Protein AF-0000000069919530 (afdb_homodimer)

Structure (mmCIF, N/CA/C/O backbone):
data_AF-0000000069919530-model_v1
#
loop_
_entity.id
_entity.type
_entity.pdbx_description
1 polymer 'RCK N-terminal domain-containing protein'
#
loop_
_atom_site.group_PDB
_atom_site.id
_atom_site.type_symbol
_atom_site.label_atom_id
_atom_site.label_alt_id
_atom_site.label_comp_id
_atom_site.label_asym_id
_atom_site.label_entity_id
_atom_site.label_seq_id
_atom_site.pdbx_PDB_ins_code
_atom_site.Cartn_x
_atom_site.Cartn_y
_atom_site.Cartn_z
_atom_site.occupancy
_atom_site.B_iso_or_equiv
_atom_site.auth_seq_id
_atom_site.auth_comp_id
_atom_site.auth_asym_id
_atom_site.auth_atom_id
_atom_site.pdbx_PDB_model_num
ATOM 1 N N . MET A 1 1 ? 1.55 29.625 -19.297 1 40.03 1 MET A N 1
ATOM 2 C CA . MET A 1 1 ? 2.494 30.328 -18.422 1 40.03 1 MET A CA 1
ATOM 3 C C . MET A 1 1 ? 1.771 31.312 -17.516 1 40.03 1 MET A C 1
ATOM 5 O O . MET A 1 1 ? 2.061 31.391 -16.328 1 40.03 1 MET A O 1
ATOM 9 N N . GLY A 1 2 ? 0.939 31.969 -18.156 1 42.88 2 GLY A N 1
ATOM 10 C CA . GLY A 1 2 ? 0.21 33 -17.453 1 42.88 2 GLY A CA 1
ATOM 11 C C . GLY A 1 2 ? -0.807 32.438 -16.469 1 42.88 2 GLY A C 1
ATOM 12 O O . GLY A 1 2 ? -0.942 32.969 -15.352 1 42.88 2 GLY A O 1
ATOM 13 N N . THR A 1 3 ? -1.532 31.469 -16.984 1 44.88 3 THR A N 1
ATOM 14 C CA . THR A 1 3 ? -2.594 30.906 -16.156 1 44.88 3 THR A CA 1
ATOM 15 C C . THR A 1 3 ? -2.008 30.156 -14.961 1 44.88 3 THR A C 1
ATOM 17 O O . THR A 1 3 ? -2.566 30.188 -13.867 1 44.88 3 THR A O 1
ATOM 20 N N . MET A 1 4 ? -0.847 29.562 -15.18 1 44.56 4 MET A N 1
ATOM 21 C CA . MET A 1 4 ? -0.157 28.906 -14.07 1 44.56 4 MET A CA 1
ATOM 22 C C . MET A 1 4 ? 0.309 29.922 -13.031 1 44.56 4 MET A C 1
ATOM 24 O O . MET A 1 4 ? 0.197 29.672 -11.828 1 44.56 4 MET A O 1
ATOM 28 N N . LEU A 1 5 ? 0.839 31.078 -13.555 1 45.81 5 LEU A N 1
ATOM 29 C CA . LEU A 1 5 ? 1.289 32.156 -12.672 1 45.81 5 LEU A CA 1
ATOM 30 C C . LEU A 1 5 ? 0.119 32.719 -11.883 1 45.81 5 LEU A C 1
ATOM 32 O O . LEU A 1 5 ? 0.243 33 -10.688 1 45.81 5 LEU A O 1
ATOM 36 N N . VAL A 1 6 ? -0.923 32.969 -12.609 1 44.53 6 VAL A N 1
ATOM 37 C CA . VAL A 1 6 ? -2.104 33.531 -11.953 1 44.53 6 VAL A CA 1
ATOM 38 C C . VAL A 1 6 ? -2.668 32.5 -10.961 1 44.53 6 VAL A C 1
ATOM 40 O O . VAL A 1 6 ? -3.039 32.875 -9.836 1 44.53 6 VAL A O 1
ATOM 43 N N . MET A 1 7 ? -2.766 31.297 -11.367 1 46.25 7 MET A N 1
ATOM 44 C CA . MET A 1 7 ? -3.229 30.281 -10.43 1 46.25 7 MET A CA 1
ATOM 45 C C . MET A 1 7 ? -2.266 30.156 -9.25 1 46.25 7 MET A C 1
ATOM 47 O O . MET A 1 7 ? -2.684 29.844 -8.133 1 46.25 7 MET A O 1
ATOM 51 N N . ASP A 1 8 ? -1.011 30.328 -9.57 1 50.03 8 ASP A N 1
ATOM 52 C CA . ASP A 1 8 ? 0.007 30.375 -8.523 1 50.03 8 ASP A CA 1
ATOM 53 C C . ASP A 1 8 ? -0.249 31.547 -7.574 1 50.03 8 ASP A C 1
ATOM 55 O O . ASP A 1 8 ? -0.151 31.391 -6.352 1 50.03 8 ASP A O 1
ATOM 59 N N . MET A 1 9 ? -0.416 32.719 -8.258 1 47.78 9 MET A N 1
ATOM 60 C CA . MET A 1 9 ? -0.621 33.938 -7.477 1 47.78 9 MET A CA 1
ATOM 61 C C . MET A 1 9 ? -1.926 33.844 -6.691 1 47.78 9 MET A C 1
ATOM 63 O O . MET A 1 9 ? -1.979 34.281 -5.527 1 47.78 9 MET A O 1
ATOM 67 N N . ILE A 1 10 ? -2.941 33.594 -7.355 1 49.59 10 ILE A N 1
ATOM 68 C CA . ILE A 1 10 ? -4.223 33.5 -6.672 1 49.59 10 ILE A CA 1
ATOM 69 C C . ILE A 1 10 ? -4.148 32.438 -5.59 1 49.59 10 ILE A C 1
ATOM 71 O O . ILE A 1 10 ? -4.625 32.625 -4.469 1 49.59 10 ILE A O 1
ATOM 75 N N . CYS A 1 11 ? -3.48 31.406 -5.961 1 53.81 11 CYS A N 1
ATOM 76 C CA . CYS A 1 11 ? -3.34 30.328 -4.988 1 53.81 11 CYS A CA 1
ATOM 77 C C . CYS A 1 11 ? -2.49 30.766 -3.801 1 53.81 11 CYS A C 1
ATOM 79 O O . CYS A 1 11 ? -2.818 30.469 -2.652 1 53.81 11 CYS A O 1
ATOM 81 N N . GLN A 1 12 ? -1.462 31.531 -4.156 1 54.41 12 GLN A N 1
ATOM 82 C CA . GLN A 1 12 ? -0.623 32 -3.061 1 54.41 12 GLN A CA 1
ATOM 83 C C . GLN A 1 12 ? -1.343 33.062 -2.232 1 54.41 12 GLN A C 1
ATOM 85 O O . GLN A 1 12 ? -1.32 33.031 -1 1 54.41 12 GLN A O 1
ATOM 90 N N . SER A 1 13 ? -1.797 34.094 -2.988 1 55.44 13 SER A N 1
ATOM 91 C CA . SER A 1 13 ? -2.469 35.156 -2.256 1 55.44 13 SER A CA 1
ATOM 92 C C . SER A 1 13 ? -3.75 34.656 -1.598 1 55.44 13 SER A C 1
ATOM 94 O O . SER A 1 13 ? -4.082 35.062 -0.482 1 55.44 13 SER A O 1
ATOM 96 N N . GLY A 1 14 ? -4.398 33.781 -2.164 1 56.41 14 GLY A N 1
ATOM 97 C CA . GLY A 1 14 ? -5.664 33.281 -1.663 1 56.41 14 GLY A CA 1
ATOM 98 C C . GLY A 1 14 ? -5.496 32.188 -0.631 1 56.41 14 GLY A C 1
ATOM 99 O O . GLY A 1 14 ? -6.383 31.953 0.192 1 56.41 14 GLY A O 1
ATOM 100 N N . LEU A 1 15 ? -4.379 31.672 -0.636 1 63.62 15 LEU A N 1
ATOM 101 C CA . LEU A 1 15 ? -4.086 30.594 0.306 1 63.62 15 LEU A CA 1
ATOM 102 C C . LEU A 1 15 ? -4.137 31.109 1.743 1 63.62 15 LEU A C 1
ATOM 104 O O . LEU A 1 15 ? -4.75 30.469 2.607 1 63.62 15 LEU A O 1
ATOM 108 N N . ALA A 1 16 ? -3.42 32.25 1.916 1 59.72 16 ALA A N 1
ATOM 109 C CA . ALA A 1 16 ? -3.332 32.781 3.277 1 59.72 16 ALA A CA 1
ATOM 110 C C . ALA A 1 16 ? -4.711 33.156 3.805 1 59.72 16 ALA A C 1
ATOM 112 O O . ALA A 1 16 ? -5.039 32.875 4.961 1 59.72 16 ALA A O 1
ATOM 113 N N . TYR A 1 17 ? -5.398 33.75 2.969 1 58.75 17 TYR A N 1
ATOM 114 C CA . TYR A 1 17 ? -6.707 34.25 3.385 1 58.75 17 TYR A CA 1
ATOM 115 C C . TYR A 1 17 ? -7.621 33.094 3.787 1 58.75 17 TYR A C 1
ATOM 117 O O . TYR A 1 17 ? -8.336 33.188 4.789 1 58.75 17 TYR A O 1
ATOM 125 N N . TRP A 1 18 ? -7.477 32.062 3.236 1 62.59 18 TRP A N 1
ATOM 126 C CA . TRP A 1 18 ? -8.43 30.969 3.441 1 62.59 18 TRP A CA 1
ATOM 127 C C . TRP A 1 18 ? -7.984 30.062 4.59 1 62.59 18 TRP A C 1
ATOM 129 O O . TRP A 1 18 ? -8.812 29.406 5.223 1 62.59 18 TRP A O 1
ATOM 139 N N . THR A 1 19 ? -6.746 30.25 4.895 1 73.12 19 THR A N 1
ATOM 140 C CA . THR A 1 19 ? -6.281 29.359 5.957 1 73.12 19 THR A CA 1
ATOM 141 C C . THR A 1 19 ? -6.094 30.125 7.258 1 73.12 19 THR A C 1
ATOM 143 O O . THR A 1 19 ? -5.766 29.547 8.289 1 73.12 19 THR A O 1
ATOM 146 N N . ASP A 1 20 ? -6.219 31.438 7.203 1 75.31 20 ASP A N 1
ATOM 147 C CA . ASP A 1 20 ? -5.895 32.281 8.344 1 75.31 20 ASP A CA 1
ATOM 148 C C . ASP A 1 20 ? -6.746 31.922 9.562 1 75.31 20 ASP A C 1
ATOM 150 O O . ASP A 1 20 ? -6.312 32.094 10.703 1 75.31 20 ASP A O 1
ATOM 154 N N . ASP A 1 21 ? -7.734 31.297 9.383 1 82.69 21 ASP A N 1
ATOM 155 C CA . ASP A 1 21 ? -8.625 31.031 10.508 1 82.69 21 ASP A CA 1
ATOM 156 C C . ASP A 1 21 ? -8.523 29.578 10.961 1 82.69 21 ASP A C 1
ATOM 158 O O . ASP A 1 21 ? -9.203 29.172 11.898 1 82.69 21 ASP A O 1
ATOM 162 N N . LEU A 1 22 ? -7.609 28.969 10.383 1 89.81 22 LEU A N 1
ATOM 163 C CA . LEU A 1 22 ? -7.543 27.562 10.734 1 89.81 22 LEU A CA 1
ATOM 164 C C . LEU A 1 22 ? -6.598 27.328 11.906 1 89.81 22 LEU A C 1
ATOM 166 O O . LEU A 1 22 ? -5.547 27.969 12 1 89.81 22 LEU A O 1
ATOM 170 N N . GLN A 1 23 ? -7.102 26.609 12.875 1 93.12 23 GLN A N 1
ATOM 171 C CA . GLN A 1 23 ? -6.32 26.125 14.008 1 93.12 23 GLN A CA 1
ATOM 172 C C . GLN A 1 23 ? -6.473 24.625 14.18 1 93.12 23 GLN A C 1
ATOM 174 O O . GLN A 1 23 ? -7.555 24.078 13.945 1 93.12 23 GLN A O 1
ATOM 179 N N . ASP A 1 24 ? -5.359 24 14.547 1 95.69 24 ASP A N 1
ATOM 180 C CA . ASP A 1 24 ? -5.363 22.562 14.812 1 95.69 24 ASP A CA 1
ATOM 181 C C . ASP A 1 24 ? -5.848 21.7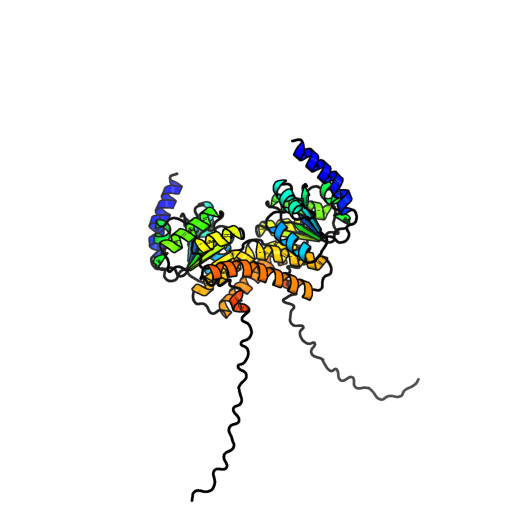81 13.594 1 95.69 24 ASP A C 1
ATOM 183 O O . ASP A 1 24 ? -6.516 20.75 13.734 1 95.69 24 ASP A O 1
ATOM 187 N N . HIS A 1 25 ? -5.613 22.375 12.406 1 96.94 25 HIS A N 1
ATOM 188 C CA . HIS A 1 25 ? -6.016 21.703 11.18 1 96.94 25 HIS A CA 1
ATOM 189 C C . HIS A 1 25 ? -4.941 20.719 10.703 1 96.94 25 HIS A C 1
ATOM 191 O O . HIS A 1 25 ? -3.848 20.672 11.273 1 96.94 25 HIS A O 1
ATOM 197 N N . ILE A 1 26 ? -5.316 19.891 9.703 1 97.88 26 ILE A N 1
ATOM 198 C CA . ILE A 1 26 ? -4.406 18.922 9.125 1 97.88 26 ILE A CA 1
ATOM 199 C C . ILE A 1 26 ? -3.898 19.422 7.777 1 97.88 26 ILE A C 1
ATOM 201 O O . ILE A 1 26 ? -4.668 19.953 6.98 1 97.88 26 ILE A O 1
ATOM 205 N N . ILE A 1 27 ? -2.604 19.234 7.586 1 98.38 27 ILE A N 1
ATOM 206 C CA . ILE A 1 27 ? -2.025 19.547 6.285 1 98.38 27 ILE A CA 1
ATOM 207 C C . ILE A 1 27 ? -1.782 18.266 5.504 1 98.38 27 ILE A C 1
ATOM 209 O O . ILE A 1 27 ? -1.159 17.328 6.012 1 98.38 27 ILE A O 1
ATOM 213 N N . ILE A 1 28 ? -2.293 18.234 4.289 1 98.69 28 ILE A N 1
ATOM 214 C CA . ILE A 1 28 ? -2.035 17.109 3.391 1 98.69 28 ILE A CA 1
ATOM 215 C C . ILE A 1 28 ? -1.043 17.531 2.311 1 98.69 28 ILE A C 1
ATOM 217 O O . ILE A 1 28 ? -1.355 18.375 1.47 1 98.69 28 ILE A O 1
ATOM 221 N N . CYS A 1 29 ? 0.096 16.922 2.391 1 98.69 29 CYS A N 1
ATOM 222 C CA . CYS A 1 29 ? 1.113 17.188 1.381 1 98.69 29 CYS A CA 1
ATOM 223 C C . CYS A 1 29 ? 1.054 16.172 0.256 1 98.69 29 CYS A C 1
ATOM 225 O O . CYS A 1 29 ? 1.569 15.055 0.396 1 98.69 29 CYS A O 1
ATOM 227 N N . GLY A 1 30 ? 0.56 16.609 -0.892 1 98.12 30 GLY A N 1
ATOM 228 C CA . GLY A 1 30 ? 0.286 15.703 -2.002 1 98.12 30 GLY A CA 1
ATOM 229 C C . GLY A 1 30 ? -1.18 15.336 -2.121 1 98.12 30 GLY A C 1
ATOM 230 O O . GLY A 1 30 ? -1.768 14.797 -1.18 1 98.12 30 GLY A O 1
ATOM 231 N N . PHE A 1 31 ? -1.724 15.609 -3.285 1 97.94 31 PHE A N 1
ATOM 232 C CA . PHE A 1 31 ? -3.135 15.328 -3.521 1 97.94 31 PHE A CA 1
ATOM 233 C C . PHE A 1 31 ? -3.303 14.328 -4.66 1 97.94 31 PHE A C 1
ATOM 235 O O . PHE A 1 31 ? -4.148 14.516 -5.539 1 97.94 31 PHE A O 1
ATOM 242 N N . GLY A 1 32 ? -2.414 13.344 -4.586 1 96 32 GLY A N 1
ATOM 243 C CA . GLY A 1 32 ? -2.564 12.18 -5.445 1 96 32 GLY A CA 1
ATOM 244 C C . GLY A 1 32 ? -3.537 11.156 -4.895 1 96 32 GLY A C 1
ATOM 245 O O . GLY A 1 32 ? -4.457 11.5 -4.148 1 96 32 GLY A O 1
ATOM 246 N N . ARG A 1 33 ? -3.361 9.914 -5.172 1 93.69 33 ARG A N 1
ATOM 247 C CA . ARG A 1 33 ? -4.277 8.836 -4.812 1 93.69 33 ARG A CA 1
ATOM 248 C C . ARG A 1 33 ? -4.402 8.711 -3.297 1 93.69 33 ARG A C 1
ATOM 250 O O . ARG A 1 33 ? -5.512 8.648 -2.762 1 93.69 33 ARG A O 1
ATOM 257 N N . VAL A 1 34 ? -3.271 8.75 -2.674 1 95.81 34 VAL A N 1
ATOM 258 C CA . VAL A 1 34 ? -3.273 8.578 -1.225 1 95.81 34 VAL A CA 1
ATOM 259 C C . VAL A 1 34 ? -3.82 9.836 -0.553 1 95.81 34 VAL A C 1
ATOM 261 O O . VAL A 1 34 ? -4.691 9.758 0.317 1 95.81 34 VAL A O 1
ATOM 264 N N . GLY A 1 35 ? -3.346 10.992 -0.958 1 97.56 35 GLY A N 1
ATOM 265 C CA . GLY A 1 35 ? -3.842 12.242 -0.417 1 97.56 35 GLY A CA 1
ATOM 266 C C . GLY A 1 35 ? -5.336 12.43 -0.61 1 97.56 35 GLY A C 1
ATOM 267 O O . GLY A 1 35 ? -6.023 12.945 0.272 1 97.56 35 GLY A O 1
ATOM 268 N N . GLN A 1 36 ? -5.84 11.969 -1.689 1 96.56 36 GLN A N 1
ATOM 269 C CA . GLN A 1 36 ? -7.266 12.086 -1.979 1 96.56 36 GLN A CA 1
ATOM 270 C C . GLN A 1 36 ? -8.094 11.211 -1.045 1 96.56 36 GLN A C 1
ATOM 272 O O . GLN A 1 36 ? -9.164 11.617 -0.585 1 96.56 36 GLN A O 1
ATOM 277 N N . ILE A 1 37 ? -7.625 10.07 -0.742 1 94.69 37 ILE A N 1
ATOM 278 C CA . ILE A 1 37 ? -8.312 9.172 0.181 1 94.69 37 ILE A CA 1
ATOM 279 C C . ILE A 1 37 ? -8.375 9.812 1.567 1 94.69 37 ILE A C 1
ATOM 281 O O . ILE A 1 37 ? -9.438 9.852 2.193 1 94.69 37 ILE A O 1
ATOM 285 N N . ILE A 1 38 ? -7.309 10.359 1.983 1 97.38 38 ILE A N 1
ATOM 286 C CA . ILE A 1 38 ? -7.246 10.977 3.301 1 97.38 38 ILE A CA 1
ATOM 287 C C . ILE A 1 38 ? -8.148 12.211 3.334 1 97.38 38 ILE A C 1
ATOM 289 O O . ILE A 1 38 ? -8.898 12.414 4.293 1 97.38 38 ILE A O 1
ATOM 293 N N . ALA A 1 39 ? -8.078 12.984 2.246 1 97.81 39 ALA A N 1
ATOM 294 C CA . ALA A 1 39 ? -8.906 14.188 2.152 1 97.81 39 ALA A CA 1
ATOM 295 C C . ALA A 1 39 ? -10.391 13.836 2.219 1 97.81 39 ALA A C 1
ATOM 297 O O . ALA A 1 39 ? -11.164 14.508 2.908 1 97.81 39 ALA A O 1
ATOM 298 N N . GLN A 1 40 ? -10.75 12.844 1.526 1 95.44 40 GLN A N 1
ATOM 299 C CA . GLN A 1 40 ? -12.141 12.398 1.53 1 95.44 40 GLN A CA 1
ATOM 300 C C . GLN A 1 40 ? -12.586 11.992 2.932 1 95.44 40 GLN A C 1
ATOM 302 O O . GLN A 1 40 ? -13.664 12.367 3.383 1 95.44 40 GLN A O 1
ATOM 307 N N . LEU A 1 41 ? -11.773 11.266 3.553 1 95.12 41 LEU A N 1
ATOM 308 C CA . LEU A 1 41 ? -12.078 10.805 4.902 1 95.12 41 LEU A CA 1
ATOM 309 C C . LEU A 1 41 ? -12.227 11.984 5.859 1 95.12 41 LEU A C 1
ATOM 311 O O . LEU A 1 41 ? -13.203 12.062 6.605 1 95.12 41 LEU A O 1
ATOM 315 N N . LEU A 1 42 ? -11.32 12.922 5.824 1 96.69 42 LEU A N 1
ATOM 316 C CA . LEU A 1 42 ? -11.367 14.094 6.691 1 96.69 42 LEU A CA 1
ATOM 317 C C . LEU A 1 42 ? -12.594 14.945 6.391 1 96.69 42 LEU A C 1
ATOM 319 O O . LEU A 1 42 ? -13.25 15.445 7.309 1 96.69 42 LEU A O 1
ATOM 323 N N . SER A 1 43 ? -12.852 15.055 5.102 1 96 43 SER A N 1
ATOM 324 C CA . SER A 1 43 ? -14.008 15.836 4.688 1 96 43 SER A CA 1
ATOM 325 C C . SER A 1 43 ? -15.305 15.234 5.223 1 96 43 SER A C 1
ATOM 327 O O . SER A 1 43 ? -16.172 15.945 5.734 1 96 43 SER A O 1
ATOM 329 N N . GLU A 1 44 ? -15.438 13.969 5.156 1 92.19 44 GLU A N 1
ATOM 330 C CA . GLU A 1 44 ? -16.625 13.266 5.613 1 92.19 44 GLU A CA 1
ATOM 331 C C . GLU A 1 44 ? -16.812 13.414 7.121 1 92.19 44 GLU A C 1
ATOM 333 O O . GLU A 1 44 ? -17.938 13.398 7.617 1 92.19 44 GLU A O 1
ATOM 338 N N . ARG A 1 45 ? -15.773 13.617 7.82 1 92.69 45 ARG A N 1
ATOM 339 C CA . ARG A 1 45 ? -15.836 13.711 9.273 1 92.69 45 ARG A CA 1
ATOM 340 C C . ARG A 1 45 ? -15.758 15.172 9.727 1 92.69 45 ARG A C 1
ATOM 342 O O . ARG A 1 45 ? -15.672 15.445 10.922 1 92.69 45 ARG A O 1
ATOM 349 N N . LEU A 1 46 ? -15.719 16.094 8.797 1 93.75 46 LEU A N 1
ATOM 350 C CA . LEU A 1 46 ? -15.727 17.531 9.023 1 93.75 46 LEU A CA 1
ATOM 351 C C . LEU A 1 46 ? -14.508 17.953 9.836 1 93.75 46 LEU A C 1
ATOM 353 O O . LEU A 1 46 ? -14.617 18.797 10.734 1 93.75 46 LEU A O 1
ATOM 357 N N . ILE A 1 47 ? -13.445 17.312 9.586 1 94.56 47 ILE A N 1
ATOM 358 C CA . ILE A 1 47 ? -12.164 17.703 10.18 1 94.56 47 ILE A CA 1
ATOM 359 C C . ILE A 1 47 ? -11.461 18.703 9.273 1 94.56 47 ILE A C 1
ATOM 361 O O . ILE A 1 47 ? -11.219 18.422 8.094 1 94.56 47 ILE A O 1
ATOM 365 N N . PRO A 1 48 ? -11.102 19.828 9.82 1 96.19 48 PRO A N 1
ATOM 366 C CA . PRO A 1 48 ? -10.477 20.859 8.984 1 96.19 48 PRO A CA 1
ATOM 367 C C . PRO A 1 48 ? -9.117 20.438 8.445 1 96.19 48 PRO A C 1
ATOM 369 O O . PRO A 1 48 ? -8.289 19.906 9.195 1 96.19 48 PRO A O 1
ATOM 372 N N . PHE A 1 49 ? -8.969 20.703 7.129 1 97.38 49 PHE A N 1
ATOM 373 C CA . PHE A 1 49 ? -7.684 20.406 6.512 1 97.38 49 PHE A CA 1
ATOM 374 C C . PHE A 1 49 ? -7.406 21.344 5.344 1 97.38 49 PHE A C 1
ATOM 376 O O . PHE A 1 49 ? -8.289 22.078 4.906 1 97.38 49 PHE A O 1
ATOM 383 N N . VAL A 1 50 ? -6.105 21.312 4.965 1 97.44 50 VAL A N 1
ATOM 384 C CA . VAL A 1 50 ? -5.645 21.953 3.736 1 97.44 50 VAL A CA 1
ATOM 385 C C . VAL A 1 50 ? -4.707 21 2.982 1 97.44 50 VAL A C 1
ATOM 387 O O . VAL A 1 50 ? -3.857 20.344 3.588 1 97.44 50 VAL A O 1
ATOM 390 N N . ALA A 1 51 ? -4.91 20.969 1.646 1 98.06 51 ALA A N 1
ATOM 391 C CA . ALA A 1 51 ? -4.074 20.078 0.835 1 98.06 51 ALA A CA 1
ATOM 392 C C . ALA A 1 51 ? -3.266 20.875 -0.186 1 98.06 51 ALA A C 1
ATOM 394 O O . ALA A 1 51 ? -3.721 21.922 -0.675 1 98.06 51 ALA A O 1
ATOM 395 N N . LEU A 1 52 ? -2.061 20.312 -0.431 1 97.62 52 LEU A N 1
ATOM 396 C CA . LEU A 1 52 ? -1.146 20.922 -1.389 1 97.62 52 LEU A CA 1
ATOM 397 C C . LEU A 1 52 ? -0.771 19.938 -2.488 1 97.62 52 LEU A C 1
ATOM 399 O O . LEU A 1 52 ? -0.574 18.75 -2.221 1 97.62 52 LEU A O 1
ATOM 403 N N . ASP A 1 53 ? -0.675 20.469 -3.725 1 97.62 53 ASP A N 1
ATOM 404 C CA . ASP A 1 53 ? -0.074 19.703 -4.816 1 97.62 53 ASP A CA 1
ATOM 405 C C . ASP A 1 53 ? 0.548 20.641 -5.855 1 97.62 53 ASP A C 1
ATOM 407 O O . ASP A 1 53 ? 0.083 21.766 -6.047 1 97.62 53 ASP A O 1
ATOM 411 N N . VAL A 1 54 ? 1.645 20.078 -6.469 1 96.5 54 VAL A N 1
ATOM 412 C CA . VAL A 1 54 ? 2.322 20.906 -7.465 1 96.5 54 VAL A CA 1
ATOM 413 C C . VAL A 1 54 ? 1.683 20.688 -8.836 1 96.5 54 VAL A C 1
ATOM 415 O O . VAL A 1 54 ? 1.983 21.406 -9.789 1 96.5 54 VAL A O 1
ATOM 418 N N . ARG A 1 55 ? 0.828 19.719 -8.945 1 96.56 55 ARG A N 1
ATOM 419 C CA . ARG A 1 55 ? 0.148 19.453 -10.211 1 96.56 55 ARG A CA 1
ATOM 420 C C . ARG A 1 55 ? -1.198 20.172 -10.266 1 96.56 55 ARG A C 1
ATOM 422 O O . ARG A 1 55 ? -2.082 19.906 -9.453 1 96.56 55 ARG A O 1
ATOM 429 N N . SER A 1 56 ? -1.393 20.922 -11.32 1 95.62 56 SER A N 1
ATOM 430 C CA . SER A 1 56 ? -2.594 21.734 -11.469 1 95.62 56 SER A CA 1
ATOM 431 C C . SER A 1 56 ? -3.826 20.859 -11.695 1 95.62 56 SER A C 1
ATOM 433 O O . SER A 1 56 ? -4.926 21.203 -11.266 1 95.62 56 SER A O 1
ATOM 435 N N . ASP A 1 57 ? -3.631 19.766 -12.305 1 96.31 57 ASP A N 1
ATOM 436 C CA . ASP A 1 57 ? -4.766 18.891 -12.578 1 96.31 57 ASP A CA 1
ATOM 437 C C . ASP A 1 57 ? -5.305 18.281 -11.281 1 96.31 57 ASP A C 1
ATOM 439 O O . ASP A 1 57 ? -6.52 18.156 -11.109 1 96.31 57 ASP A O 1
ATOM 443 N N . ARG A 1 58 ? -4.469 17.984 -10.414 1 96.25 58 ARG A N 1
ATOM 444 C CA . ARG A 1 58 ? -4.891 17.453 -9.125 1 96.25 58 ARG A CA 1
ATOM 445 C C . ARG A 1 58 ? -5.578 18.516 -8.289 1 96.25 58 ARG A C 1
ATOM 447 O O . ARG A 1 58 ? -6.566 18.234 -7.602 1 96.25 58 ARG A O 1
ATOM 454 N N . VAL A 1 59 ? -5.035 19.688 -8.367 1 96.25 59 VAL A N 1
ATOM 455 C CA . VAL A 1 59 ? -5.656 20.812 -7.668 1 96.25 59 VAL A CA 1
ATOM 456 C C . VAL A 1 59 ? -7.066 21.031 -8.203 1 96.25 59 VAL A C 1
ATOM 458 O O . VAL A 1 59 ? -8.008 21.203 -7.426 1 96.25 59 VAL A O 1
ATOM 461 N N . ALA A 1 60 ? -7.219 20.953 -9.477 1 95.88 60 ALA A N 1
ATOM 462 C CA . ALA A 1 60 ? -8.516 21.172 -10.125 1 95.88 60 ALA A CA 1
ATOM 463 C C . ALA A 1 60 ? -9.523 20.125 -9.688 1 95.88 60 ALA A C 1
ATOM 465 O O . ALA A 1 60 ? -10.695 20.438 -9.453 1 95.88 60 ALA A O 1
ATOM 466 N N . VAL A 1 61 ? -9.125 18.938 -9.562 1 94.88 61 VAL A N 1
ATOM 467 C CA . VAL A 1 61 ? -9.977 17.844 -9.133 1 94.88 61 VAL A CA 1
ATOM 468 C C . VAL A 1 61 ? -10.508 18.125 -7.727 1 94.88 61 VAL A C 1
ATOM 470 O O . VAL A 1 61 ? -11.711 17.969 -7.473 1 94.88 61 VAL A O 1
ATOM 473 N N . GLY A 1 62 ? -9.656 18.531 -6.867 1 95.12 62 GLY A N 1
ATOM 474 C CA . GLY A 1 62 ? -10.055 18.828 -5.504 1 95.12 62 GLY A CA 1
ATOM 475 C C . GLY A 1 62 ? -10.984 20.016 -5.398 1 95.12 62 GLY A C 1
ATOM 476 O O . GLY A 1 62 ? -11.977 19.984 -4.672 1 95.12 62 GLY A O 1
ATOM 477 N N . ARG A 1 63 ? -10.695 21.016 -6.176 1 94.25 63 ARG A N 1
ATOM 478 C CA . ARG A 1 63 ? -11.508 22.219 -6.145 1 94.25 63 ARG A CA 1
ATOM 479 C C . ARG A 1 63 ? -12.898 21.969 -6.703 1 94.25 63 ARG A C 1
ATOM 481 O O . ARG A 1 63 ? -13.875 22.562 -6.234 1 94.25 63 ARG A O 1
ATOM 488 N N . ALA A 1 64 ? -12.953 21.125 -7.633 1 94.06 64 ALA A N 1
ATOM 489 C CA . ALA A 1 64 ? -14.234 20.75 -8.219 1 94.06 64 ALA A CA 1
ATOM 490 C C . ALA A 1 64 ? -15.125 20.047 -7.188 1 94.06 64 ALA A C 1
ATOM 492 O O . ALA A 1 64 ? -16.359 20.078 -7.293 1 94.06 64 ALA A O 1
ATOM 493 N N . LEU A 1 65 ? -14.531 19.516 -6.223 1 93.06 65 LEU A N 1
ATOM 494 C CA . LEU A 1 65 ? -15.258 18.844 -5.152 1 93.06 65 LEU A CA 1
ATOM 495 C C . LEU A 1 65 ? -15.414 19.75 -3.938 1 93.06 65 LEU A C 1
ATOM 497 O O . LEU A 1 65 ? -15.766 19.281 -2.85 1 93.06 65 LEU A O 1
ATOM 501 N N . ASP A 1 66 ? -15.023 21.016 -4.082 1 93.06 66 ASP A N 1
ATOM 502 C CA . ASP A 1 66 ? -15.102 22.031 -3.043 1 93.06 66 ASP A CA 1
ATOM 503 C C . ASP A 1 66 ? -14.188 21.688 -1.868 1 93.06 66 ASP A C 1
ATOM 505 O O . ASP A 1 66 ? -14.539 21.938 -0.71 1 93.06 66 ASP A O 1
ATOM 509 N N . LEU A 1 67 ? -13.156 21.047 -2.166 1 94.69 67 LEU A N 1
ATOM 510 C CA . LEU A 1 67 ? -12.156 20.75 -1.148 1 94.69 67 LEU A CA 1
ATOM 511 C C . LEU A 1 67 ? -11.07 21.812 -1.116 1 94.69 67 LEU A C 1
ATOM 513 O O . LEU A 1 67 ? -10.812 22.484 -2.125 1 94.69 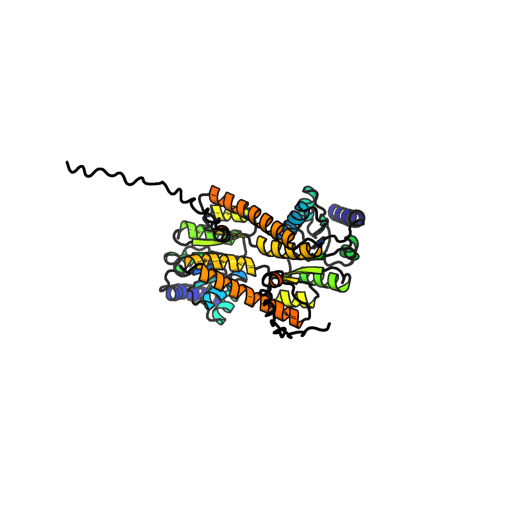67 LEU A O 1
ATOM 517 N N . PRO A 1 68 ? -10.492 22.031 0.071 1 95.44 68 PRO A N 1
ATOM 518 C CA . PRO A 1 68 ? -9.453 23.062 0.213 1 95.44 68 PRO A CA 1
ATOM 519 C C . PRO A 1 68 ? -8.094 22.594 -0.287 1 95.44 68 PRO A C 1
ATOM 521 O O . PRO A 1 68 ? -7.164 22.422 0.509 1 95.44 68 PRO A O 1
ATOM 524 N N . VAL A 1 69 ? -7.984 22.516 -1.6 1 96.56 69 VAL A N 1
ATOM 525 C CA . VAL A 1 69 ? -6.75 22.078 -2.252 1 96.56 69 VAL A CA 1
ATOM 526 C C . VAL A 1 69 ? -6.109 23.25 -2.98 1 96.56 69 VAL A C 1
ATOM 528 O O . VAL A 1 69 ? -6.785 23.984 -3.715 1 96.56 69 VAL A O 1
ATOM 531 N N . TYR A 1 70 ? -4.801 23.375 -2.742 1 95.31 70 TYR A N 1
ATOM 532 C CA . TYR A 1 70 ? -4.105 24.531 -3.297 1 95.31 70 TYR A CA 1
ATOM 533 C C . TYR A 1 70 ? -2.818 24.109 -3.994 1 95.31 70 TYR A C 1
ATOM 535 O O . TYR A 1 70 ? -2.234 23.078 -3.66 1 95.31 70 TYR A O 1
ATOM 543 N N . PHE A 1 71 ? -2.461 24.953 -4.934 1 96 71 PHE A N 1
ATOM 544 C CA . PHE A 1 71 ? -1.189 24.75 -5.621 1 96 71 PHE A CA 1
ATOM 545 C C . PHE A 1 71 ? -0.023 25.156 -4.73 1 96 71 PHE A C 1
ATOM 547 O O . PHE A 1 71 ? -0.03 26.25 -4.152 1 96 71 PHE A O 1
ATOM 554 N N . GLY A 1 72 ? 0.967 24.203 -4.613 1 96.31 72 GLY A N 1
ATOM 555 C CA . GLY A 1 72 ? 2.145 24.578 -3.844 1 96.31 72 GLY A CA 1
ATOM 556 C C . GLY A 1 72 ? 3.109 23.422 -3.643 1 96.31 72 GLY A C 1
ATOM 557 O O . GLY A 1 72 ? 2.701 22.25 -3.627 1 96.31 72 GLY A O 1
ATOM 558 N N . ASP A 1 73 ? 4.344 23.828 -3.504 1 96.69 73 ASP A N 1
ATOM 559 C CA . ASP A 1 73 ? 5.391 22.875 -3.148 1 96.69 73 ASP A CA 1
ATOM 560 C C . ASP A 1 73 ? 5.445 22.656 -1.639 1 96.69 73 ASP A C 1
ATOM 562 O O . ASP A 1 73 ? 5.832 23.562 -0.89 1 96.69 73 ASP A O 1
ATOM 566 N N . ALA A 1 74 ? 5.203 21.484 -1.242 1 97.19 74 ALA A N 1
ATOM 567 C CA . ALA A 1 74 ? 5.109 21.156 0.18 1 97.19 74 ALA A CA 1
ATOM 568 C C . ALA A 1 74 ? 6.48 21.219 0.846 1 97.19 74 ALA A C 1
ATOM 570 O O . ALA A 1 74 ? 6.582 21.25 2.076 1 97.19 74 ALA A O 1
ATOM 571 N N . GLY A 1 75 ? 7.52 21.234 0.09 1 97.38 75 GLY A N 1
ATOM 572 C CA . GLY A 1 75 ? 8.852 21.344 0.657 1 97.38 75 GLY A CA 1
ATOM 573 C C . GLY A 1 75 ? 9.273 22.781 0.892 1 97.38 75 GLY A C 1
ATOM 574 O O . GLY A 1 75 ? 10.352 23.047 1.446 1 97.38 75 GLY A O 1
ATOM 575 N N . SER A 1 76 ? 8.5 23.703 0.495 1 97.06 76 SER A N 1
ATOM 576 C CA . SER A 1 76 ? 8.812 25.125 0.624 1 97.06 76 SER A CA 1
ATOM 577 C C . SER A 1 76 ? 8.367 25.656 1.977 1 97.06 76 SER A C 1
ATOM 579 O O . SER A 1 76 ? 7.18 25.609 2.311 1 97.06 76 SER A O 1
ATOM 581 N N . ARG A 1 77 ? 9.312 26.25 2.607 1 96.94 77 ARG A N 1
ATOM 582 C CA . ARG A 1 77 ? 9 26.875 3.887 1 96.94 77 ARG A CA 1
ATOM 583 C C . ARG A 1 77 ? 7.918 27.938 3.723 1 96.94 77 ARG A C 1
ATOM 585 O O . ARG A 1 77 ? 7.008 28.031 4.547 1 96.94 77 ARG A O 1
ATOM 592 N N . GLU 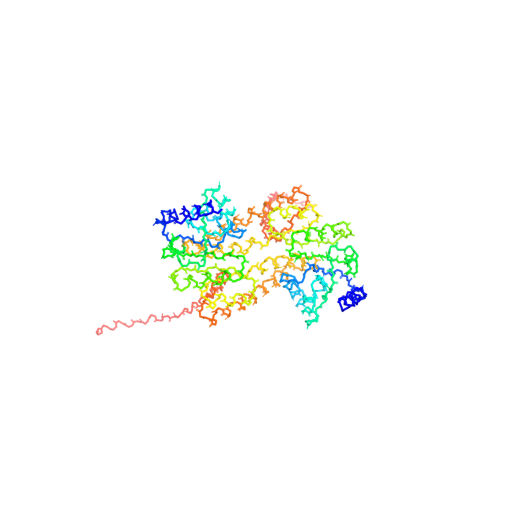A 1 78 ? 8.031 28.656 2.725 1 95.69 78 GLU A N 1
ATOM 593 C CA . GLU A 1 78 ? 7.086 29.734 2.475 1 95.69 78 GLU A CA 1
ATOM 594 C C . GLU A 1 78 ? 5.676 29.203 2.256 1 95.69 78 GLU A C 1
ATOM 596 O O . GLU A 1 78 ? 4.707 29.734 2.801 1 95.69 78 GLU A O 1
ATOM 601 N N . VAL A 1 79 ? 5.578 28.219 1.496 1 95.81 79 VAL A N 1
ATOM 602 C CA . VAL A 1 79 ? 4.277 27.609 1.219 1 95.81 79 VAL A CA 1
ATOM 603 C C . VAL A 1 79 ? 3.695 27.031 2.504 1 95.81 79 VAL A C 1
ATOM 605 O O . VAL A 1 79 ? 2.518 27.234 2.809 1 95.81 79 VAL A O 1
ATOM 608 N N . LEU A 1 80 ? 4.484 26.375 3.25 1 97 80 LEU A N 1
ATOM 609 C CA . LEU A 1 80 ? 4.051 25.766 4.508 1 97 80 LEU A CA 1
ATOM 610 C C . LEU A 1 80 ? 3.559 26.844 5.477 1 97 80 LEU A C 1
ATOM 612 O O . LEU A 1 80 ? 2.562 26.641 6.176 1 97 80 LEU A O 1
ATOM 616 N N . HIS A 1 81 ? 4.25 27.938 5.5 1 95.75 81 HIS A N 1
ATOM 617 C CA . HIS A 1 81 ? 3.816 29.047 6.332 1 95.75 81 HIS A CA 1
ATOM 618 C C . HIS A 1 81 ? 2.447 29.562 5.898 1 95.75 81 HIS A C 1
ATOM 620 O O . HIS A 1 81 ? 1.58 29.812 6.734 1 95.75 81 HIS A O 1
ATOM 626 N N . LYS A 1 82 ? 2.25 29.672 4.684 1 93.94 82 LYS A N 1
ATOM 627 C CA . LYS A 1 82 ? 1.021 30.234 4.133 1 93.94 82 LYS A CA 1
ATOM 628 C C . LYS A 1 82 ? -0.175 29.328 4.426 1 93.94 82 LYS A C 1
ATOM 630 O O . LYS A 1 82 ? -1.302 29.812 4.562 1 93.94 82 LYS A O 1
ATOM 635 N N . VAL A 1 83 ? 0.074 28.078 4.602 1 95.12 83 VAL A N 1
ATOM 636 C CA . VAL A 1 83 ? -1.041 27.156 4.848 1 95.12 83 VAL A CA 1
ATOM 637 C C . VAL A 1 83 ? -1.222 26.969 6.352 1 95.12 83 VAL A C 1
ATOM 639 O O . VAL A 1 83 ? -2.027 26.141 6.785 1 95.12 83 VAL A O 1
ATOM 642 N N . GLY A 1 84 ? -0.503 27.656 7.117 1 95.44 84 GLY A N 1
ATOM 643 C CA . GLY A 1 84 ? -0.702 27.688 8.555 1 95.44 84 GLY A CA 1
ATOM 644 C C . GLY A 1 84 ? -0.024 26.547 9.281 1 95.44 84 GLY A C 1
ATOM 645 O O . GLY A 1 84 ? -0.556 26.016 10.266 1 95.44 84 GLY A O 1
ATOM 646 N N . ALA A 1 85 ? 1.15 26.203 8.82 1 97 85 ALA A N 1
ATOM 647 C CA . ALA A 1 85 ? 1.866 25.078 9.445 1 97 85 ALA A CA 1
ATOM 648 C C . ALA A 1 85 ? 2.16 25.375 10.914 1 97 85 ALA A C 1
ATOM 650 O O . ALA A 1 85 ? 2.211 24.453 11.734 1 97 85 ALA A O 1
ATOM 651 N N . GLU A 1 86 ? 2.264 26.594 11.289 1 96 86 GLU A N 1
ATOM 652 C CA . GLU A 1 86 ? 2.551 26.969 12.672 1 96 86 GLU A CA 1
ATOM 653 C C . GLU A 1 86 ? 1.383 26.625 13.586 1 96 86 GLU A C 1
ATOM 655 O O . GLU A 1 86 ? 1.571 26.422 14.789 1 96 86 GLU A O 1
ATOM 660 N N . ARG A 1 87 ? 0.221 26.594 13.016 1 96.06 87 ARG A N 1
ATOM 661 C CA . ARG A 1 87 ? -0.995 26.391 13.797 1 96.06 87 ARG A CA 1
ATOM 662 C C . ARG A 1 87 ? -1.566 25 13.586 1 96.06 87 ARG A C 1
ATOM 664 O O . ARG A 1 87 ? -2.529 24.609 14.25 1 96.06 87 ARG A O 1
ATOM 671 N N . ALA A 1 88 ? -1.008 24.219 12.719 1 97.19 88 ALA A N 1
ATOM 672 C CA . ALA A 1 88 ? -1.533 22.906 12.391 1 97.19 88 ALA A CA 1
ATOM 673 C C . ALA A 1 88 ? -1.159 21.875 13.453 1 97.19 88 ALA A C 1
ATOM 675 O O . ALA A 1 88 ? -0.141 22.031 14.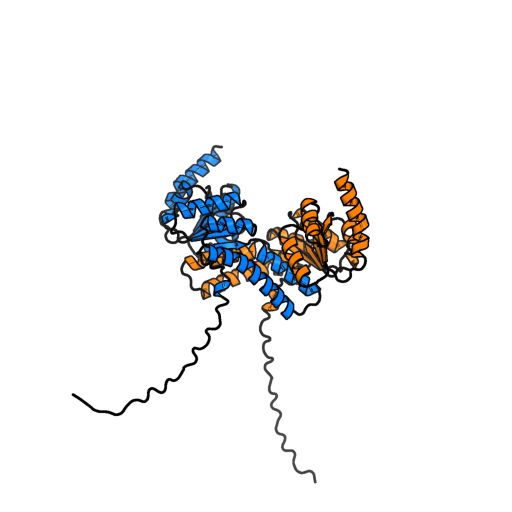133 1 97.19 88 ALA A O 1
ATOM 676 N N . CYS A 1 89 ? -1.977 20.906 13.562 1 96.62 89 CYS A N 1
ATOM 677 C CA . CYS A 1 89 ? -1.664 19.891 14.555 1 96.62 89 CYS A CA 1
ATOM 678 C C . CYS A 1 89 ? -0.896 18.734 13.93 1 96.62 89 CYS A C 1
ATOM 680 O O . CYS A 1 89 ? -0.115 18.062 14.602 1 96.62 89 CYS A O 1
ATOM 682 N N . ALA A 1 90 ? -1.106 18.5 12.617 1 97.94 90 ALA A N 1
ATOM 683 C CA . ALA A 1 90 ? -0.439 17.375 11.977 1 97.94 90 ALA A CA 1
ATOM 684 C C . ALA A 1 90 ? -0.334 17.578 10.469 1 97.94 90 ALA A C 1
ATOM 686 O O . ALA A 1 90 ? -1.042 18.406 9.906 1 97.94 90 ALA A O 1
ATOM 687 N N . ALA A 1 91 ? 0.558 16.781 9.914 1 98.62 91 ALA A N 1
ATOM 688 C CA . ALA A 1 91 ? 0.72 16.734 8.461 1 98.62 91 ALA A CA 1
ATOM 689 C C . ALA A 1 91 ? 0.828 15.297 7.957 1 98.62 91 ALA A C 1
ATOM 691 O O . ALA A 1 91 ? 1.54 14.484 8.547 1 98.62 91 ALA A O 1
ATOM 692 N N . ALA A 1 92 ? 0.042 15.008 6.953 1 98.5 92 ALA A N 1
ATOM 693 C CA . ALA A 1 92 ? 0.2 13.773 6.188 1 98.5 92 ALA A CA 1
ATOM 694 C C . ALA A 1 92 ? 0.997 14.016 4.91 1 98.5 92 ALA A C 1
ATOM 696 O O . ALA A 1 92 ? 0.583 14.805 4.051 1 98.5 92 ALA A O 1
ATOM 697 N N . ILE A 1 93 ? 2.129 13.32 4.82 1 98.69 93 ILE A N 1
ATOM 698 C CA . ILE A 1 93 ? 3.016 13.523 3.678 1 98.69 93 ILE A CA 1
ATOM 699 C C . ILE A 1 93 ? 2.908 12.336 2.725 1 98.69 93 ILE A C 1
ATOM 701 O O . ILE A 1 93 ? 3.33 11.227 3.057 1 98.69 93 ILE A O 1
ATOM 705 N N . THR A 1 94 ? 2.371 12.594 1.554 1 98 94 THR A N 1
ATOM 706 C CA . THR A 1 94 ? 2.02 11.523 0.629 1 98 94 THR A CA 1
ATOM 707 C C . THR A 1 94 ? 2.529 11.836 -0.776 1 98 94 THR A C 1
ATOM 709 O O . THR A 1 94 ? 1.824 11.602 -1.762 1 98 94 THR A O 1
ATOM 712 N N . LEU A 1 95 ? 3.689 12.281 -0.892 1 97.31 95 LEU A N 1
ATOM 713 C CA . LEU A 1 95 ? 4.242 12.711 -2.174 1 97.31 95 LEU A CA 1
ATOM 714 C C . LEU A 1 95 ? 4.77 11.508 -2.961 1 97.31 95 LEU A C 1
ATOM 716 O O . LEU A 1 95 ? 4.91 10.414 -2.414 1 97.31 95 LEU A O 1
ATOM 720 N N . ASP A 1 96 ? 5.07 11.742 -4.27 1 91.81 96 ASP A N 1
ATOM 721 C CA . ASP A 1 96 ? 5.289 10.648 -5.207 1 91.81 96 ASP A CA 1
ATOM 722 C C . ASP A 1 96 ? 6.723 10.125 -5.121 1 91.81 96 ASP A C 1
ATOM 724 O O . ASP A 1 96 ? 6.984 8.953 -5.398 1 91.81 96 ASP A O 1
ATOM 728 N N . THR A 1 97 ? 7.645 11 -4.73 1 94 97 THR A N 1
ATOM 729 C CA . THR A 1 97 ? 9.031 10.562 -4.762 1 94 97 THR A CA 1
ATOM 730 C C . THR A 1 97 ? 9.633 10.562 -3.359 1 94 97 THR A C 1
ATOM 732 O O . THR A 1 97 ? 9.305 11.422 -2.539 1 94 97 THR A O 1
ATOM 735 N N . PRO A 1 98 ? 10.586 9.664 -3.174 1 94.69 98 PRO A N 1
ATOM 736 C CA . PRO A 1 98 ? 11.273 9.648 -1.882 1 94.69 98 PRO A CA 1
ATOM 737 C C . PRO A 1 98 ? 11.953 10.977 -1.561 1 94.69 98 PRO A C 1
ATOM 739 O O . PRO A 1 98 ? 11.922 11.43 -0.412 1 94.69 98 PRO A O 1
ATOM 742 N N . GLY A 1 99 ? 12.477 11.562 -2.551 1 96.06 99 GLY A N 1
ATOM 743 C CA . GLY A 1 99 ? 13.141 12.844 -2.354 1 96.06 99 GLY A CA 1
ATOM 744 C C . GLY A 1 99 ? 12.195 13.945 -1.912 1 96.06 99 GLY A C 1
ATOM 745 O O . GLY A 1 99 ? 12.523 14.734 -1.026 1 96.06 99 GLY A O 1
ATOM 746 N N . ALA A 1 100 ? 11.086 14.023 -2.523 1 97.31 100 ALA A N 1
ATOM 747 C CA . ALA A 1 100 ? 10.086 15.023 -2.154 1 97.31 100 ALA A CA 1
ATOM 748 C C . ALA A 1 100 ? 9.578 14.789 -0.737 1 97.31 100 ALA A C 1
ATOM 750 O O . ALA A 1 100 ? 9.406 15.734 0.036 1 97.31 100 ALA A O 1
ATOM 751 N N . ASN A 1 101 ? 9.352 13.547 -0.389 1 97.88 101 ASN A N 1
ATOM 752 C CA . ASN A 1 101 ? 8.938 13.203 0.966 1 97.88 101 ASN A CA 1
ATOM 753 C C . ASN A 1 101 ? 9.984 13.617 1.996 1 97.88 101 ASN A C 1
ATOM 755 O O . ASN A 1 101 ? 9.656 14.242 3.004 1 97.88 101 ASN A O 1
ATOM 759 N N . TYR A 1 102 ? 11.18 13.336 1.704 1 97.5 102 TYR A N 1
ATOM 760 C CA . TYR A 1 102 ? 12.273 13.664 2.613 1 97.5 102 TYR A CA 1
ATOM 761 C C . TYR A 1 102 ? 12.367 15.172 2.824 1 97.5 102 TYR A C 1
ATOM 763 O O . TYR A 1 102 ? 12.438 15.641 3.961 1 97.5 102 TYR A O 1
ATOM 771 N N . ARG A 1 103 ? 12.344 15.859 1.748 1 97.94 103 ARG A N 1
ATOM 772 C CA . ARG A 1 103 ? 12.477 17.312 1.812 1 97.94 103 ARG A CA 1
ATOM 773 C C . ARG A 1 103 ? 11.344 17.922 2.625 1 97.94 103 ARG A C 1
ATOM 775 O O . ARG A 1 103 ? 11.57 18.844 3.412 1 97.94 103 ARG A O 1
ATOM 782 N N . THR A 1 104 ? 10.211 17.469 2.43 1 98.56 104 THR A N 1
ATOM 783 C CA . THR A 1 104 ? 9.047 17.984 3.127 1 98.56 104 THR A CA 1
ATOM 784 C C . THR A 1 104 ? 9.117 17.672 4.617 1 98.56 104 THR A C 1
ATOM 786 O O . THR A 1 104 ? 8.852 18.531 5.457 1 98.56 104 THR A O 1
ATOM 789 N N . VAL A 1 105 ? 9.492 16.453 4.957 1 98.12 105 VAL A N 1
ATOM 790 C CA . VAL A 1 105 ? 9.672 16.062 6.355 1 98.12 105 VAL A CA 1
ATOM 791 C C . VAL A 1 105 ? 10.719 16.953 7.012 1 98.12 105 VAL A C 1
ATOM 793 O O . VAL A 1 105 ? 10.5 17.484 8.102 1 98.12 105 VAL A O 1
ATOM 796 N N . TRP A 1 106 ? 11.734 17.109 6.32 1 98.19 106 TRP A N 1
ATOM 797 C CA . TRP A 1 106 ? 12.828 17.922 6.844 1 98.19 106 TRP A CA 1
ATOM 798 C C . TRP A 1 106 ? 12.375 19.359 7.078 1 98.19 106 TRP A C 1
ATOM 800 O O . TRP A 1 106 ? 12.625 19.938 8.141 1 98.19 106 TRP A O 1
ATOM 810 N N . ALA A 1 107 ? 11.727 19.953 6.137 1 98.56 107 ALA A N 1
ATOM 811 C CA . ALA A 1 107 ? 11.258 21.328 6.242 1 98.56 107 ALA A CA 1
ATOM 812 C C . ALA A 1 107 ? 10.289 21.484 7.414 1 98.56 107 ALA A C 1
ATOM 814 O O . ALA A 1 107 ? 10.406 22.438 8.195 1 98.56 107 ALA A O 1
ATOM 815 N N . LEU A 1 108 ? 9.398 20.578 7.527 1 98.62 108 LEU A N 1
ATOM 816 C CA . LEU A 1 108 ? 8.438 20.656 8.625 1 98.62 108 LEU A CA 1
ATOM 817 C C . LEU A 1 108 ? 9.141 20.5 9.969 1 98.62 108 LEU A C 1
ATOM 819 O O . LEU A 1 108 ? 8.859 21.25 10.906 1 98.62 108 LEU A O 1
ATOM 823 N N . SER A 1 109 ? 10.016 19.562 10.047 1 97.56 109 SER A N 1
ATOM 824 C CA . SER A 1 109 ? 10.734 19.312 11.297 1 97.56 109 SER A CA 1
ATOM 825 C C . SER A 1 109 ? 11.594 20.516 11.688 1 97.56 109 SER A C 1
ATOM 827 O O . SER A 1 109 ? 11.68 20.859 12.867 1 97.56 109 SER A O 1
ATOM 829 N N . LYS A 1 110 ? 12.141 21.141 10.742 1 97.75 110 LYS A N 1
ATOM 830 C CA . LYS A 1 110 ? 13.086 22.234 10.977 1 97.75 110 LYS A CA 1
ATOM 831 C C . LYS A 1 110 ? 12.344 23.531 11.297 1 97.75 110 LYS A C 1
ATOM 833 O O . LYS A 1 110 ? 12.695 24.219 12.258 1 97.75 110 LYS A O 1
ATOM 838 N N . TYR A 1 111 ? 11.352 23.797 10.586 1 98.19 111 TYR A N 1
ATOM 839 C CA . TYR A 1 111 ? 10.773 25.141 10.641 1 98.19 111 TYR A CA 1
ATOM 840 C C . TYR A 1 111 ? 9.469 25.141 11.422 1 98.19 111 TYR A C 1
ATOM 842 O O . TYR A 1 111 ? 9.008 26.188 11.883 1 98.19 111 TYR A O 1
ATOM 850 N N . PHE A 1 112 ? 8.836 23.969 11.578 1 98.12 112 PHE A N 1
ATOM 851 C CA . PHE A 1 112 ? 7.555 23.844 12.266 1 98.12 112 PHE A CA 1
ATOM 852 C C . PHE A 1 112 ? 7.535 22.625 13.18 1 98.12 112 PHE A C 1
ATOM 854 O O . PHE A 1 112 ? 6.695 21.734 13.016 1 98.12 112 PHE A O 1
ATOM 861 N N . PRO A 1 113 ? 8.32 22.641 14.203 1 96.62 113 PRO A N 1
ATOM 862 C CA . PRO A 1 113 ? 8.555 21.453 15.008 1 96.62 113 PRO A CA 1
ATOM 863 C C . PRO A 1 113 ? 7.332 21.016 15.812 1 96.62 113 PRO A C 1
ATOM 865 O O . PRO A 1 113 ? 7.285 19.891 16.328 1 96.62 113 PRO A O 1
ATOM 868 N N . ASN A 1 114 ? 6.355 21.828 15.859 1 95.94 114 ASN A N 1
ATOM 869 C CA . ASN A 1 114 ? 5.168 21.5 16.641 1 95.94 114 ASN A CA 1
ATOM 870 C C . ASN A 1 114 ? 4.195 20.641 15.828 1 95.94 114 ASN A C 1
ATOM 872 O O . ASN A 1 114 ? 3.281 20.031 16.391 1 95.94 114 ASN A O 1
ATOM 876 N N . VAL A 1 115 ? 4.352 20.641 14.523 1 97.19 115 VAL A N 1
ATOM 877 C CA . VAL A 1 115 ? 3.482 19.844 13.664 1 97.19 115 VAL A CA 1
ATOM 878 C C . VAL A 1 115 ? 3.953 18.391 13.664 1 97.19 115 VAL A C 1
ATOM 880 O O . VAL A 1 115 ? 5.125 18.109 13.406 1 97.19 115 VAL A O 1
ATOM 883 N N . LYS A 1 116 ? 3.047 17.5 14 1 97.25 116 LYS A N 1
ATOM 884 C CA . LYS A 1 116 ? 3.383 16.078 13.891 1 97.25 116 LYS A CA 1
ATOM 885 C C . LYS A 1 116 ? 3.314 15.602 12.445 1 97.25 116 LYS A C 1
ATOM 887 O O . LYS A 1 116 ? 2.34 15.883 11.734 1 97.25 116 LYS A O 1
ATOM 892 N N . THR A 1 117 ? 4.391 14.875 12.07 1 97.69 117 THR A N 1
ATOM 893 C CA . THR A 1 117 ? 4.512 14.523 10.664 1 97.69 117 THR A CA 1
ATOM 894 C C . THR A 1 117 ? 4.359 13.016 10.469 1 97.69 117 THR A C 1
ATOM 896 O O . THR A 1 117 ? 5.082 12.227 11.086 1 97.69 117 THR A O 1
ATOM 899 N N . PHE A 1 118 ? 3.441 12.656 9.609 1 97.19 118 PHE A N 1
ATOM 900 C CA . PHE A 1 118 ? 3.178 11.273 9.25 1 97.19 118 PHE A CA 1
ATOM 901 C C . PHE A 1 118 ? 3.398 11.047 7.754 1 97.19 118 PHE A C 1
ATOM 903 O O . PHE A 1 118 ? 2.771 11.711 6.926 1 97.19 118 PHE A O 1
ATOM 910 N N . VAL A 1 119 ? 4.258 10.062 7.453 1 97.12 119 VAL A N 1
ATOM 911 C CA . VAL A 1 119 ? 4.742 10.031 6.074 1 97.12 119 VAL A CA 1
ATOM 912 C C . VAL A 1 119 ? 4.793 8.586 5.578 1 97.12 119 VAL A C 1
ATOM 914 O O . VAL A 1 119 ? 5.082 7.668 6.352 1 97.12 119 VAL A O 1
ATOM 917 N N . ARG A 1 120 ? 4.477 8.523 4.285 1 93.88 120 ARG A N 1
ATOM 918 C CA . ARG A 1 120 ? 4.559 7.25 3.584 1 93.88 120 ARG A CA 1
ATOM 919 C C . ARG A 1 120 ? 6 6.938 3.189 1 93.88 120 ARG A C 1
ATOM 921 O O . ARG A 1 120 ? 6.699 7.793 2.643 1 93.88 120 ARG A O 1
ATOM 928 N N . ALA A 1 121 ? 6.41 5.684 3.518 1 92.06 121 ALA A N 1
ATOM 929 C CA . ALA A 1 121 ? 7.754 5.262 3.143 1 92.06 121 ALA A CA 1
ATOM 930 C C . ALA A 1 121 ? 7.715 4.27 1.985 1 92.06 121 ALA A C 1
ATOM 932 O O . ALA A 1 121 ? 6.914 3.328 1.993 1 92.06 121 ALA A O 1
ATOM 933 N N . HIS A 1 122 ? 8.609 4.41 1.1 1 90.62 122 HIS A N 1
ATOM 934 C CA . HIS A 1 122 ? 8.695 3.57 -0.089 1 90.62 122 HIS A CA 1
ATOM 935 C C . HIS A 1 122 ? 9.281 2.201 0.246 1 90.62 122 HIS A C 1
ATOM 937 O O . HIS A 1 122 ? 8.859 1.189 -0.32 1 90.62 122 HIS A O 1
ATOM 943 N N . ASP A 1 123 ? 10.258 2.229 0.997 1 83.62 123 ASP A N 1
ATOM 944 C CA . ASP A 1 123 ? 10.93 1.023 1.479 1 83.62 123 ASP A CA 1
ATOM 945 C C . ASP A 1 123 ? 11.578 1.265 2.838 1 83.62 123 ASP A C 1
ATOM 947 O O . ASP A 1 123 ? 11.438 2.344 3.418 1 83.62 123 ASP A O 1
ATOM 951 N N . VAL A 1 124 ? 12.227 0.245 3.314 1 79.44 124 VAL A N 1
ATOM 952 C CA . VAL A 1 124 ? 12.789 0.284 4.66 1 79.44 124 VAL A CA 1
ATOM 953 C C . VAL A 1 124 ? 13.859 1.369 4.742 1 79.44 124 VAL A C 1
ATOM 955 O O . VAL A 1 124 ? 13.883 2.156 5.691 1 79.44 124 VAL A O 1
ATOM 958 N N . ASP A 1 125 ? 14.695 1.402 3.74 1 84.88 125 ASP A N 1
ATOM 959 C CA . ASP A 1 125 ? 15.758 2.402 3.727 1 84.88 125 ASP A CA 1
ATOM 960 C C . ASP A 1 125 ? 15.18 3.816 3.721 1 84.88 125 ASP A C 1
ATOM 962 O O . ASP A 1 125 ? 15.672 4.699 4.426 1 84.88 125 ASP A O 1
ATOM 966 N N . HIS A 1 126 ? 14.242 3.939 2.928 1 91.25 126 HIS A N 1
ATOM 967 C CA . HIS A 1 126 ? 13.562 5.227 2.883 1 91.25 126 HIS A CA 1
ATOM 968 C C . HIS A 1 126 ? 12.945 5.57 4.234 1 91.25 126 HIS A C 1
ATOM 970 O O . HIS A 1 126 ? 13.023 6.715 4.684 1 91.25 126 HIS A O 1
ATOM 976 N N . GLY A 1 127 ? 12.352 4.641 4.848 1 90.44 127 GLY A N 1
ATOM 977 C CA . GLY A 1 127 ? 11.773 4.848 6.16 1 90.44 127 GLY A CA 1
ATOM 978 C C . GLY A 1 127 ? 12.773 5.332 7.191 1 90.44 127 GLY A C 1
ATOM 979 O O . GLY A 1 127 ? 12.484 6.254 7.961 1 90.44 127 GLY A O 1
ATOM 980 N N . LEU A 1 128 ? 13.914 4.781 7.145 1 86 128 LEU A N 1
ATOM 981 C CA . LEU A 1 128 ? 14.977 5.164 8.062 1 86 128 LEU A CA 1
ATOM 982 C C . LEU A 1 128 ? 15.406 6.609 7.824 1 86 128 LEU A C 1
ATOM 984 O O . LEU A 1 128 ? 15.609 7.367 8.781 1 86 128 LEU A O 1
ATOM 988 N N . ASN A 1 129 ? 15.523 6.93 6.617 1 92.19 129 ASN A N 1
ATOM 989 C CA . ASN A 1 129 ? 15.906 8.289 6.258 1 92.19 129 ASN A CA 1
ATOM 990 C C . ASN A 1 129 ? 14.859 9.305 6.703 1 92.19 129 ASN A C 1
ATOM 992 O O . ASN A 1 129 ? 15.203 10.406 7.148 1 92.19 129 ASN A O 1
ATOM 996 N N . LEU A 1 130 ? 13.664 8.922 6.574 1 94.44 130 LEU A N 1
ATOM 997 C CA . LEU A 1 130 ? 12.57 9.812 6.965 1 94.44 130 LEU A CA 1
ATOM 998 C C . LEU A 1 130 ? 12.562 10.023 8.477 1 94.44 130 LEU A C 1
ATOM 1000 O O . LEU A 1 130 ? 12.328 11.141 8.945 1 94.44 130 LEU A O 1
ATOM 1004 N N . GLU A 1 131 ? 12.805 9.047 9.117 1 90.5 131 GLU A N 1
ATOM 1005 C CA . GLU A 1 131 ? 12.898 9.156 10.57 1 90.5 131 GLU A CA 1
ATOM 1006 C C . GLU A 1 131 ? 14.031 10.094 10.984 1 90.5 131 GLU A C 1
ATOM 1008 O O . GLU A 1 131 ? 13.859 10.938 11.867 1 90.5 131 GLU A O 1
ATOM 1013 N N . LYS A 1 132 ? 15.078 9.922 10.406 1 90 132 LYS A N 1
ATOM 1014 C CA . LYS A 1 132 ? 16.234 10.766 10.688 1 90 132 LYS A CA 1
ATOM 1015 C C . LYS A 1 132 ? 15.945 12.227 10.352 1 90 132 LYS A C 1
ATOM 1017 O O . LYS A 1 132 ? 16.453 13.133 11.008 1 90 132 LYS A O 1
ATOM 1022 N N . ALA A 1 133 ? 15.148 12.344 9.391 1 94.5 133 ALA A N 1
ATOM 1023 C CA . ALA A 1 133 ? 14.789 13.695 8.961 1 94.5 133 ALA A CA 1
ATOM 1024 C C . ALA A 1 133 ? 13.836 14.352 9.961 1 94.5 133 ALA A C 1
ATOM 1026 O O . ALA A 1 133 ? 13.633 15.562 9.922 1 94.5 133 ALA A O 1
ATOM 1027 N N . GLY A 1 134 ? 13.156 13.531 10.82 1 94.25 134 GLY A N 1
ATOM 1028 C CA . GLY A 1 134 ? 12.336 14.102 11.875 1 94.25 134 GLY A CA 1
ATOM 1029 C C . GLY A 1 134 ? 10.883 13.664 11.805 1 94.25 134 GLY A C 1
ATOM 1030 O O . GLY A 1 134 ? 10.031 14.211 12.516 1 94.25 134 GLY A O 1
ATOM 1031 N N . ALA A 1 135 ? 10.555 12.703 11.016 1 95.31 135 ALA A N 1
ATOM 1032 C CA . ALA A 1 135 ? 9.18 12.211 10.914 1 95.31 135 ALA A CA 1
ATOM 1033 C C . ALA A 1 135 ? 8.688 11.688 12.258 1 95.31 135 ALA A C 1
ATOM 1035 O O . ALA A 1 135 ? 9.438 11.023 12.984 1 95.31 135 ALA A O 1
ATOM 1036 N N . THR A 1 136 ? 7.43 12.055 12.578 1 93.88 136 THR A N 1
ATOM 1037 C CA . THR A 1 136 ? 6.805 11.523 13.789 1 93.88 136 THR A CA 1
ATOM 1038 C C . THR A 1 136 ? 6.504 10.039 13.633 1 93.88 136 THR A C 1
ATOM 1040 O O . THR A 1 136 ? 6.715 9.258 14.562 1 93.88 136 THR A O 1
ATOM 1043 N N . ALA A 1 137 ? 5.98 9.68 12.508 1 91.44 137 ALA A N 1
ATOM 1044 C CA . ALA A 1 137 ? 5.73 8.273 12.188 1 91.44 137 ALA A CA 1
ATOM 1045 C C . ALA A 1 137 ? 5.824 8.031 10.68 1 91.44 137 ALA A C 1
ATOM 1047 O O . ALA A 1 137 ? 5.559 8.93 9.883 1 91.44 137 ALA A O 1
ATOM 1048 N N . VAL A 1 138 ? 6.25 6.793 10.453 1 93.25 138 VAL A N 1
ATOM 1049 C CA . VAL A 1 138 ? 6.418 6.355 9.07 1 93.25 138 VAL A CA 1
ATOM 1050 C C . VAL A 1 138 ? 5.523 5.148 8.797 1 93.25 138 VAL A C 1
ATOM 1052 O O . VAL A 1 138 ? 5.418 4.242 9.633 1 93.25 138 VAL A O 1
ATOM 1055 N N . VAL A 1 139 ? 4.812 5.203 7.645 1 92.62 139 VAL A N 1
ATOM 1056 C CA . VAL A 1 139 ? 3.957 4.098 7.227 1 92.62 139 VAL A CA 1
ATOM 1057 C C . VAL A 1 139 ? 4.52 3.463 5.957 1 92.62 139 VAL A C 1
ATOM 1059 O O . VAL A 1 139 ? 4.633 4.125 4.922 1 92.62 139 VAL A O 1
ATOM 1062 N N . PRO A 1 140 ? 4.848 2.205 6.066 1 92 140 PRO A N 1
ATOM 1063 C CA . PRO A 1 140 ? 5.293 1.541 4.84 1 92 140 PRO A CA 1
ATOM 1064 C C . PRO A 1 140 ? 4.176 1.405 3.807 1 92 140 PRO A C 1
ATOM 1066 O O . PRO A 1 140 ? 3.098 0.897 4.117 1 92 140 PRO A O 1
ATOM 1069 N N . GLU A 1 141 ? 4.48 1.677 2.625 1 93.44 141 GLU A N 1
ATOM 1070 C CA . GLU A 1 141 ? 3.41 1.734 1.634 1 93.44 141 GLU A CA 1
ATOM 1071 C C . GLU A 1 141 ? 3.117 0.353 1.057 1 93.44 141 GLU A C 1
ATOM 1073 O O . GLU A 1 141 ? 2.02 0.106 0.551 1 93.44 141 GLU A O 1
ATOM 1078 N N . THR A 1 142 ? 4.051 -0.558 1.156 1 94 142 THR A N 1
ATOM 1079 C CA . THR A 1 142 ? 3.869 -1.812 0.434 1 94 142 THR A CA 1
ATOM 1080 C C . THR A 1 142 ? 3.564 -2.953 1.399 1 94 142 THR A C 1
ATOM 1082 O O . THR A 1 142 ? 3.117 -4.023 0.983 1 94 142 THR A O 1
ATOM 1085 N N . LEU A 1 143 ? 3.777 -2.77 2.664 1 93 143 LEU A N 1
ATOM 1086 C CA . LEU A 1 143 ? 3.725 -3.895 3.592 1 93 143 LEU A CA 1
ATOM 1087 C C . LEU A 1 143 ? 2.316 -4.477 3.66 1 93 143 LEU A C 1
ATOM 1089 O O . LEU A 1 143 ? 2.107 -5.648 3.34 1 93 143 LEU A O 1
ATOM 1093 N N . GLU A 1 144 ? 1.354 -3.656 3.98 1 92.25 144 GLU A N 1
ATOM 1094 C CA . GLU A 1 144 ? 0.012 -4.168 4.242 1 92.25 144 GLU A CA 1
ATOM 1095 C C . GLU A 1 144 ? -0.611 -4.75 2.977 1 92.25 144 GLU A C 1
ATOM 1097 O O . GLU A 1 144 ? -1.165 -5.852 3.002 1 92.25 144 GLU A O 1
ATOM 1102 N N . PRO A 1 145 ? -0.524 -4.043 1.834 1 93.56 145 PRO A N 1
ATOM 1103 C CA . PRO A 1 145 ? -1.045 -4.691 0.628 1 93.56 145 PRO A CA 1
ATOM 1104 C C . PRO A 1 145 ? -0.326 -6 0.304 1 93.56 145 PRO A C 1
ATOM 1106 O O . PRO A 1 145 ? -0.951 -6.953 -0.173 1 93.56 145 PRO A O 1
ATOM 1109 N N . SER A 1 146 ? 0.973 -6.066 0.527 1 96.12 146 SER A N 1
ATOM 1110 C CA . SER A 1 146 ? 1.724 -7.293 0.282 1 96.12 146 SER A CA 1
ATOM 1111 C C . SER A 1 146 ? 1.237 -8.43 1.178 1 96.12 146 SER A C 1
ATOM 1113 O O . SER A 1 146 ? 1.098 -9.57 0.726 1 96.12 146 SER A O 1
ATOM 1115 N N . LEU A 1 147 ? 1.005 -8.109 2.381 1 94.69 147 LEU A N 1
ATOM 1116 C CA . LEU A 1 147 ? 0.551 -9.117 3.332 1 94.69 147 LEU A CA 1
ATOM 1117 C C . LEU A 1 147 ? -0.858 -9.586 2.992 1 94.69 147 LEU A C 1
ATOM 1119 O O . LEU A 1 147 ? -1.191 -10.758 3.197 1 94.69 147 LEU A O 1
ATOM 1123 N N . GLN A 1 148 ? -1.643 -8.711 2.504 1 93.5 148 GLN A N 1
ATOM 1124 C CA . GLN A 1 148 ? -2.975 -9.094 2.047 1 93.5 148 GLN A CA 1
ATOM 1125 C C . GLN A 1 148 ? -2.895 -10.07 0.876 1 93.5 148 GLN A C 1
ATOM 1127 O O . GLN A 1 148 ? -3.6 -11.078 0.855 1 93.5 148 GLN A O 1
ATOM 1132 N N . LEU A 1 149 ? -2.053 -9.773 -0.014 1 95.25 149 LEU A N 1
ATOM 1133 C CA . LEU A 1 149 ? -1.842 -10.672 -1.144 1 95.25 149 LEU A CA 1
ATOM 1134 C C . LEU A 1 149 ? -1.283 -12.016 -0.676 1 95.25 149 LEU A C 1
ATOM 1136 O O . LEU A 1 149 ? -1.738 -13.07 -1.119 1 95.25 149 LEU A O 1
ATOM 1140 N N . ALA A 1 150 ? -0.361 -11.93 0.193 1 96.56 150 ALA A N 1
ATOM 1141 C CA . ALA A 1 150 ? 0.252 -13.141 0.725 1 96.56 150 ALA A CA 1
ATOM 1142 C C . ALA A 1 150 ? -0.782 -14.016 1.425 1 96.56 150 ALA A C 1
ATOM 1144 O O . ALA A 1 150 ? -0.81 -15.234 1.228 1 96.56 150 ALA A O 1
ATOM 1145 N N . ALA A 1 151 ? -1.592 -13.414 2.209 1 94.62 151 ALA A N 1
ATOM 1146 C CA . ALA A 1 151 ? -2.637 -14.156 2.906 1 94.62 151 ALA A CA 1
ATOM 1147 C C . ALA A 1 151 ? -3.561 -14.859 1.918 1 94.62 151 ALA A C 1
ATOM 1149 O O . ALA A 1 151 ? -3.926 -16.016 2.121 1 94.62 151 ALA A O 1
ATOM 1150 N N . ALA A 1 152 ? -3.887 -14.172 0.886 1 93 152 ALA A N 1
ATOM 1151 C CA . ALA A 1 152 ? -4.777 -14.727 -0.13 1 93 152 ALA A CA 1
ATOM 1152 C C . ALA A 1 152 ? -4.145 -15.93 -0.821 1 93 152 ALA A C 1
ATOM 1154 O O . ALA A 1 152 ? -4.797 -16.953 -1.019 1 93 152 ALA A O 1
ATOM 1155 N N . VAL A 1 153 ? -2.904 -15.812 -1.134 1 94.62 153 VAL A N 1
ATOM 1156 C CA . VAL A 1 153 ? -2.24 -16.906 -1.835 1 94.62 153 VAL A CA 1
ATOM 1157 C C . VAL A 1 153 ? -2.004 -18.062 -0.875 1 94.62 153 VAL A C 1
ATOM 1159 O O . VAL A 1 153 ? -2.119 -19.234 -1.262 1 94.62 153 VAL A O 1
ATOM 1162 N N . LEU A 1 154 ? -1.709 -17.797 0.348 1 94.81 154 LEU A N 1
ATOM 1163 C CA . LEU A 1 154 ? -1.514 -18.844 1.338 1 94.81 154 LEU A CA 1
ATOM 1164 C C . LEU A 1 154 ? -2.793 -19.656 1.533 1 94.81 154 LEU A C 1
ATOM 1166 O O . LEU A 1 154 ? -2.74 -20.859 1.773 1 94.81 154 LEU A O 1
ATOM 1170 N N . ALA A 1 155 ? -3.896 -18.953 1.487 1 93.12 155 ALA A N 1
ATOM 1171 C CA . ALA A 1 155 ? -5.184 -19.625 1.638 1 93.12 155 ALA A CA 1
ATOM 1172 C C . ALA A 1 155 ? -5.375 -20.688 0.557 1 93.12 155 ALA A C 1
ATOM 1174 O O . ALA A 1 155 ? -6.059 -21.688 0.778 1 93.12 155 ALA A O 1
ATOM 1175 N N . GLN A 1 156 ? -4.703 -20.5 -0.565 1 93.12 156 GLN A N 1
ATOM 1176 C CA . GLN A 1 156 ? -4.82 -21.453 -1.668 1 93.12 156 GLN A CA 1
ATOM 1177 C C . GLN A 1 156 ? -3.869 -22.625 -1.481 1 93.12 156 GLN A C 1
ATOM 1179 O O . GLN A 1 156 ? -4.031 -23.672 -2.121 1 93.12 156 GLN A O 1
ATOM 1184 N N . ALA A 1 157 ? -2.9 -22.469 -0.692 1 90.44 157 ALA A N 1
ATOM 1185 C CA . ALA A 1 157 ? -1.953 -23.547 -0.409 1 90.44 157 ALA A CA 1
ATOM 1186 C C . ALA A 1 157 ? -2.479 -24.469 0.691 1 90.44 157 ALA A C 1
ATOM 1188 O O . ALA A 1 157 ? -1.733 -25.281 1.23 1 90.44 157 ALA A O 1
ATOM 1189 N N . LYS A 1 158 ? -3.725 -24.312 1.129 1 86.44 158 LYS A N 1
ATOM 1190 C CA . LYS A 1 158 ? -4.449 -25.203 2.033 1 86.44 158 LYS A CA 1
ATOM 1191 C C . LYS A 1 158 ? -3.871 -25.141 3.443 1 86.44 158 LYS A C 1
ATOM 1193 O O . LYS A 1 158 ? -3.752 -26.172 4.117 1 86.44 158 LYS A O 1
ATOM 1198 N N . LEU A 1 159 ? -3.391 -24.062 3.76 1 89.5 159 LEU A N 1
ATOM 1199 C CA . LEU A 1 159 ? -3.023 -23.812 5.148 1 89.5 159 LEU A CA 1
ATOM 1200 C C . LEU A 1 159 ? -4.25 -23.422 5.969 1 89.5 159 LEU A C 1
ATOM 1202 O O . LEU A 1 159 ? -5.133 -22.703 5.48 1 89.5 159 LEU A O 1
ATOM 1206 N N . PRO A 1 160 ? -4.254 -23.906 7.188 1 91.94 160 PRO A N 1
ATOM 1207 C CA . PRO A 1 160 ? -5.344 -23.453 8.062 1 91.94 160 PRO A CA 1
ATOM 1208 C C . PRO A 1 160 ? -5.352 -21.953 8.273 1 91.94 160 PRO A C 1
ATOM 1210 O O . PRO A 1 160 ? -4.289 -21.328 8.359 1 91.94 160 PRO A O 1
ATOM 1213 N N . MET A 1 161 ? -6.527 -21.453 8.406 1 91.56 161 MET A N 1
ATOM 1214 C CA . MET A 1 161 ? -6.691 -20 8.531 1 91.56 161 MET A CA 1
ATOM 1215 C C . MET A 1 161 ? -5.961 -19.484 9.766 1 91.56 161 MET A C 1
ATOM 1217 O O . MET A 1 161 ? -5.426 -18.375 9.742 1 91.56 161 MET A O 1
ATOM 1221 N N . SER A 1 162 ? -5.973 -20.266 10.734 1 93.56 162 SER A N 1
ATOM 1222 C CA . SER A 1 162 ? -5.285 -19.844 11.953 1 93.56 162 SER A CA 1
ATOM 1223 C C . SER A 1 162 ? -3.781 -19.734 11.734 1 93.56 162 SER A C 1
ATOM 1225 O O . SER A 1 162 ? -3.141 -18.812 12.25 1 93.56 162 SER A O 1
ATOM 1227 N N . GLU A 1 163 ? -3.303 -20.641 11 1 94 163 GLU A N 1
ATOM 1228 C CA . GLU A 1 163 ? -1.877 -20.594 10.695 1 94 163 GLU A CA 1
ATOM 1229 C C . GLU A 1 163 ? -1.543 -19.422 9.781 1 94 163 GLU A C 1
ATOM 1231 O O . GLU A 1 163 ? -0.502 -18.781 9.938 1 94 163 GLU A O 1
ATOM 1236 N N . ILE A 1 164 ? -2.4 -19.172 8.844 1 94.75 164 ILE A N 1
ATOM 1237 C CA . ILE A 1 164 ? -2.215 -18.031 7.945 1 94.75 164 ILE A CA 1
ATOM 1238 C C . ILE A 1 164 ? -2.174 -16.734 8.75 1 94.75 164 ILE A C 1
ATOM 1240 O O . ILE A 1 164 ? -1.257 -15.93 8.586 1 94.75 164 ILE A O 1
ATOM 1244 N N . ALA A 1 165 ? -3.135 -16.594 9.641 1 93.06 165 ALA A N 1
ATOM 1245 C CA . ALA A 1 165 ? -3.209 -15.398 10.477 1 93.06 165 ALA A CA 1
ATOM 1246 C C . ALA A 1 165 ? -1.946 -15.234 11.312 1 93.06 165 ALA A C 1
ATOM 1248 O O . ALA A 1 165 ? -1.405 -14.133 11.43 1 93.06 165 ALA A O 1
ATOM 1249 N N . ALA A 1 166 ? -1.491 -16.328 11.805 1 93.81 166 ALA A N 1
ATOM 1250 C CA . ALA A 1 166 ? -0.289 -16.297 12.633 1 93.81 166 ALA A CA 1
ATOM 1251 C C . ALA A 1 166 ? 0.933 -15.891 11.812 1 93.81 166 ALA A C 1
ATOM 1253 O O . ALA A 1 166 ? 1.743 -15.07 12.258 1 93.81 166 ALA A O 1
ATOM 1254 N N . THR A 1 167 ? 1.005 -16.438 10.695 1 94.12 167 THR A N 1
ATOM 1255 C CA . THR A 1 167 ? 2.133 -16.172 9.812 1 94.12 167 THR A CA 1
ATOM 1256 C C . THR A 1 167 ? 2.152 -14.695 9.398 1 94.12 167 THR A C 1
ATOM 1258 O O . THR A 1 167 ? 3.197 -14.047 9.445 1 94.12 167 THR A O 1
ATOM 1261 N N . ILE A 1 168 ? 1.031 -14.172 9.062 1 94.81 168 ILE A N 1
ATOM 1262 C CA . ILE A 1 168 ? 0.898 -12.789 8.617 1 94.81 168 ILE A CA 1
ATOM 1263 C C . ILE A 1 168 ? 1.221 -11.844 9.766 1 94.81 168 ILE A C 1
ATOM 1265 O O . ILE A 1 168 ? 1.981 -10.883 9.594 1 94.81 168 ILE A O 1
ATOM 1269 N N . ASN A 1 169 ? 0.739 -12.164 10.891 1 93.75 169 ASN A N 1
ATOM 1270 C CA . ASN A 1 169 ? 0.961 -11.312 12.055 1 93.75 169 ASN A CA 1
ATOM 1271 C C . ASN A 1 169 ? 2.424 -11.328 12.492 1 93.75 169 ASN A C 1
ATOM 1273 O O . ASN A 1 169 ? 2.961 -10.297 12.906 1 93.75 169 ASN A O 1
ATOM 1277 N N . GLU A 1 170 ? 2.971 -12.406 12.367 1 92.75 170 GLU A N 1
ATOM 1278 C CA . GLU A 1 170 ? 4.387 -12.516 12.711 1 92.75 170 GLU A CA 1
ATOM 1279 C C . GLU A 1 170 ? 5.246 -11.68 11.766 1 92.75 170 GLU A C 1
ATOM 1281 O O . GLU A 1 170 ? 6.156 -10.969 12.203 1 92.75 170 GLU A O 1
ATOM 1286 N N . PHE A 1 171 ? 4.93 -11.789 10.547 1 93.25 171 PHE A N 1
ATOM 1287 C CA . PHE A 1 171 ? 5.691 -11.047 9.555 1 93.25 171 PHE A CA 1
ATOM 1288 C C . PHE A 1 171 ? 5.484 -9.547 9.734 1 93.25 171 PHE A C 1
ATOM 1290 O O . PHE A 1 171 ? 6.434 -8.766 9.625 1 93.25 171 PHE A O 1
ATOM 1297 N N . ARG A 1 172 ? 4.273 -9.18 9.977 1 90.88 172 ARG A N 1
ATOM 1298 C CA . ARG A 1 172 ? 3.936 -7.785 10.227 1 90.88 172 ARG A CA 1
ATOM 1299 C C . ARG A 1 172 ? 4.723 -7.234 11.414 1 90.88 172 ARG A C 1
ATOM 1301 O O . ARG A 1 172 ? 5.352 -6.176 11.305 1 90.88 172 ARG A O 1
ATOM 1308 N N . SER A 1 173 ? 4.746 -7.977 12.484 1 87.94 173 SER A N 1
ATOM 1309 C CA . SER A 1 173 ? 5.41 -7.555 13.711 1 87.94 173 SER A CA 1
ATOM 1310 C C . SER A 1 173 ? 6.914 -7.41 13.508 1 87.94 173 SER A C 1
ATOM 1312 O O . SER A 1 173 ? 7.516 -6.438 13.969 1 87.94 173 SER A O 1
ATOM 1314 N N . ARG A 1 174 ? 7.426 -8.273 12.852 1 85.81 174 ARG A N 1
ATOM 1315 C CA . ARG A 1 174 ? 8.867 -8.242 12.609 1 85.81 174 ARG A CA 1
ATOM 1316 C C . ARG A 1 174 ? 9.258 -7.051 11.75 1 85.81 174 ARG A C 1
ATOM 1318 O O . ARG A 1 174 ? 10.258 -6.387 12.016 1 85.81 174 ARG A O 1
ATOM 1325 N N . HIS A 1 175 ? 8.5 -6.875 10.742 1 81.12 175 HIS A N 1
ATOM 1326 C CA . HIS A 1 175 ? 8.805 -5.766 9.844 1 81.12 175 HIS A CA 1
ATOM 1327 C C . HIS A 1 175 ? 8.594 -4.426 10.539 1 81.12 175 HIS A C 1
ATOM 1329 O O . HIS A 1 175 ? 9.367 -3.484 10.32 1 81.12 175 HIS A O 1
ATOM 1335 N N . LEU A 1 176 ? 7.594 -4.41 11.383 1 75.19 176 LEU A N 1
ATOM 1336 C CA . LEU A 1 176 ? 7.316 -3.184 12.125 1 75.19 176 LEU A CA 1
ATOM 1337 C C . LEU A 1 176 ? 8.359 -2.959 13.219 1 75.19 176 LEU A C 1
ATOM 1339 O O . LEU A 1 176 ? 8.742 -1.819 13.484 1 75.19 176 LEU A O 1
ATOM 1343 N N . SER A 1 177 ? 8.711 -4 13.836 1 74.62 177 SER A N 1
ATOM 1344 C CA . SER A 1 177 ? 9.75 -3.9 14.852 1 74.62 177 SER A CA 1
ATOM 1345 C C . SER A 1 177 ? 11.047 -3.348 14.266 1 74.62 177 SER A C 1
ATOM 1347 O O . SER A 1 177 ? 11.742 -2.566 14.914 1 74.62 177 SER A O 1
ATOM 1349 N N . GLU A 1 178 ? 11.281 -3.773 13.117 1 68.69 178 GLU A N 1
ATOM 1350 C CA . GLU A 1 178 ? 12.469 -3.262 12.445 1 68.69 178 GLU A CA 1
ATOM 1351 C C . GLU A 1 178 ? 12.383 -1.751 12.242 1 68.69 178 GLU A C 1
ATOM 1353 O O . GLU A 1 178 ? 13.375 -1.038 12.422 1 68.69 178 GLU A O 1
ATOM 1358 N N . LEU A 1 179 ? 11.211 -1.39 12.039 1 65.62 179 LEU A N 1
ATOM 1359 C CA . LEU A 1 179 ? 11.008 0.042 11.844 1 65.62 179 LEU A CA 1
ATOM 1360 C C . LEU A 1 179 ? 11.008 0.779 13.18 1 65.62 179 LEU A C 1
ATOM 1362 O O . LEU A 1 179 ? 11.57 1.873 13.289 1 65.62 179 LEU A O 1
ATOM 1366 N N . THR A 1 180 ? 10.336 0.074 14.188 1 62.59 180 THR A N 1
ATOM 1367 C CA . THR A 1 180 ? 10.289 0.657 15.523 1 62.59 180 THR A CA 1
ATOM 1368 C C . THR A 1 180 ? 11.688 0.711 16.141 1 62.59 180 THR A C 1
ATOM 1370 O O . THR A 1 180 ? 12.047 1.697 16.781 1 62.59 180 THR A O 1
ATOM 1373 N N . GLU A 1 181 ? 12.258 -0.454 16.141 1 59.41 181 GLU A N 1
ATOM 1374 C CA . GLU A 1 181 ? 13.609 -0.488 16.672 1 59.41 181 GLU A CA 1
ATOM 1375 C C . GLU A 1 181 ? 14.469 0.628 16.078 1 59.41 181 GLU A C 1
ATOM 1377 O O . GLU A 1 181 ? 15.266 1.247 16.797 1 59.41 181 GLU A O 1
ATOM 1382 N N . LEU A 1 182 ? 14.133 0.792 14.977 1 52.59 182 LEU A N 1
ATOM 1383 C CA . LEU A 1 182 ? 14.859 1.871 14.32 1 52.59 182 LEU A CA 1
ATOM 1384 C C . LEU A 1 182 ? 14.43 3.229 14.867 1 52.59 182 LEU A C 1
ATOM 1386 O O . LEU A 1 182 ? 15.258 4.125 15.031 1 52.59 182 LEU A O 1
ATOM 1390 N N . SER A 1 183 ? 13.117 3.246 15.148 1 52.94 183 SER A N 1
ATOM 1391 C CA . SER A 1 183 ? 12.609 4.477 15.75 1 52.94 183 SER A CA 1
ATOM 1392 C C . SER A 1 183 ? 13.156 4.668 17.156 1 52.94 183 SER A C 1
ATOM 1394 O O . SER A 1 183 ? 13.5 5.785 17.547 1 52.94 183 SER A O 1
ATOM 1396 N N . GLU A 1 184 ? 12.945 3.582 17.969 1 54 184 GLU A N 1
ATOM 1397 C CA . GLU A 1 184 ? 13.453 3.686 19.344 1 54 184 GLU A CA 1
ATOM 1398 C C . GLU A 1 184 ? 14.922 4.09 19.359 1 54 184 GLU A C 1
ATOM 1400 O O . GLU A 1 184 ? 15.344 4.859 20.219 1 54 184 GLU A O 1
ATOM 1405 N N . ALA A 1 185 ? 15.586 3.484 18.5 1 47.75 185 ALA A N 1
ATOM 1406 C CA . ALA A 1 185 ? 16.984 3.887 18.484 1 47.75 185 ALA A CA 1
ATOM 1407 C C . ALA A 1 185 ? 17.125 5.391 18.266 1 47.75 185 ALA A C 1
ATOM 1409 O O . ALA A 1 185 ? 18.078 6.012 18.734 1 47.75 185 ALA A O 1
ATOM 1410 N N . SER A 1 186 ? 16.203 5.832 17.578 1 44.41 186 SER A N 1
ATOM 1411 C CA . SER A 1 186 ? 16.266 7.273 17.359 1 44.41 186 SER A CA 1
ATOM 1412 C C . SER A 1 186 ? 15.484 8.031 18.422 1 44.41 186 SER A C 1
ATOM 1414 O O . SER A 1 186 ? 15.484 9.266 18.453 1 44.41 186 SER A O 1
ATOM 1416 N N . GLY A 1 187 ? 15.078 7.434 19.562 1 43.19 187 GLY A N 1
ATOM 1417 C CA . GLY A 1 187 ? 14.328 8.086 20.625 1 43.19 187 GLY A CA 1
ATOM 1418 C C . GLY A 1 187 ? 12.883 8.359 20.266 1 43.19 187 GLY A C 1
ATOM 1419 O O . GLY A 1 187 ? 12.18 9.062 20.984 1 43.19 187 GLY A O 1
ATOM 1420 N N . SER A 1 188 ? 12.477 8.273 19.062 1 37.91 188 SER A N 1
ATOM 1421 C CA . SER A 1 188 ? 11.109 8.594 18.641 1 37.91 188 SER A CA 1
ATOM 1422 C C . SER A 1 188 ? 10.219 7.359 18.703 1 37.91 188 SER A C 1
ATOM 1424 O O . SER A 1 188 ? 10.68 6.238 18.469 1 37.91 188 SER A O 1
ATOM 1426 N N . SER A 1 189 ? 9.383 7.211 19.781 1 37.5 189 SER A N 1
ATOM 1427 C CA . SER A 1 189 ? 8.391 6.141 19.828 1 37.5 189 SER A CA 1
ATOM 1428 C C . SER A 1 189 ? 7.582 6.082 18.547 1 37.5 189 SER A C 1
ATOM 1430 O O . SER A 1 189 ? 7.027 7.09 18.094 1 37.5 189 SER A O 1
ATOM 1432 N N . LEU A 1 190 ? 8 5.426 17.688 1 41.25 190 LEU A N 1
ATOM 1433 C CA . LEU A 1 190 ? 7.25 5.18 16.469 1 41.25 190 LEU A CA 1
ATOM 1434 C C . LEU A 1 190 ? 5.816 4.754 16.781 1 41.25 190 LEU A C 1
ATOM 1436 O O . LEU A 1 190 ? 5.598 3.775 17.484 1 41.25 190 LEU A O 1
ATOM 1440 N N . GLY A 1 191 ? 4.934 5.512 17.281 1 36.62 191 GLY A N 1
ATOM 1441 C CA . GLY A 1 191 ? 3.535 5.109 17.312 1 36.62 191 GLY A CA 1
ATOM 1442 C C . GLY A 1 191 ? 3.08 4.418 16.047 1 36.62 191 GLY A C 1
ATOM 1443 O O . GLY A 1 191 ? 2.572 5.062 15.125 1 36.62 191 GLY A O 1
ATOM 1444 N N . TYR A 1 192 ? 3.875 3.586 15.609 1 40.62 192 TYR A N 1
ATOM 1445 C CA . TYR A 1 192 ? 3.156 2.854 14.578 1 40.62 192 TYR A CA 1
ATOM 1446 C C . TYR A 1 192 ? 1.727 2.553 15.016 1 40.62 192 TYR A C 1
ATOM 1448 O O . TYR A 1 192 ? 1.462 2.371 16.203 1 40.62 192 TYR A O 1
ATOM 1456 N N . GLY A 1 193 ? 0.826 3.049 14.461 1 36.88 193 GLY A N 1
ATOM 1457 C CA . GLY A 1 193 ? -0.575 2.881 14.812 1 36.88 193 GLY A CA 1
ATOM 1458 C C . GLY A 1 193 ? -0.897 1.493 15.336 1 36.88 193 GLY A C 1
ATOM 1459 O O . GLY A 1 193 ? -1.995 1.255 15.844 1 36.88 193 GLY A O 1
ATOM 1460 N N . TYR A 1 194 ? -0.098 0.476 14.953 1 35 194 TYR A N 1
ATOM 1461 C CA . TYR A 1 194 ? -0.501 -0.845 15.422 1 35 194 TYR A CA 1
ATOM 1462 C C . TYR A 1 194 ? -0.047 -1.078 16.859 1 35 194 TYR A C 1
ATOM 1464 O O . TYR A 1 194 ? -0.563 -1.964 17.547 1 35 194 TYR A O 1
ATOM 1472 N N . SER A 1 195 ? 0.993 -0.47 17.281 1 35.81 195 SER A N 1
ATOM 1473 C CA . SER A 1 195 ? 1.429 -0.879 18.609 1 35.81 195 SER A CA 1
ATOM 1474 C C . SER A 1 195 ? 0.328 -0.661 19.641 1 35.81 195 SER A C 1
ATOM 1476 O O . SER A 1 195 ? 0.192 -1.441 20.594 1 35.81 195 SER A O 1
ATOM 1478 N N . GLN A 1 196 ? -0.226 0.412 19.641 1 34.09 196 GLN A N 1
ATOM 1479 C CA . GLN A 1 196 ? -1.102 0.722 20.766 1 34.09 196 GLN A CA 1
ATOM 1480 C C . GLN A 1 196 ? -2.334 -0.179 20.766 1 34.09 196 GLN A C 1
ATOM 1482 O O . GLN A 1 196 ? -3.064 -0.236 21.75 1 34.09 196 GLN A O 1
ATOM 1487 N N . ILE A 1 197 ? -2.699 -0.716 19.672 1 32.91 197 ILE A N 1
ATOM 1488 C CA . ILE A 1 197 ? -3.891 -1.552 19.781 1 32.91 197 ILE A CA 1
ATOM 1489 C C . ILE A 1 197 ? -3.527 -2.877 20.453 1 32.91 197 ILE A C 1
ATOM 1491 O O . ILE A 1 197 ? -4.406 -3.607 20.906 1 32.91 197 ILE A O 1
ATOM 1495 N N . MET A 1 198 ? -2.395 -3.375 20.188 1 32.75 198 MET A N 1
ATOM 1496 C CA . MET A 1 198 ? -2.088 -4.602 20.922 1 32.75 198 MET A CA 1
ATOM 1497 C C . MET A 1 198 ? -1.644 -4.293 22.344 1 32.75 198 MET A C 1
ATOM 1499 O O . MET A 1 198 ? -0.464 -4.031 22.594 1 32.75 198 MET A O 1
ATOM 1503 N N . SER A 1 199 ? -2.275 -3.404 22.922 1 31.72 199 SER A N 1
ATOM 1504 C CA . SER A 1 199 ? -1.969 -3.209 24.328 1 31.72 199 SER A CA 1
ATOM 1505 C C . SER A 1 199 ? -1.866 -4.543 25.062 1 31.72 199 SER A C 1
ATOM 1507 O O . SER A 1 199 ? -2.648 -5.461 24.812 1 31.72 199 SER A O 1
ATOM 1509 N N . LYS A 1 200 ? -0.708 -4.844 25.594 1 33.84 200 LYS A N 1
ATOM 1510 C CA . LYS A 1 200 ? -0.513 -5.922 26.562 1 33.84 200 LYS A CA 1
ATOM 1511 C C . LYS A 1 200 ? -1.724 -6.062 27.484 1 33.84 200 LYS A C 1
ATOM 1513 O O . LYS A 1 200 ? -2.256 -5.066 27.969 1 33.84 200 LYS A O 1
ATOM 1518 N N . PRO A 1 201 ? -2.336 -7.195 27.516 1 29.25 201 PRO A N 1
ATOM 1519 C CA . PRO A 1 201 ? -3.279 -7.344 28.625 1 29.25 201 PRO A CA 1
ATOM 1520 C C . PRO A 1 201 ? -2.709 -6.844 29.953 1 29.25 201 PRO A C 1
ATOM 1522 O O . PRO A 1 201 ? -1.532 -7.066 30.234 1 29.25 201 PRO A O 1
ATOM 1525 N N . LYS A 1 202 ? -3.15 -5.715 30.406 1 30.95 202 LYS A N 1
ATOM 1526 C CA . LYS A 1 202 ? -2.826 -5.336 31.766 1 30.95 202 LYS A CA 1
ATOM 1527 C C . LYS A 1 202 ? -2.764 -6.562 32.688 1 30.95 202 LYS A C 1
ATOM 1529 O O . LYS A 1 202 ? -3.725 -7.332 32.75 1 30.95 202 LYS A O 1
ATOM 1534 N N . SER A 1 203 ? -1.582 -7.215 32.812 1 28.98 203 SER A N 1
ATOM 1535 C CA . SER A 1 203 ? -1.42 -8.117 33.969 1 28.98 203 SER A CA 1
ATOM 1536 C C . SER A 1 203 ? -2.18 -7.613 35.188 1 28.98 203 SER A C 1
ATOM 1538 O O . SER A 1 203 ? -2.068 -6.441 35.531 1 28.98 203 SER A O 1
ATOM 1540 N N . GLN A 1 204 ? -3.316 -8.156 35.469 1 29.62 204 GLN A N 1
ATOM 1541 C CA . GLN A 1 204 ? -4.07 -7.918 36.688 1 29.62 204 GLN A CA 1
ATOM 1542 C C . GLN A 1 204 ? -3.141 -7.789 37.906 1 29.62 204 GLN A C 1
ATOM 1544 O O . GLN A 1 204 ? -2.248 -8.617 38.094 1 29.62 204 GLN A O 1
ATOM 1549 N N . PRO A 1 205 ? -2.801 -6.555 38.281 1 30.95 205 PRO A N 1
ATOM 1550 C CA . PRO A 1 205 ? -2.059 -6.492 39.562 1 30.95 205 PRO A CA 1
ATOM 1551 C C . PRO A 1 205 ? -2.514 -7.547 40.562 1 30.95 205 PRO A C 1
ATOM 1553 O O . PRO A 1 205 ? -3.709 -7.832 40.656 1 30.95 205 PRO A O 1
ATOM 1556 N N . SER A 1 206 ? -1.871 -8.68 40.625 1 31.19 206 SER A N 1
ATOM 1557 C CA . SER A 1 206 ? -2.086 -9.562 41.781 1 31.19 206 SER A CA 1
ATOM 1558 C C . SER A 1 206 ? -2.281 -8.758 43.062 1 31.19 206 SER A C 1
ATOM 1560 O O . SER A 1 206 ? -1.433 -7.941 43.438 1 31.19 206 SER A O 1
ATOM 1562 N N . ASP A 1 207 ? -3.52 -8.367 43.375 1 30.47 207 ASP A N 1
ATOM 1563 C CA . ASP A 1 207 ? -3.98 -7.824 44.656 1 30.47 207 ASP A CA 1
ATOM 1564 C C . ASP A 1 207 ? -3.268 -8.492 45.844 1 30.47 207 ASP A C 1
ATOM 1566 O O . ASP A 1 207 ? -3.498 -9.672 46.125 1 30.47 207 ASP A O 1
ATOM 1570 N N . SER A 1 208 ? -1.932 -8.391 45.906 1 28.97 208 SER A N 1
ATOM 1571 C CA . SER A 1 208 ? -1.381 -8.781 47.188 1 28.97 208 SER A CA 1
ATOM 1572 C C . SER A 1 208 ? -2.152 -8.141 48.344 1 28.97 208 SER A C 1
ATOM 1574 O O . SER A 1 208 ? -2.16 -6.914 48.469 1 28.97 208 SER A O 1
ATOM 1576 N N . SER A 1 209 ? -3.348 -8.68 48.656 1 29.06 209 SER A N 1
ATOM 1577 C CA . SER A 1 209 ? -4.066 -8.438 49.906 1 29.06 209 SER A CA 1
ATOM 1578 C C . SER A 1 209 ? -3.113 -8.398 51.094 1 29.06 209 SER A C 1
ATOM 1580 O O . SER A 1 209 ? -2.646 -9.445 51.562 1 29.06 209 SER A O 1
ATOM 1582 N N . ASP A 1 210 ? -2.156 -7.461 51.062 1 26.66 210 ASP A N 1
ATOM 1583 C CA . ASP A 1 210 ? -1.443 -7.27 52.312 1 26.66 210 ASP A CA 1
ATOM 1584 C C . ASP A 1 210 ? -2.418 -7.102 53.5 1 26.66 210 ASP A C 1
ATOM 1586 O O . ASP A 1 210 ? -3.348 -6.293 53.406 1 26.66 210 ASP A O 1
ATOM 1590 N N . ASP A 1 211 ? -2.664 -8.133 54.281 1 28.58 211 ASP A N 1
ATOM 1591 C CA . ASP A 1 211 ? -3.307 -8.25 55.562 1 28.58 211 ASP A CA 1
ATOM 1592 C C . ASP A 1 211 ? -2.869 -7.125 56.5 1 28.58 211 ASP A C 1
ATOM 1594 O O . ASP A 1 211 ? -1.729 -7.109 56.969 1 28.58 211 ASP A O 1
ATOM 1598 N N . ILE A 1 212 ? -3.172 -5.871 56.156 1 27.11 212 ILE A N 1
ATOM 1599 C CA . ILE A 1 212 ? -2.965 -4.828 57.156 1 27.11 212 ILE A CA 1
ATOM 1600 C C . ILE A 1 212 ? -3.641 -5.234 58.469 1 27.11 212 ILE A C 1
ATOM 1602 O O . ILE A 1 212 ? -4.859 -5.418 58.5 1 27.11 212 ILE A O 1
ATOM 1606 N N . GLN A 1 213 ? -3.006 -6 59.25 1 25.42 213 GLN A N 1
ATOM 1607 C CA . GLN A 1 213 ? -3.287 -6.211 60.688 1 25.42 213 GLN A CA 1
ATOM 1608 C C . GLN A 1 213 ? -3.506 -4.883 61.406 1 25.42 213 GLN A C 1
ATOM 1610 O O . GLN A 1 213 ? -2.613 -4.031 61.438 1 25.42 213 GLN A O 1
ATOM 1615 N N . ILE A 1 214 ? -4.684 -4.305 61.25 1 26.05 214 ILE A N 1
ATOM 1616 C CA . ILE A 1 214 ? -5.207 -3.207 62.062 1 26.05 214 ILE A CA 1
ATOM 1617 C C . ILE A 1 214 ? -4.863 -3.445 63.531 1 26.05 214 ILE A C 1
ATOM 1619 O O . ILE A 1 214 ? -5.312 -4.426 64.125 1 26.05 214 ILE A O 1
ATOM 1623 N N . THR A 1 215 ? -3.621 -3.068 63.938 1 21.7 215 THR A N 1
ATOM 1624 C CA . THR A 1 215 ? -3.143 -3.004 65.312 1 21.7 215 THR A CA 1
ATOM 1625 C C . THR A 1 215 ? -4.094 -2.186 66.188 1 21.7 215 THR A C 1
ATOM 1627 O O . THR A 1 215 ? -4.625 -1.165 65.75 1 21.7 215 THR A O 1
ATOM 1630 N N . GLU A 1 216 ? -4.504 -2.637 67.438 1 24.02 216 GLU A N 1
ATOM 1631 C CA . GLU A 1 216 ? -5.277 -2.34 68.625 1 24.02 216 GLU A CA 1
ATOM 1632 C C . GLU A 1 216 ? -4.891 -0.986 69.188 1 24.02 216 GLU A C 1
ATOM 1634 O O . GLU A 1 216 ? -5.742 -0.249 69.688 1 24.02 216 GLU A O 1
ATOM 1639 N N . GLY A 1 217 ? -3.602 -0.578 69.438 1 23.06 217 GLY A N 1
ATOM 1640 C CA . GLY A 1 217 ? -3.324 0.102 70.688 1 23.06 217 GLY A CA 1
ATOM 1641 C C . GLY A 1 217 ? -3.791 1.545 70.688 1 23.06 217 GLY A C 1
ATOM 1642 O O . GLY A 1 217 ? -3.9 2.178 69.688 1 23.06 217 GLY A O 1
ATOM 1643 N N . ALA A 1 218 ? -4.66 2.076 71.688 1 24.53 218 ALA A N 1
ATOM 1644 C CA . ALA A 1 218 ? -5.312 3.348 72 1 24.53 218 ALA A CA 1
ATOM 1645 C C . ALA A 1 218 ? -4.316 4.504 71.938 1 24.53 218 ALA A C 1
ATOM 1647 O O . ALA A 1 218 ? -4.715 5.66 71.75 1 24.53 218 ALA A O 1
ATOM 1648 N N . LEU A 1 219 ? -2.99 4.254 72.062 1 19.17 219 LEU A N 1
ATOM 1649 C CA . LEU A 1 219 ? -2.105 4.922 73.062 1 19.17 219 LEU A CA 1
ATOM 1650 C C . LEU A 1 219 ? -1.783 6.34 72.562 1 19.17 219 LEU A C 1
ATOM 1652 O O . LEU A 1 219 ? -1.145 6.527 71.562 1 19.17 219 LEU A O 1
ATOM 1656 N N . VAL A 1 220 ? -2.625 7.418 73.062 1 22.56 220 VAL A N 1
ATOM 1657 C CA . VAL A 1 220 ? -2.773 8.867 73.062 1 22.56 220 VAL A CA 1
ATOM 1658 C C . VAL A 1 220 ? -1.471 9.516 73.5 1 22.56 220 VAL A C 1
ATOM 1660 O O . VAL A 1 220 ? -1.299 10.734 73.375 1 22.56 220 VAL A O 1
ATOM 1663 N N . ILE A 1 221 ? -0.163 9.227 73.5 1 21.42 221 ILE A N 1
ATOM 1664 C CA . ILE A 1 221 ? 0.536 10.344 74.188 1 21.42 221 ILE A CA 1
ATOM 1665 C C . ILE A 1 221 ? 0.435 11.578 73.25 1 21.42 221 ILE A C 1
ATOM 1667 O O . ILE A 1 221 ? 0.514 11.484 72.062 1 21.42 221 ILE A O 1
ATOM 1671 N N . MET B 1 1 ? 23.812 -7.879 -24.781 1 40.06 1 MET B N 1
ATOM 1672 C CA . MET B 1 1 ? 22.891 -8.57 -25.672 1 40.06 1 MET B CA 1
ATOM 1673 C C . MET B 1 1 ? 23.031 -10.086 -25.531 1 40.06 1 MET B C 1
ATOM 1675 O O . MET B 1 1 ? 22.016 -10.797 -25.469 1 40.06 1 MET B O 1
ATOM 1679 N N . GLY B 1 2 ? 24.219 -10.414 -25.484 1 43.03 2 GLY B N 1
ATOM 1680 C CA . GLY B 1 2 ? 24.516 -11.836 -25.406 1 43.03 2 GLY B CA 1
ATOM 1681 C C . GLY B 1 2 ? 24.188 -12.445 -24.062 1 43.03 2 GLY B C 1
ATOM 1682 O O . GLY B 1 2 ? 23.625 -13.539 -23.984 1 43.03 2 GLY B O 1
ATOM 1683 N N . THR B 1 3 ? 24.625 -11.703 -23.062 1 44.62 3 THR B N 1
ATOM 1684 C CA . THR B 1 3 ? 24.438 -12.211 -21.703 1 44.62 3 THR B CA 1
ATOM 1685 C C . THR B 1 3 ? 22.953 -12.234 -21.344 1 44.62 3 THR B C 1
ATOM 1687 O O . THR B 1 3 ? 22.484 -13.148 -20.672 1 44.62 3 THR B O 1
ATOM 1690 N N . MET B 1 4 ? 22.219 -11.273 -21.875 1 44.53 4 MET B N 1
ATOM 1691 C CA . MET B 1 4 ? 20.766 -11.266 -21.688 1 44.53 4 MET B CA 1
ATOM 1692 C C . MET B 1 4 ? 20.109 -12.445 -22.391 1 44.53 4 MET B C 1
ATOM 1694 O O . MET B 1 4 ? 19.219 -13.078 -21.828 1 44.53 4 MET B O 1
ATOM 1698 N N . LEU B 1 5 ? 20.609 -12.727 -23.625 1 46 5 LEU B N 1
ATOM 1699 C CA . LEU B 1 5 ? 20.094 -13.859 -24.391 1 46 5 LEU B CA 1
ATOM 1700 C C . LEU B 1 5 ? 20.406 -15.172 -23.688 1 46 5 LEU B C 1
ATOM 1702 O O . LEU B 1 5 ? 19.562 -16.062 -23.641 1 46 5 LEU B O 1
ATOM 1706 N N . VAL B 1 6 ? 21.625 -15.266 -23.266 1 44.88 6 VAL B N 1
ATOM 1707 C CA . VAL B 1 6 ? 22.031 -16.484 -22.578 1 44.88 6 VAL B CA 1
ATOM 1708 C C . VAL B 1 6 ? 21.266 -16.609 -21.266 1 44.88 6 VAL B C 1
ATOM 1710 O O . VAL B 1 6 ? 20.781 -17.688 -20.922 1 44.88 6 VAL B O 1
ATOM 1713 N N . MET B 1 7 ? 21.188 -15.562 -20.547 1 46.12 7 MET B N 1
ATOM 1714 C CA . MET B 1 7 ? 20.391 -15.609 -19.312 1 46.12 7 MET B CA 1
ATOM 1715 C C . MET B 1 7 ? 18.922 -15.906 -19.625 1 46.12 7 MET B C 1
ATOM 1717 O O . MET B 1 7 ? 18.234 -16.531 -18.828 1 46.12 7 MET B O 1
ATOM 1721 N N . ASP B 1 8 ? 18.5 -15.367 -20.734 1 50.34 8 ASP B N 1
ATOM 1722 C CA . ASP B 1 8 ? 17.172 -15.695 -21.25 1 50.34 8 ASP B CA 1
ATOM 1723 C C . ASP B 1 8 ? 17.047 -17.188 -21.531 1 50.34 8 ASP B C 1
ATOM 1725 O O . ASP B 1 8 ? 16.047 -17.812 -21.172 1 50.34 8 ASP B O 1
ATOM 1729 N N . MET B 1 9 ? 18.062 -17.609 -22.328 1 47.69 9 MET B N 1
ATOM 1730 C CA . MET B 1 9 ? 18.047 -19.016 -22.719 1 47.69 9 MET B CA 1
ATOM 1731 C C . MET B 1 9 ? 18.203 -19.938 -21.5 1 47.69 9 MET B C 1
ATOM 1733 O O . MET B 1 9 ? 17.531 -20.969 -21.406 1 47.69 9 MET B O 1
ATOM 1737 N N . ILE B 1 10 ? 19.188 -19.703 -20.781 1 49.69 10 ILE B N 1
ATOM 1738 C CA . ILE B 1 10 ? 19.391 -20.516 -19.594 1 49.69 10 ILE B CA 1
ATOM 1739 C C . ILE B 1 10 ? 18.172 -20.438 -18.688 1 49.69 10 ILE B C 1
ATOM 1741 O O . ILE B 1 10 ? 17.703 -21.438 -18.172 1 49.69 10 ILE B O 1
ATOM 1745 N N . CYS B 1 11 ? 17.672 -19.25 -18.641 1 53.47 11 CYS B N 1
ATOM 1746 C CA . CYS B 1 11 ? 16.484 -19.062 -17.812 1 53.47 11 CYS B CA 1
ATOM 1747 C C . CYS B 1 11 ? 15.297 -19.797 -18.375 1 53.47 11 CYS B C 1
ATOM 1749 O O . CYS B 1 11 ? 14.539 -20.438 -17.641 1 53.47 11 CYS B O 1
ATOM 1751 N N . GLN B 1 12 ? 15.234 -19.75 -19.703 1 54.31 12 GLN B N 1
ATOM 1752 C CA . GLN B 1 12 ? 14.117 -20.453 -20.312 1 54.31 12 GLN B CA 1
ATOM 1753 C C . GLN B 1 12 ? 14.32 -21.969 -20.219 1 54.31 12 GLN B C 1
ATOM 1755 O O . GLN B 1 12 ? 13.391 -22.703 -19.875 1 54.31 12 GLN B O 1
ATOM 1760 N N . SER B 1 13 ? 15.5 -22.359 -20.734 1 55.25 13 SER B N 1
ATOM 1761 C CA . SER B 1 13 ? 15.742 -23.797 -20.719 1 55.25 13 SER B CA 1
ATOM 1762 C C . SER B 1 13 ? 15.82 -24.328 -19.281 1 55.25 13 SER B C 1
ATOM 1764 O O . SER B 1 13 ? 15.336 -25.422 -18.984 1 55.25 13 SER B O 1
ATOM 1766 N N . GLY B 1 14 ? 16.312 -23.594 -18.438 1 56.16 14 GLY B N 1
ATOM 1767 C CA . GLY B 1 14 ? 16.5 -24 -17.047 1 56.16 14 GLY B CA 1
ATOM 1768 C C . GLY B 1 14 ? 15.242 -23.828 -16.219 1 56.16 14 GLY B C 1
ATOM 1769 O O . GLY B 1 14 ? 15.062 -24.531 -15.211 1 56.16 14 GLY B O 1
ATOM 1770 N N . LEU B 1 15 ? 14.414 -23.094 -16.719 1 63.47 15 LEU B N 1
ATOM 1771 C CA . LEU B 1 15 ? 13.172 -22.828 -16.016 1 63.47 15 LEU B CA 1
ATOM 1772 C C . LEU B 1 15 ? 12.336 -24.094 -15.906 1 63.47 15 LEU B C 1
ATOM 1774 O O . LEU B 1 15 ? 11.836 -24.422 -14.828 1 63.47 15 LEU B O 1
ATOM 1778 N N . ALA B 1 16 ? 12.203 -24.719 -17.109 1 59.44 16 ALA B N 1
ATOM 1779 C CA . ALA B 1 16 ? 11.352 -25.906 -17.141 1 59.44 16 ALA B CA 1
ATOM 1780 C C . ALA B 1 16 ? 11.898 -27 -16.234 1 59.44 16 ALA B C 1
ATOM 1782 O O . ALA B 1 16 ? 11.148 -27.641 -15.492 1 59.44 16 ALA B O 1
ATOM 1783 N N . TYR B 1 17 ? 13.117 -27.125 -16.328 1 58.5 17 TYR B N 1
ATOM 1784 C CA . TYR B 1 17 ? 13.75 -28.203 -15.562 1 58.5 17 TYR B CA 1
ATOM 1785 C C . TYR B 1 17 ? 13.57 -27.984 -14.062 1 58.5 17 TYR B C 1
ATOM 1787 O O . TYR B 1 17 ? 13.289 -28.938 -13.32 1 58.5 17 TYR B O 1
ATOM 1795 N N . TRP B 1 18 ? 13.516 -26.875 -13.68 1 62.78 18 TRP B N 1
ATOM 1796 C CA . TRP B 1 18 ? 13.531 -26.578 -12.25 1 62.78 18 TRP B CA 1
ATOM 1797 C C . TRP B 1 18 ? 12.109 -26.516 -11.695 1 62.78 18 TRP B C 1
ATOM 1799 O O . TRP B 1 18 ? 11.891 -26.75 -10.5 1 62.78 18 TRP B O 1
ATOM 1809 N N . THR B 1 19 ? 11.227 -26.391 -12.617 1 73.12 19 THR B N 1
ATOM 1810 C CA . THR B 1 19 ? 9.867 -26.266 -12.109 1 73.12 19 THR B CA 1
ATOM 1811 C C . THR B 1 19 ? 9.078 -27.547 -12.375 1 73.12 19 THR B C 1
ATOM 1813 O O . THR B 1 19 ? 7.914 -27.672 -11.977 1 73.12 19 THR B O 1
ATOM 1816 N N . ASP B 1 20 ? 9.68 -28.469 -13.125 1 75.19 20 ASP B N 1
ATOM 1817 C CA . ASP B 1 20 ? 8.961 -29.656 -13.578 1 75.19 20 ASP B CA 1
ATOM 1818 C C . ASP B 1 20 ? 8.422 -30.453 -12.398 1 75.19 20 ASP B C 1
ATOM 1820 O O . ASP B 1 20 ? 7.387 -31.125 -12.516 1 75.19 20 ASP B O 1
ATOM 1824 N N . ASP B 1 21 ? 8.891 -30.297 -11.344 1 82.81 21 ASP B N 1
ATOM 1825 C CA . ASP B 1 21 ? 8.477 -31.125 -10.219 1 82.81 21 ASP B CA 1
ATOM 1826 C C . ASP B 1 21 ? 7.562 -30.359 -9.266 1 82.81 21 ASP B C 1
ATOM 1828 O O . ASP B 1 21 ? 7.105 -30.906 -8.266 1 82.81 21 ASP B O 1
ATOM 1832 N N . LEU B 1 22 ? 7.25 -29.266 -9.711 1 90 22 LEU B N 1
ATOM 1833 C CA . LEU B 1 22 ? 6.449 -28.469 -8.781 1 90 22 LEU B CA 1
ATOM 1834 C C . LEU B 1 22 ? 4.961 -28.703 -9.016 1 90 22 LEU B C 1
ATOM 1836 O O . LEU B 1 22 ? 4.516 -28.828 -10.156 1 90 22 LEU B O 1
ATOM 1840 N N . GLN B 1 23 ? 4.281 -29 -7.934 1 93.19 23 GLN B N 1
ATOM 1841 C CA . GLN B 1 23 ? 2.826 -29.094 -7.898 1 93.19 23 GLN B CA 1
ATOM 1842 C C . GLN B 1 23 ? 2.248 -28.203 -6.793 1 93.19 23 GLN B C 1
ATOM 1844 O O . GLN B 1 23 ? 2.844 -28.078 -5.727 1 93.19 23 GLN B O 1
ATOM 1849 N N . ASP B 1 24 ? 1.109 -27.609 -7.125 1 95.62 24 ASP B N 1
ATOM 1850 C CA . ASP B 1 24 ? 0.4 -26.781 -6.148 1 95.62 24 ASP B CA 1
ATOM 1851 C C . ASP B 1 24 ? 1.29 -25.656 -5.633 1 95.62 24 ASP B C 1
ATOM 1853 O O . ASP B 1 24 ? 1.205 -25.281 -4.461 1 95.62 24 ASP B O 1
ATOM 1857 N N . HIS B 1 25 ? 2.229 -25.234 -6.5 1 96.88 25 HIS B N 1
ATOM 1858 C CA . HIS B 1 25 ? 3.119 -24.141 -6.121 1 96.88 25 HIS B CA 1
ATOM 1859 C C . HIS B 1 25 ? 2.488 -22.781 -6.426 1 96.88 25 HIS B C 1
ATOM 1861 O O . HIS B 1 25 ? 1.427 -22.703 -7.047 1 96.88 25 HIS B O 1
ATOM 1867 N N . ILE B 1 26 ? 3.141 -21.719 -5.891 1 97.88 26 ILE B N 1
ATOM 1868 C CA . ILE B 1 26 ? 2.684 -20.344 -6.105 1 97.88 26 ILE B CA 1
ATOM 1869 C C . ILE B 1 26 ? 3.561 -19.656 -7.156 1 97.88 26 ILE B C 1
ATOM 1871 O O . ILE B 1 26 ? 4.785 -19.812 -7.148 1 97.88 26 ILE B O 1
ATOM 1875 N N . ILE B 1 27 ? 2.881 -18.953 -8.047 1 98.38 27 ILE B N 1
ATOM 1876 C CA . ILE B 1 27 ? 3.613 -18.141 -9.016 1 98.38 27 ILE B CA 1
ATOM 1877 C C . ILE B 1 27 ? 3.578 -16.672 -8.594 1 98.38 27 ILE B C 1
ATOM 1879 O O . ILE B 1 27 ? 2.508 -16.125 -8.328 1 98.38 27 ILE B O 1
ATOM 1883 N N . ILE B 1 28 ? 4.754 -16.078 -8.531 1 98.69 28 ILE B N 1
ATOM 1884 C CA . ILE B 1 28 ? 4.859 -14.656 -8.266 1 98.69 28 ILE B CA 1
ATOM 1885 C C . ILE B 1 28 ? 5.23 -13.914 -9.547 1 98.69 28 ILE B C 1
ATOM 1887 O O . ILE B 1 28 ? 6.332 -14.086 -10.07 1 98.69 28 ILE B O 1
ATOM 1891 N N . CYS B 1 29 ? 4.289 -13.125 -9.977 1 98.69 29 CYS B N 1
ATOM 1892 C CA . CYS B 1 29 ? 4.543 -12.312 -11.164 1 98.69 29 CYS B CA 1
ATOM 1893 C C . CYS B 1 29 ? 5.031 -10.922 -10.781 1 98.69 29 CYS B C 1
ATOM 1895 O O . CYS B 1 29 ? 4.23 -10.055 -10.43 1 98.69 29 CYS B O 1
ATOM 1897 N N . GLY B 1 30 ? 6.309 -10.68 -11.008 1 98.06 30 GLY B N 1
ATOM 1898 C CA . GLY B 1 30 ? 6.957 -9.469 -10.539 1 98.06 30 GLY B CA 1
ATOM 1899 C C . GLY B 1 30 ? 7.758 -9.672 -9.273 1 98.06 30 GLY B C 1
ATOM 1900 O O . GLY B 1 30 ? 7.219 -10.109 -8.258 1 98.06 30 GLY B O 1
ATOM 1901 N N . PHE B 1 31 ? 9.039 -9.32 -9.352 1 98 31 PHE B N 1
ATOM 1902 C CA . PHE B 1 31 ? 9.93 -9.484 -8.203 1 98 31 PHE B CA 1
ATOM 1903 C C . PHE B 1 31 ? 10.492 -8.141 -7.762 1 98 31 PHE B C 1
ATOM 1905 O O . PHE B 1 31 ? 11.695 -8.023 -7.496 1 98 31 PHE B O 1
ATOM 1912 N N . GLY B 1 32 ? 9.57 -7.188 -7.781 1 96 32 GLY B N 1
ATOM 1913 C CA . GLY B 1 32 ? 9.867 -5.898 -7.176 1 96 32 GLY B CA 1
ATOM 1914 C C . GLY B 1 32 ? 9.656 -5.879 -5.672 1 96 32 GLY B C 1
ATOM 1915 O O . GLY B 1 32 ? 9.773 -6.914 -5.012 1 96 32 GLY B O 1
ATOM 1916 N N . ARG B 1 33 ? 9.312 -4.777 -5.105 1 93.56 33 ARG B N 1
ATOM 1917 C CA . ARG B 1 33 ? 9.18 -4.586 -3.662 1 93.56 33 ARG B CA 1
ATOM 1918 C C . ARG B 1 33 ? 8.102 -5.492 -3.084 1 93.56 33 ARG B C 1
ATOM 1920 O O . ARG B 1 33 ? 8.328 -6.184 -2.088 1 93.56 33 ARG B O 1
ATOM 1927 N N . VAL B 1 34 ? 7 -5.516 -3.773 1 95.62 34 VAL B N 1
ATOM 1928 C CA . VAL B 1 34 ? 5.879 -6.301 -3.271 1 95.62 34 VAL B CA 1
ATOM 1929 C C . VAL B 1 34 ? 6.156 -7.789 -3.477 1 95.62 34 VAL B C 1
ATOM 1931 O O . VAL B 1 34 ? 5.996 -8.594 -2.553 1 95.62 34 VAL B O 1
ATOM 1934 N N . GLY B 1 35 ? 6.598 -8.164 -4.645 1 97.56 35 GLY B N 1
ATOM 1935 C CA . GLY B 1 35 ? 6.941 -9.547 -4.918 1 97.56 35 GLY B CA 1
ATOM 1936 C C . GLY B 1 35 ? 8.008 -10.094 -3.992 1 97.56 35 GLY B C 1
ATOM 1937 O O . GLY B 1 35 ? 7.945 -11.25 -3.576 1 97.56 35 GLY B O 1
ATOM 1938 N N . GLN B 1 36 ? 8.93 -9.281 -3.643 1 96.5 36 GLN B N 1
ATOM 1939 C CA . GLN B 1 36 ? 10.008 -9.703 -2.752 1 96.5 36 GLN B CA 1
ATOM 1940 C C . GLN B 1 36 ? 9.484 -9.977 -1.345 1 96.5 36 GLN B C 1
ATOM 1942 O O . GLN B 1 36 ? 9.914 -10.93 -0.692 1 96.5 36 GLN B O 1
ATOM 1947 N N . ILE B 1 37 ? 8.578 -9.211 -0.889 1 94.62 37 ILE B N 1
ATOM 1948 C CA . ILE B 1 37 ? 7.977 -9.414 0.425 1 94.62 37 ILE B CA 1
ATOM 1949 C C . ILE B 1 37 ? 7.227 -10.742 0.445 1 94.62 37 ILE B C 1
ATOM 1951 O O . ILE B 1 37 ? 7.395 -11.547 1.366 1 94.62 37 ILE B O 1
ATOM 1955 N N . ILE B 1 38 ? 6.508 -10.992 -0.559 1 97.25 38 ILE B N 1
ATOM 1956 C CA . ILE B 1 38 ? 5.73 -12.219 -0.641 1 97.25 38 ILE B CA 1
ATOM 1957 C C . ILE B 1 38 ? 6.672 -13.422 -0.744 1 97.25 38 ILE B C 1
ATOM 1959 O O . ILE B 1 38 ? 6.477 -14.43 -0.065 1 97.25 38 ILE B O 1
ATOM 1963 N N . ALA B 1 39 ? 7.707 -13.258 -1.565 1 97.81 39 ALA B N 1
ATOM 1964 C CA . ALA B 1 39 ? 8.688 -14.328 -1.735 1 97.81 39 ALA B CA 1
ATOM 1965 C C . ALA B 1 39 ? 9.367 -14.672 -0.412 1 97.81 39 ALA B C 1
ATOM 1967 O O . ALA B 1 39 ? 9.547 -15.844 -0.08 1 97.81 39 ALA B O 1
ATOM 1968 N N . GLN B 1 40 ? 9.719 -13.672 0.281 1 95.25 40 GLN B N 1
ATOM 1969 C CA . GLN B 1 40 ? 10.359 -13.875 1.575 1 95.25 40 GLN B CA 1
ATOM 1970 C C . GLN B 1 40 ? 9.445 -14.625 2.533 1 95.25 40 GLN B C 1
ATOM 1972 O O . GLN B 1 40 ? 9.875 -15.562 3.211 1 95.25 40 GLN B O 1
ATOM 1977 N N . LEU B 1 41 ? 8.258 -14.219 2.57 1 95.06 41 LEU B N 1
ATOM 1978 C CA . LEU B 1 41 ? 7.277 -14.852 3.445 1 95.06 41 LEU B CA 1
ATOM 1979 C C . LEU B 1 41 ? 7.086 -16.312 3.072 1 95.06 41 LEU B C 1
ATOM 1981 O O . LEU B 1 41 ? 7.129 -17.188 3.939 1 95.06 41 LEU B O 1
ATOM 1985 N N . LEU B 1 42 ? 6.938 -16.625 1.819 1 96.56 42 LEU B N 1
ATOM 1986 C CA . LEU B 1 42 ? 6.746 -17.984 1.354 1 96.56 42 LEU B CA 1
ATOM 1987 C C . LEU B 1 42 ? 7.984 -18.828 1.638 1 96.56 42 LEU B C 1
ATOM 1989 O O . LEU B 1 42 ? 7.867 -19.984 2.057 1 96.56 42 LEU B O 1
ATOM 1993 N N . SER B 1 43 ? 9.109 -18.203 1.401 1 96 43 SER B N 1
ATOM 1994 C CA . SER B 1 43 ? 10.367 -18.906 1.65 1 96 43 SER B CA 1
ATOM 1995 C C . SER B 1 43 ? 10.508 -19.281 3.119 1 96 43 SER B C 1
ATOM 1997 O O . SER B 1 43 ? 10.883 -20.422 3.439 1 96 43 SER B O 1
ATOM 1999 N N . GLU B 1 44 ? 10.18 -18.422 3.99 1 92 44 GLU B N 1
ATOM 2000 C CA . GLU B 1 44 ? 10.281 -18.641 5.43 1 92 44 GLU B CA 1
ATOM 2001 C C . GLU B 1 44 ? 9.336 -19.75 5.879 1 92 44 GLU B C 1
ATOM 2003 O O . GLU B 1 44 ? 9.617 -20.469 6.848 1 92 44 GLU B O 1
ATOM 2008 N N . ARG B 1 45 ? 8.297 -19.969 5.18 1 92.69 45 ARG B N 1
ATOM 2009 C CA . ARG B 1 45 ? 7.301 -20.969 5.555 1 92.69 45 ARG B CA 1
ATOM 2010 C C . ARG B 1 45 ? 7.445 -22.219 4.703 1 92.69 45 ARG B C 1
ATOM 2012 O O . ARG B 1 45 ? 6.613 -23.125 4.781 1 92.69 45 ARG B O 1
ATOM 2019 N N . LEU B 1 46 ? 8.438 -22.266 3.869 1 93.81 46 LEU B N 1
ATOM 2020 C CA . LEU B 1 46 ? 8.797 -23.406 3.033 1 93.81 46 LEU B CA 1
ATOM 2021 C C . LEU B 1 46 ? 7.656 -23.766 2.09 1 93.81 46 LEU B C 1
ATOM 2023 O O . LEU B 1 46 ? 7.363 -24.938 1.888 1 93.81 46 LEU B O 1
ATOM 2027 N N . ILE B 1 47 ? 6.98 -22.781 1.643 1 94.56 47 ILE B N 1
ATOM 2028 C CA . ILE B 1 47 ? 5.953 -22.969 0.626 1 94.56 47 ILE B CA 1
ATOM 2029 C C . ILE B 1 47 ? 6.57 -22.844 -0.764 1 94.56 47 ILE B C 1
ATOM 2031 O O . ILE B 1 47 ? 7.195 -21.828 -1.081 1 94.56 47 ILE B O 1
ATOM 2035 N N . PRO B 1 48 ? 6.371 -23.828 -1.578 1 96.12 48 PRO B N 1
ATOM 2036 C CA . PRO B 1 48 ? 6.988 -23.781 -2.904 1 96.12 48 PRO B CA 1
ATOM 2037 C C . PRO B 1 48 ? 6.445 -22.656 -3.781 1 96.12 48 PRO B C 1
ATOM 2039 O O . PRO B 1 48 ? 5.23 -22.469 -3.855 1 96.12 48 PRO B O 1
ATOM 2042 N N . PHE B 1 49 ? 7.418 -21.969 -4.418 1 97.31 49 PHE B N 1
ATOM 2043 C CA . PHE B 1 49 ? 7.016 -20.906 -5.336 1 97.31 49 PHE B CA 1
ATOM 2044 C C . PHE B 1 49 ? 8.047 -20.734 -6.441 1 97.31 49 PHE B C 1
ATOM 2046 O O . PHE B 1 49 ? 9.148 -21.281 -6.371 1 97.31 49 PHE B O 1
ATOM 2053 N N . VAL B 1 50 ? 7.574 -20 -7.484 1 97.38 50 VAL B N 1
ATOM 2054 C CA . VAL B 1 50 ? 8.438 -19.5 -8.555 1 97.38 50 VAL B CA 1
ATOM 2055 C C . VAL B 1 50 ? 8.109 -18.047 -8.852 1 97.38 50 VAL B C 1
ATOM 2057 O O . VAL B 1 50 ? 6.938 -17.656 -8.898 1 97.38 50 VAL B O 1
ATOM 2060 N N . ALA B 1 51 ? 9.188 -17.266 -9.039 1 98.06 51 ALA B N 1
ATOM 2061 C CA . ALA B 1 51 ? 8.984 -15.844 -9.32 1 98.06 51 ALA B CA 1
ATOM 2062 C C . ALA B 1 51 ? 9.555 -15.469 -10.68 1 98.06 51 ALA B C 1
ATOM 2064 O O . ALA B 1 51 ? 10.547 -16.047 -11.133 1 98.06 51 ALA B O 1
ATOM 2065 N N . LEU B 1 52 ? 8.828 -14.492 -11.289 1 97.62 52 LEU B N 1
ATOM 2066 C CA . LEU B 1 52 ? 9.219 -13.984 -12.594 1 97.62 52 LEU B CA 1
ATOM 2067 C C . LEU B 1 52 ? 9.453 -12.477 -12.555 1 97.62 52 LEU B C 1
ATOM 2069 O O . LEU B 1 52 ? 8.711 -11.75 -11.891 1 97.62 52 LEU B O 1
ATOM 2073 N N . ASP B 1 53 ? 10.492 -12.031 -13.281 1 97.62 53 ASP B N 1
ATOM 2074 C CA . ASP B 1 53 ? 10.664 -10.609 -13.539 1 97.62 53 ASP B CA 1
ATOM 2075 C C . ASP B 1 53 ? 11.406 -10.375 -14.859 1 97.62 53 ASP B C 1
ATOM 2077 O O . ASP B 1 53 ? 12.219 -11.195 -15.273 1 97.62 53 ASP B O 1
ATOM 2081 N N . VAL B 1 54 ? 11.023 -9.203 -15.477 1 96.44 54 VAL B N 1
ATOM 2082 C CA . VAL B 1 54 ? 11.656 -8.906 -16.75 1 96.44 54 VAL B CA 1
ATOM 2083 C C . VAL B 1 54 ? 12.953 -8.125 -16.516 1 96.44 54 VAL B C 1
ATOM 2085 O O . VAL B 1 54 ? 13.742 -7.926 -17.453 1 96.44 54 VAL B O 1
ATOM 2088 N N . ARG B 1 55 ? 13.188 -7.676 -15.312 1 96.5 55 ARG B N 1
ATOM 2089 C CA . ARG B 1 55 ? 14.406 -6.949 -14.992 1 96.5 55 ARG B CA 1
ATOM 2090 C C . ARG B 1 55 ? 15.484 -7.895 -14.469 1 96.5 55 ARG B C 1
ATOM 2092 O O . ARG B 1 55 ? 15.305 -8.539 -13.43 1 96.5 55 ARG B O 1
ATOM 2099 N N . SER B 1 56 ? 16.641 -7.836 -15.078 1 95.56 56 SER B N 1
ATOM 2100 C CA . SER B 1 56 ? 17.734 -8.742 -14.75 1 95.56 56 SER B CA 1
ATOM 2101 C C . SER B 1 56 ? 18.297 -8.445 -13.367 1 95.56 56 SER B C 1
ATOM 2103 O O . SER B 1 56 ? 18.75 -9.352 -12.664 1 95.56 56 SER B O 1
ATOM 2105 N N . ASP B 1 57 ? 18.25 -7.23 -12.992 1 96.31 57 ASP B N 1
ATOM 2106 C CA . ASP B 1 57 ? 18.781 -6.867 -11.688 1 96.31 57 ASP B CA 1
ATOM 2107 C C . ASP B 1 57 ? 17.938 -7.449 -10.562 1 96.31 57 ASP B C 1
ATOM 2109 O O . ASP B 1 57 ? 18.469 -7.91 -9.547 1 96.31 57 ASP B O 1
ATOM 2113 N N . ARG B 1 58 ? 16.703 -7.484 -10.75 1 96.31 58 ARG B N 1
ATOM 2114 C CA . ARG B 1 58 ? 15.812 -8.078 -9.758 1 96.31 58 ARG B CA 1
ATOM 2115 C C . ARG B 1 58 ? 15.984 -9.586 -9.703 1 96.31 58 ARG B C 1
ATOM 2117 O O . ARG B 1 58 ? 15.953 -10.18 -8.617 1 96.31 58 ARG B O 1
ATOM 2124 N N . VAL B 1 59 ? 16.156 -10.148 -10.852 1 96.25 59 VAL B N 1
ATOM 2125 C CA . VAL B 1 59 ? 16.391 -11.586 -10.906 1 96.25 59 VAL B CA 1
ATOM 2126 C C . VAL B 1 59 ? 17.688 -11.922 -10.164 1 96.25 59 VAL B C 1
ATOM 2128 O O . VAL B 1 59 ? 17.734 -12.867 -9.375 1 96.25 59 VAL B O 1
ATOM 2131 N N . ALA B 1 60 ? 18.688 -11.125 -10.352 1 95.88 60 ALA B N 1
ATOM 2132 C CA . ALA B 1 60 ? 19.984 -11.344 -9.719 1 95.88 60 ALA B CA 1
ATOM 2133 C C . ALA B 1 60 ? 19.875 -11.258 -8.195 1 95.88 60 ALA B C 1
ATOM 2135 O O . ALA B 1 60 ? 20.484 -12.039 -7.477 1 95.88 60 ALA B O 1
ATOM 2136 N N . VAL B 1 61 ? 19.125 -10.359 -7.715 1 94.88 61 VAL B N 1
ATOM 2137 C CA . VAL B 1 61 ? 18.906 -10.18 -6.281 1 94.88 61 VAL B CA 1
ATOM 2138 C C . VAL B 1 61 ? 18.281 -11.445 -5.691 1 94.88 61 VAL B C 1
ATOM 2140 O O . VAL B 1 61 ? 18.734 -11.938 -4.656 1 94.88 61 VAL B O 1
ATOM 2143 N N . GLY B 1 62 ? 17.297 -11.953 -6.34 1 95.25 62 GLY B N 1
ATOM 2144 C CA . GLY B 1 62 ? 16.641 -13.156 -5.863 1 95.25 62 GLY B CA 1
ATOM 2145 C C . GLY B 1 62 ? 17.531 -14.383 -5.91 1 95.25 62 GLY B C 1
ATOM 2146 O O . GLY B 1 62 ? 17.547 -15.172 -4.965 1 95.25 62 GLY B O 1
ATOM 2147 N N . ARG B 1 63 ? 18.281 -14.484 -6.941 1 94.31 63 ARG B N 1
ATOM 2148 C CA . ARG B 1 63 ? 19.172 -15.633 -7.105 1 94.31 63 ARG B CA 1
ATOM 2149 C C . ARG B 1 63 ? 20.297 -15.609 -6.074 1 94.31 63 ARG B C 1
ATOM 2151 O O . ARG B 1 63 ? 20.734 -16.656 -5.602 1 94.31 63 ARG B O 1
ATOM 2158 N N . ALA B 1 64 ? 20.703 -14.469 -5.766 1 94.12 64 ALA B N 1
ATOM 2159 C CA . ALA B 1 64 ? 21.734 -14.312 -4.746 1 94.12 64 ALA B CA 1
ATOM 2160 C C . ALA B 1 64 ? 21.234 -14.797 -3.385 1 94.12 64 ALA B C 1
ATOM 2162 O O . ALA B 1 64 ? 22.047 -15.188 -2.533 1 94.12 64 ALA B O 1
ATOM 2163 N N . LEU B 1 65 ? 20 -14.812 -3.215 1 93.19 65 LEU B N 1
ATOM 2164 C CA . LEU B 1 65 ? 19.391 -15.273 -1.971 1 93.19 65 LEU B CA 1
ATOM 2165 C C . LEU B 1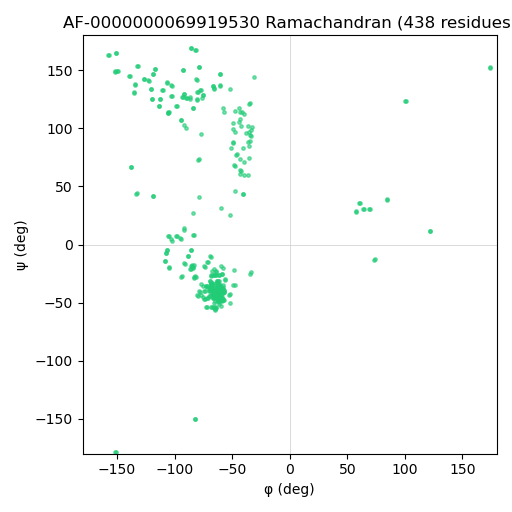 65 ? 18.922 -16.719 -2.098 1 93.19 65 LEU B C 1
ATOM 2167 O O . LEU B 1 65 ? 18.156 -17.188 -1.261 1 93.19 65 LEU B O 1
ATOM 2171 N N . ASP B 1 66 ? 19.266 -17.359 -3.209 1 93.12 66 ASP B N 1
ATOM 2172 C CA . ASP B 1 66 ? 18.906 -18.734 -3.51 1 93.12 66 ASP B CA 1
ATOM 2173 C C . ASP B 1 66 ? 17.391 -18.906 -3.648 1 93.12 66 ASP B C 1
ATOM 2175 O O . ASP B 1 66 ? 16.844 -19.922 -3.225 1 93.12 66 ASP B O 1
ATOM 2179 N N . LEU B 1 67 ? 16.781 -17.906 -4.082 1 94.69 67 LEU B N 1
ATOM 2180 C CA . LEU B 1 67 ? 15.352 -17.969 -4.352 1 94.69 67 LEU B CA 1
ATOM 2181 C C . LEU B 1 67 ? 15.086 -18.344 -5.805 1 94.69 67 LEU B C 1
ATOM 2183 O O . LEU B 1 67 ? 15.914 -18.094 -6.68 1 94.69 67 LEU B O 1
ATOM 2187 N N . PRO B 1 68 ? 13.953 -19.016 -6.035 1 95.38 68 PRO B N 1
ATOM 2188 C CA . PRO B 1 68 ? 13.617 -19.453 -7.398 1 95.38 68 PRO B CA 1
ATOM 2189 C C . PRO B 1 68 ? 13.031 -18.328 -8.242 1 95.38 68 PRO B C 1
ATOM 2191 O O . PRO B 1 68 ? 11.852 -18.359 -8.594 1 95.38 68 PRO B O 1
ATOM 2194 N N . VAL B 1 69 ? 13.898 -17.406 -8.625 1 96.5 69 VAL B N 1
ATOM 2195 C CA . VAL B 1 69 ? 13.508 -16.25 -9.43 1 96.5 69 VAL B CA 1
ATOM 2196 C C . VAL B 1 69 ? 14.094 -16.391 -10.828 1 96.5 69 VAL B C 1
ATOM 2198 O O . VAL B 1 69 ? 15.289 -16.672 -10.992 1 96.5 69 VAL B O 1
ATOM 2201 N N . TYR B 1 70 ? 13.211 -16.141 -11.805 1 95.25 70 TYR B N 1
ATOM 2202 C CA . TYR B 1 70 ? 13.633 -16.344 -13.188 1 95.25 70 TYR B CA 1
ATOM 2203 C C . TYR B 1 70 ? 13.25 -15.148 -14.055 1 95.25 70 TYR B C 1
ATOM 2205 O O . TYR B 1 70 ? 12.297 -14.43 -13.742 1 95.25 70 TYR B O 1
ATOM 2213 N N . PHE B 1 71 ? 14.031 -15.016 -15.086 1 95.94 71 PHE B N 1
ATOM 2214 C CA . PHE B 1 71 ? 13.727 -13.984 -16.078 1 95.94 71 PHE B CA 1
ATOM 2215 C C . PHE B 1 71 ? 12.555 -14.406 -16.953 1 95.94 71 PHE B C 1
ATOM 2217 O O . PHE B 1 71 ? 12.523 -15.523 -17.469 1 95.94 71 PHE B O 1
ATOM 2224 N N . GLY B 1 72 ? 11.555 -13.461 -17.047 1 96.31 72 GLY B N 1
ATOM 2225 C CA . GLY B 1 72 ? 10.445 -13.766 -17.938 1 96.31 72 GLY B CA 1
ATOM 2226 C C . GLY B 1 72 ? 9.32 -12.75 -17.875 1 96.31 72 GLY B C 1
ATOM 2227 O O . GLY B 1 72 ? 9.125 -12.109 -16.844 1 96.31 72 GLY B O 1
ATOM 2228 N N . ASP B 1 73 ? 8.664 -12.688 -18.984 1 96.62 73 ASP B N 1
ATOM 2229 C CA . ASP B 1 73 ? 7.453 -11.875 -19.062 1 96.62 73 ASP B CA 1
ATOM 2230 C C . ASP B 1 73 ? 6.238 -12.648 -18.562 1 96.62 73 ASP B C 1
ATOM 2232 O O . ASP B 1 73 ? 5.793 -13.602 -19.203 1 96.62 73 ASP B O 1
ATOM 2236 N N . ALA B 1 74 ? 5.652 -12.172 -17.547 1 97.19 74 ALA B N 1
ATOM 2237 C CA . ALA B 1 74 ? 4.551 -12.875 -16.891 1 97.19 74 ALA B CA 1
ATOM 2238 C C . ALA B 1 74 ? 3.289 -12.836 -17.75 1 97.19 74 ALA B C 1
ATOM 2240 O O . ALA B 1 74 ? 2.344 -13.586 -17.5 1 97.19 74 ALA B O 1
ATOM 2241 N N . GLY B 1 75 ? 3.25 -11.992 -18.719 1 97.31 75 GLY B N 1
ATOM 2242 C CA . GLY B 1 75 ? 2.104 -11.953 -19.609 1 97.31 75 GLY B CA 1
ATOM 2243 C C . GLY B 1 75 ? 2.205 -12.945 -20.766 1 97.31 75 GLY B C 1
ATOM 2244 O O . GLY B 1 75 ? 1.271 -13.078 -21.547 1 97.31 75 GLY B O 1
ATOM 2245 N N . SER B 1 76 ? 3.273 -13.602 -20.875 1 97 76 SER B N 1
ATOM 2246 C CA . SER B 1 76 ? 3.512 -14.555 -21.953 1 97 76 SER B CA 1
ATOM 2247 C C . SER B 1 76 ? 2.977 -15.938 -21.609 1 97 76 SER B C 1
ATOM 2249 O O . SER B 1 76 ? 3.4 -16.531 -20.609 1 97 76 SER B O 1
ATOM 2251 N N . ARG B 1 77 ? 2.16 -16.391 -22.5 1 96.88 77 ARG B N 1
ATOM 2252 C CA . ARG B 1 77 ? 1.632 -17.734 -22.312 1 96.88 77 ARG B CA 1
ATOM 2253 C C . ARG B 1 77 ? 2.758 -18.766 -22.234 1 96.88 77 ARG B C 1
ATOM 2255 O O . ARG B 1 77 ? 2.717 -19.672 -21.406 1 96.88 77 ARG B O 1
ATOM 2262 N N . GLU B 1 78 ? 3.686 -18.609 -23.047 1 95.69 78 GLU B N 1
ATOM 2263 C CA . GLU B 1 78 ? 4.805 -19.531 -23.094 1 95.69 78 GLU B CA 1
ATOM 2264 C C . GLU B 1 78 ? 5.586 -19.531 -21.781 1 95.69 78 GLU B C 1
ATOM 2266 O O . GLU B 1 78 ? 5.945 -20.594 -21.266 1 95.69 78 GLU B O 1
ATOM 2271 N N . VAL B 1 79 ? 5.855 -18.406 -21.297 1 95.75 79 VAL B N 1
ATOM 2272 C CA . VAL B 1 79 ? 6.594 -18.297 -20.047 1 95.75 79 VAL B CA 1
ATOM 2273 C C . VAL B 1 79 ? 5.781 -18.906 -18.906 1 95.75 79 VAL B C 1
ATOM 2275 O O . VAL B 1 79 ? 6.316 -19.656 -18.094 1 95.75 79 VAL B O 1
ATOM 2278 N N . LEU B 1 80 ? 4.535 -18.625 -18.875 1 97 80 LEU B N 1
ATOM 2279 C CA . LEU B 1 80 ? 3.648 -19.156 -17.844 1 97 80 LEU B CA 1
ATOM 2280 C C . LEU B 1 80 ? 3.607 -20.688 -17.891 1 97 80 LEU B C 1
ATOM 2282 O O . LEU B 1 80 ? 3.598 -21.344 -16.844 1 97 80 LEU B O 1
ATOM 2286 N N . HIS B 1 81 ? 3.592 -21.188 -19.062 1 95.75 81 HIS B N 1
ATOM 2287 C CA . HIS B 1 81 ? 3.635 -22.641 -19.219 1 95.75 81 HIS B CA 1
ATOM 2288 C C . HIS B 1 81 ? 4.93 -23.219 -18.656 1 95.75 81 HIS B C 1
ATOM 2290 O O . HIS B 1 81 ? 4.906 -24.234 -17.953 1 95.75 81 HIS B O 1
ATOM 2296 N N . LYS B 1 82 ? 5.977 -22.609 -18.922 1 93.88 82 LYS B N 1
ATOM 2297 C CA . LYS B 1 82 ? 7.293 -23.094 -18.516 1 93.88 82 LYS B CA 1
ATOM 2298 C C . LYS B 1 82 ? 7.445 -23.094 -17 1 93.88 82 LYS B C 1
ATOM 2300 O O . LYS B 1 82 ? 8.164 -23.922 -16.438 1 93.88 82 LYS B O 1
ATOM 2305 N N . VAL B 1 83 ? 6.719 -22.234 -16.344 1 95.19 83 VAL B N 1
ATOM 2306 C CA . VAL B 1 83 ? 6.855 -22.172 -14.898 1 95.19 83 VAL B CA 1
ATOM 2307 C C . VAL B 1 83 ? 5.785 -23.031 -14.234 1 95.19 83 VAL B C 1
ATOM 2309 O O . VAL B 1 83 ? 5.637 -23.016 -13.008 1 95.19 83 VAL B O 1
ATOM 2312 N N . GLY B 1 84 ? 5.055 -23.719 -14.984 1 95.44 84 GLY B N 1
ATOM 2313 C CA . GLY B 1 84 ? 4.125 -24.719 -14.477 1 95.44 84 GLY B CA 1
ATOM 2314 C C . GLY B 1 84 ? 2.789 -24.141 -14.055 1 95.44 84 GLY B C 1
ATOM 2315 O O . GLY B 1 84 ? 2.189 -24.578 -13.078 1 95.44 84 GLY B O 1
ATOM 2316 N N . ALA B 1 85 ? 2.328 -23.203 -14.82 1 97 85 ALA B N 1
ATOM 2317 C CA . ALA B 1 85 ? 1.062 -22.547 -14.484 1 97 85 ALA B CA 1
ATOM 2318 C C . ALA B 1 85 ? -0.084 -23.562 -14.484 1 97 85 ALA B C 1
ATOM 2320 O O . ALA B 1 85 ? -1.045 -23.422 -13.719 1 97 85 ALA B O 1
ATOM 2321 N N . GLU B 1 86 ? 0.017 -24.609 -15.211 1 96 86 GLU B N 1
ATOM 2322 C CA . GLU B 1 86 ? -1.026 -25.625 -15.281 1 96 86 GLU B CA 1
ATOM 2323 C C . GLU B 1 86 ? -1.15 -26.375 -13.961 1 96 86 GLU B C 1
ATOM 2325 O O . GLU B 1 86 ? -2.213 -26.922 -13.648 1 96 86 GLU B O 1
ATOM 2330 N N . ARG B 1 87 ? -0.076 -26.422 -13.25 1 96 87 ARG B N 1
ATOM 2331 C CA . ARG B 1 87 ? -0.018 -27.219 -12.031 1 96 87 ARG B CA 1
ATOM 2332 C C . ARG B 1 87 ? -0.034 -26.328 -10.789 1 96 87 ARG B C 1
ATOM 2334 O O . ARG B 1 87 ? -0.094 -26.812 -9.664 1 96 87 ARG B O 1
ATOM 2341 N N . ALA B 1 88 ? 0.003 -25.047 -10.953 1 97.19 88 ALA B N 1
ATOM 2342 C CA . ALA B 1 88 ? 0.076 -24.125 -9.828 1 97.19 88 ALA B CA 1
ATOM 2343 C C . ALA B 1 88 ? -1.289 -23.938 -9.172 1 97.19 88 ALA B C 1
ATOM 2345 O O . ALA B 1 88 ? -2.324 -24.109 -9.828 1 97.19 88 ALA B O 1
ATOM 2346 N N . CYS B 1 89 ? -1.236 -23.625 -7.934 1 96.62 89 CYS B N 1
ATOM 2347 C CA . CYS B 1 89 ? -2.512 -23.438 -7.25 1 96.62 89 CYS B CA 1
ATOM 2348 C C . CYS B 1 89 ? -2.916 -21.969 -7.258 1 96.62 89 CYS B C 1
ATOM 2350 O O . CYS B 1 89 ? -4.105 -21.641 -7.223 1 96.62 89 CYS B O 1
ATOM 2352 N N . ALA B 1 90 ? -1.926 -21.062 -7.316 1 97.88 90 ALA B N 1
ATOM 2353 C CA . ALA B 1 90 ? -2.254 -19.641 -7.27 1 97.88 90 ALA B CA 1
ATOM 2354 C C . ALA B 1 90 ? -1.138 -18.812 -7.883 1 97.88 90 ALA B C 1
ATOM 2356 O O . ALA B 1 90 ? -0.01 -19.281 -8.047 1 97.88 90 ALA B O 1
ATOM 2357 N N . ALA B 1 91 ? -1.542 -17.578 -8.188 1 98.62 91 ALA B N 1
ATOM 2358 C CA . ALA B 1 91 ? -0.589 -16.578 -8.68 1 98.62 91 ALA B CA 1
ATOM 2359 C C . ALA B 1 91 ? -0.8 -15.234 -7.988 1 98.62 91 ALA B C 1
ATOM 2361 O O . ALA B 1 91 ? -1.937 -14.773 -7.836 1 98.62 91 ALA B O 1
ATOM 2362 N N . ALA B 1 92 ? 0.297 -14.68 -7.516 1 98.5 92 ALA B N 1
ATOM 2363 C CA . ALA B 1 92 ? 0.321 -13.289 -7.062 1 98.5 92 ALA B CA 1
ATOM 2364 C C . ALA B 1 92 ? 0.885 -12.375 -8.141 1 98.5 92 ALA B C 1
ATOM 2366 O O . ALA B 1 92 ? 2.039 -12.523 -8.555 1 98.5 92 ALA B O 1
ATOM 2367 N N . ILE B 1 93 ? 0.042 -11.43 -8.562 1 98.69 93 ILE B N 1
ATOM 2368 C CA . ILE B 1 93 ? 0.439 -10.531 -9.641 1 98.69 93 ILE B CA 1
ATOM 2369 C C . ILE B 1 93 ? 0.774 -9.156 -9.07 1 98.69 93 ILE B C 1
ATOM 2371 O O . ILE B 1 93 ? -0.11 -8.445 -8.594 1 98.69 93 ILE B O 1
ATOM 2375 N N . THR B 1 94 ? 2.041 -8.789 -9.172 1 97.94 94 THR B N 1
ATOM 2376 C CA . THR B 1 94 ? 2.537 -7.594 -8.492 1 97.94 94 THR B CA 1
ATOM 2377 C C . THR B 1 94 ? 3.381 -6.742 -9.43 1 97.94 94 THR B C 1
ATOM 2379 O O . THR B 1 94 ? 4.422 -6.215 -9.039 1 97.94 94 THR B O 1
ATOM 2382 N N . LEU B 1 95 ? 2.959 -6.57 -10.602 1 97.25 95 LEU B N 1
ATOM 2383 C CA . LEU B 1 95 ? 3.73 -5.859 -11.617 1 97.25 95 LEU B CA 1
ATOM 2384 C C . LEU B 1 95 ? 3.568 -4.352 -11.461 1 97.25 95 LEU B C 1
ATOM 2386 O O . LEU B 1 95 ? 2.689 -3.889 -10.727 1 97.25 95 LEU B O 1
ATOM 2390 N N . ASP B 1 96 ? 4.43 -3.588 -12.172 1 91.81 96 ASP B N 1
ATOM 2391 C CA . ASP B 1 96 ? 4.59 -2.162 -11.898 1 91.81 96 ASP B CA 1
ATOM 2392 C C . ASP B 1 96 ? 3.504 -1.346 -12.602 1 91.81 96 ASP B C 1
ATOM 2394 O O . ASP B 1 96 ? 3.127 -0.271 -12.125 1 91.81 96 ASP B O 1
ATOM 2398 N N . THR B 1 97 ? 3.008 -1.836 -13.711 1 93.94 97 THR B N 1
ATOM 2399 C CA . THR B 1 97 ? 2.068 -1.012 -14.461 1 93.94 97 THR B CA 1
ATOM 2400 C C . THR B 1 97 ? 0.696 -1.678 -14.531 1 93.94 97 THR B C 1
ATOM 2402 O O . THR B 1 97 ? 0.599 -2.904 -14.602 1 93.94 97 THR B O 1
ATOM 2405 N N . PRO B 1 98 ? -0.308 -0.842 -14.617 1 94.62 98 PRO B N 1
ATOM 2406 C CA . PRO B 1 98 ? -1.657 -1.395 -14.766 1 94.62 98 PRO B CA 1
ATOM 2407 C C . PRO B 1 98 ? -1.804 -2.271 -16 1 94.62 98 PRO B C 1
ATOM 2409 O O . PRO B 1 98 ? -2.463 -3.312 -15.953 1 94.62 98 PRO B O 1
ATOM 2412 N N . GLY B 1 99 ? -1.171 -1.856 -17.031 1 96 99 GLY B N 1
ATOM 2413 C CA . GLY B 1 99 ? -1.236 -2.627 -18.266 1 96 99 GLY B CA 1
ATOM 2414 C C . GLY B 1 99 ? -0.615 -4.004 -18.141 1 96 99 GLY B C 1
ATOM 2415 O O . GLY B 1 99 ? -1.171 -4.988 -18.625 1 96 99 GLY B O 1
ATOM 2416 N N . ALA B 1 100 ? 0.498 -4.078 -17.531 1 97.25 100 ALA B N 1
ATOM 2417 C CA . ALA B 1 100 ? 1.166 -5.359 -17.328 1 97.25 100 ALA B CA 1
ATOM 2418 C C . ALA B 1 100 ? 0.34 -6.27 -16.422 1 97.25 100 ALA B C 1
ATOM 2420 O O . ALA B 1 100 ? 0.213 -7.469 -16.688 1 97.25 100 ALA B O 1
ATOM 2421 N N . ASN B 1 101 ? -0.231 -5.719 -15.391 1 97.81 101 ASN B N 1
ATOM 2422 C CA . ASN B 1 101 ? -1.105 -6.48 -14.5 1 97.81 101 ASN B CA 1
ATOM 2423 C C . ASN B 1 101 ? -2.316 -7.031 -15.25 1 97.81 101 ASN B C 1
ATOM 2425 O O . ASN B 1 101 ? -2.639 -8.219 -15.133 1 97.81 101 ASN B O 1
ATOM 2429 N N . TYR B 1 102 ? -2.893 -6.219 -16.016 1 97.44 102 TYR B N 1
ATOM 2430 C CA . TYR B 1 102 ? -4.074 -6.621 -16.781 1 97.44 102 TYR B CA 1
ATOM 2431 C C . TYR B 1 102 ? -3.742 -7.762 -17.734 1 97.44 102 TYR B C 1
ATOM 2433 O O . TYR B 1 102 ? -4.449 -8.773 -17.781 1 97.44 102 TYR B O 1
ATOM 2441 N N . ARG B 1 103 ? -2.695 -7.566 -18.453 1 97.88 103 ARG B N 1
ATOM 2442 C CA . ARG B 1 103 ? -2.295 -8.562 -19.438 1 97.88 103 ARG B CA 1
ATOM 2443 C C . ARG B 1 103 ? -2.014 -9.906 -18.766 1 97.88 103 ARG B C 1
ATOM 2445 O O . ARG B 1 103 ? -2.391 -10.961 -19.297 1 97.88 103 ARG B O 1
ATOM 2452 N N . THR B 1 104 ? -1.389 -9.875 -17.703 1 98.56 104 THR B N 1
ATOM 2453 C CA . THR B 1 104 ? -1.034 -11.102 -17 1 98.56 104 THR B CA 1
ATOM 2454 C C . THR B 1 104 ? -2.281 -11.781 -16.438 1 98.56 104 THR B C 1
ATOM 2456 O O . THR B 1 104 ? -2.434 -13 -16.547 1 98.56 104 THR B O 1
ATOM 2459 N N . VAL B 1 105 ? -3.184 -11.016 -15.859 1 98.12 105 VAL B N 1
ATOM 2460 C CA . VAL B 1 105 ? -4.445 -11.562 -15.367 1 98.12 105 VAL B CA 1
ATOM 2461 C C . VAL B 1 105 ? -5.207 -12.211 -16.516 1 98.12 105 VAL B C 1
ATOM 2463 O O . VAL B 1 105 ? -5.695 -13.344 -16.391 1 98.12 105 VAL B O 1
ATOM 2466 N N . TRP B 1 106 ? -5.238 -11.523 -17.562 1 98.19 106 TRP B N 1
ATOM 2467 C CA . TRP B 1 106 ? -5.957 -12.023 -18.719 1 98.19 106 TRP B CA 1
ATOM 2468 C C . TRP B 1 106 ? -5.348 -13.328 -19.219 1 98.19 106 TRP B C 1
ATOM 2470 O O . TRP B 1 106 ? -6.066 -14.297 -19.469 1 98.19 106 TRP B O 1
ATOM 2480 N N . ALA B 1 107 ? -4.078 -13.375 -19.375 1 98.56 107 ALA B N 1
ATOM 2481 C CA . ALA B 1 107 ? -3.387 -14.562 -19.859 1 98.56 107 ALA B CA 1
ATOM 2482 C C . ALA B 1 107 ? -3.627 -15.75 -18.938 1 98.56 107 ALA B C 1
ATOM 2484 O O . ALA B 1 107 ? -3.922 -16.859 -19.406 1 98.56 107 ALA B O 1
ATOM 2485 N N . LEU B 1 108 ? -3.521 -15.531 -17.688 1 98.62 108 LEU B N 1
ATOM 2486 C CA . LEU B 1 108 ? -3.742 -16.609 -16.734 1 98.62 108 LEU B CA 1
ATOM 2487 C C . LEU B 1 108 ? -5.188 -17.094 -16.781 1 98.62 108 LEU B C 1
ATOM 2489 O O . LEU B 1 108 ? -5.438 -18.297 -16.797 1 98.62 108 LEU B O 1
ATOM 2493 N N . SER B 1 109 ? -6.098 -16.188 -16.828 1 97.56 109 SER B N 1
ATOM 2494 C CA . SER B 1 109 ? -7.512 -16.531 -16.859 1 97.56 109 SER B CA 1
ATOM 2495 C C . SER B 1 109 ? -7.863 -17.297 -18.141 1 97.56 109 SER B C 1
ATOM 2497 O O . SER B 1 109 ? -8.656 -18.234 -18.094 1 97.56 109 SER B O 1
ATOM 2499 N N . LYS B 1 110 ? -7.258 -16.922 -19.188 1 97.69 110 LYS B N 1
ATOM 2500 C CA . LYS B 1 110 ? -7.582 -17.484 -20.484 1 97.69 110 LYS B CA 1
ATOM 2501 C C . LYS B 1 110 ? -6.926 -18.859 -20.672 1 97.69 110 LYS B C 1
ATOM 2503 O O . LYS B 1 110 ? -7.574 -19.812 -21.109 1 97.69 110 LYS B O 1
ATOM 2508 N N . TYR B 1 111 ? -5.727 -18.969 -20.312 1 98.19 111 TYR B N 1
ATOM 2509 C CA . TYR B 1 111 ? -4.949 -20.141 -20.703 1 98.19 111 TYR B CA 1
ATOM 2510 C C . TYR B 1 111 ? -4.766 -21.094 -19.531 1 98.19 111 TYR B C 1
ATOM 2512 O O . TYR B 1 111 ? -4.461 -22.281 -19.734 1 98.19 111 TYR B O 1
ATOM 2520 N N . PHE B 1 112 ? -4.938 -20.609 -18.312 1 98.19 112 PHE B N 1
ATOM 2521 C CA . PHE B 1 112 ? -4.738 -21.422 -17.109 1 98.19 112 PHE B CA 1
ATOM 2522 C C . PHE B 1 112 ? -5.836 -21.156 -16.094 1 98.19 112 PHE B C 1
ATOM 2524 O O . PHE B 1 112 ? -5.559 -20.734 -14.969 1 98.19 112 PHE B O 1
ATOM 2531 N N . PRO B 1 113 ? -7.027 -21.531 -16.406 1 96.62 113 PRO B N 1
ATOM 2532 C CA . PRO B 1 113 ? -8.195 -21.109 -15.617 1 96.62 113 PRO B CA 1
ATOM 2533 C C . PRO B 1 113 ? -8.227 -21.75 -14.234 1 96.62 113 PRO B C 1
ATOM 2535 O O . PRO B 1 113 ? -8.984 -21.312 -13.359 1 96.62 113 PRO B O 1
ATOM 2538 N N . ASN B 1 114 ? -7.402 -22.688 -13.992 1 95.94 114 ASN B N 1
ATOM 2539 C CA . ASN B 1 114 ? -7.41 -23.375 -12.703 1 95.94 114 ASN B CA 1
ATOM 2540 C C . ASN B 1 114 ? -6.57 -22.625 -11.664 1 95.94 114 ASN B C 1
ATOM 2542 O O . ASN B 1 114 ? -6.676 -22.891 -10.469 1 95.94 114 ASN B O 1
ATOM 2546 N N . VAL B 1 115 ? -5.715 -21.766 -12.141 1 97.19 115 VAL B N 1
ATOM 2547 C CA . VAL B 1 115 ? -4.871 -21 -11.242 1 97.19 115 VAL B CA 1
ATOM 2548 C C . VAL B 1 115 ? -5.66 -19.812 -10.672 1 97.19 115 VAL B C 1
ATOM 2550 O O . VAL B 1 115 ? -6.258 -19.047 -11.43 1 97.19 115 VAL B O 1
ATOM 2553 N N . LYS B 1 116 ? -5.707 -19.734 -9.359 1 97.25 116 LYS B N 1
ATOM 2554 C CA . LYS B 1 116 ? -6.332 -18.562 -8.742 1 97.25 116 LYS B CA 1
ATOM 2555 C C . LYS B 1 116 ? -5.402 -17.344 -8.797 1 97.25 116 LYS B C 1
ATOM 2557 O O . LYS B 1 116 ? -4.223 -17.453 -8.453 1 97.25 116 LYS B O 1
ATOM 2562 N N . THR B 1 117 ? -6.016 -16.219 -9.227 1 97.62 117 THR B N 1
ATOM 2563 C CA . THR B 1 117 ? -5.188 -15.055 -9.477 1 97.62 117 THR B CA 1
ATOM 2564 C C . THR B 1 117 ? -5.5 -13.945 -8.477 1 97.62 117 THR B C 1
ATOM 2566 O O . THR B 1 117 ? -6.652 -13.523 -8.344 1 97.62 117 THR B O 1
ATOM 2569 N N . PHE B 1 118 ? -4.465 -13.484 -7.809 1 97.12 118 PHE B N 1
ATOM 2570 C CA . PHE B 1 118 ? -4.543 -12.391 -6.848 1 97.12 118 PHE B CA 1
ATOM 2571 C C . PHE B 1 118 ? -3.658 -11.227 -7.277 1 97.12 118 PHE B C 1
ATOM 2573 O O . PHE B 1 118 ? -2.451 -11.391 -7.461 1 97.12 118 PHE B O 1
ATOM 2580 N N . VAL B 1 119 ? -4.289 -10.047 -7.367 1 97.12 119 VAL B N 1
ATOM 2581 C CA . VAL B 1 119 ? -3.572 -8.992 -8.07 1 97.12 119 VAL B CA 1
ATOM 2582 C C . VAL B 1 119 ? -3.76 -7.664 -7.344 1 97.12 119 VAL B C 1
ATOM 2584 O O . VAL B 1 119 ? -4.82 -7.41 -6.77 1 97.12 119 VAL B O 1
ATOM 2587 N N . ARG B 1 120 ? -2.654 -6.93 -7.426 1 93.88 120 ARG B N 1
ATOM 2588 C CA . ARG B 1 120 ? -2.652 -5.578 -6.875 1 93.88 120 ARG B CA 1
ATOM 2589 C C . ARG B 1 120 ? -3.309 -4.594 -7.84 1 93.88 120 ARG B C 1
ATOM 2591 O O . ARG B 1 120 ? -3.002 -4.59 -9.031 1 93.88 120 ARG B O 1
ATOM 2598 N N . ALA B 1 121 ? -4.234 -3.789 -7.27 1 92.06 121 ALA B N 1
ATOM 2599 C CA . ALA B 1 121 ? -4.891 -2.775 -8.094 1 92.06 121 ALA B CA 1
ATOM 2600 C C . ALA B 1 121 ? -4.379 -1.378 -7.754 1 92.06 121 ALA B C 1
ATOM 2602 O O . ALA B 1 121 ? -4.273 -1.02 -6.578 1 92.06 121 ALA B O 1
ATOM 2603 N N . HIS B 1 122 ? -4.188 -0.611 -8.734 1 90.5 122 HIS B N 1
ATOM 2604 C CA . HIS B 1 122 ? -3.676 0.747 -8.594 1 90.5 122 HIS B CA 1
ATOM 2605 C C . HIS B 1 122 ? -4.754 1.691 -8.062 1 90.5 122 HIS B C 1
ATOM 2607 O O . HIS B 1 122 ? -4.465 2.586 -7.266 1 90.5 122 HIS B O 1
ATOM 2613 N N . ASP B 1 123 ? -5.855 1.57 -8.609 1 83.44 123 ASP B N 1
ATOM 2614 C CA . ASP B 1 123 ? -7.031 2.342 -8.211 1 83.44 123 ASP B CA 1
ATOM 2615 C C . ASP B 1 123 ? -8.32 1.562 -8.477 1 83.44 123 ASP B C 1
ATOM 2617 O O . ASP B 1 123 ? -8.273 0.403 -8.891 1 83.44 123 ASP B O 1
ATOM 2621 N N . VAL B 1 124 ? -9.406 2.205 -8.18 1 79.38 124 VAL B N 1
ATOM 2622 C CA . VAL B 1 124 ? -10.703 1.539 -8.258 1 79.38 124 VAL B CA 1
ATOM 2623 C C . VAL B 1 124 ? -10.992 1.127 -9.703 1 79.38 124 VAL B C 1
ATOM 2625 O O . VAL B 1 124 ? -11.414 -0 -9.953 1 79.38 124 VAL B O 1
ATOM 2628 N N . ASP B 1 125 ? -10.727 2.037 -10.594 1 84.81 125 ASP B N 1
ATOM 2629 C CA . ASP B 1 125 ? -10.969 1.737 -12 1 84.81 125 ASP B CA 1
ATOM 2630 C C . ASP B 1 125 ? -10.117 0.558 -12.461 1 84.81 125 ASP B C 1
ATOM 2632 O O . ASP B 1 125 ? -10.602 -0.316 -13.188 1 84.81 125 ASP B O 1
ATOM 2636 N N . HIS B 1 126 ? -8.953 0.625 -12.07 1 91.31 126 HIS B N 1
ATOM 2637 C CA . HIS B 1 126 ? -8.062 -0.484 -12.391 1 91.31 126 HIS B CA 1
ATO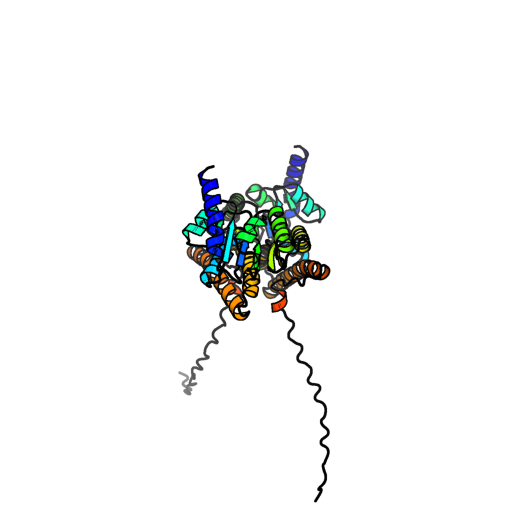M 2638 C C . HIS B 1 126 ? -8.57 -1.79 -11.789 1 91.31 126 HIS B C 1
ATOM 2640 O O . HIS B 1 126 ? -8.531 -2.836 -12.445 1 91.31 126 HIS B O 1
ATOM 2646 N N . GLY B 1 127 ? -9.016 -1.747 -10.609 1 90.44 127 GLY B N 1
ATOM 2647 C CA . GLY B 1 127 ? -9.57 -2.926 -9.961 1 90.44 127 GLY B CA 1
ATOM 2648 C C . GLY B 1 127 ? -10.727 -3.541 -10.719 1 90.44 127 GLY B C 1
ATOM 2649 O O . GLY B 1 127 ? -10.797 -4.762 -10.883 1 90.44 127 GLY B O 1
ATOM 2650 N N . LEU B 1 128 ? -11.547 -2.715 -11.227 1 86.06 128 LEU B N 1
ATOM 2651 C CA . LEU B 1 128 ? -12.695 -3.168 -12 1 86.06 128 LEU B CA 1
ATOM 2652 C C . LEU B 1 128 ? -12.25 -3.865 -13.281 1 86.06 128 LEU B C 1
ATOM 2654 O O . LEU B 1 128 ? -12.789 -4.91 -13.641 1 86.06 128 LEU B O 1
ATOM 2658 N N . ASN B 1 129 ? -11.312 -3.297 -13.891 1 92.19 129 ASN B N 1
ATOM 2659 C CA . ASN B 1 129 ? -10.781 -3.875 -15.117 1 92.19 129 ASN B CA 1
ATOM 2660 C C . ASN B 1 129 ? -10.141 -5.234 -14.867 1 92.19 129 ASN B C 1
ATOM 2662 O O . ASN B 1 129 ? -10.273 -6.148 -15.688 1 92.19 129 ASN B O 1
ATOM 2666 N N . LEU B 1 130 ? -9.492 -5.316 -13.781 1 94.44 130 LEU B N 1
ATOM 2667 C CA . LEU B 1 130 ? -8.836 -6.57 -13.43 1 94.44 130 LEU B CA 1
ATOM 2668 C C . LEU B 1 130 ? -9.852 -7.664 -13.156 1 94.44 130 LEU B C 1
ATOM 2670 O O . LEU B 1 130 ? -9.664 -8.812 -13.562 1 94.44 130 LEU B O 1
ATOM 2674 N N . GLU B 1 131 ? -10.812 -7.309 -12.547 1 90.44 131 GLU B N 1
ATOM 2675 C CA . GLU B 1 131 ? -11.891 -8.258 -12.289 1 90.44 131 GLU B CA 1
ATOM 2676 C C . GLU B 1 131 ? -12.516 -8.75 -13.594 1 90.44 131 GLU B C 1
ATOM 2678 O O . GLU B 1 131 ? -12.758 -9.953 -13.758 1 90.44 131 GLU B O 1
ATOM 2683 N N . LYS B 1 132 ? -12.758 -7.891 -14.406 1 89.94 132 LYS B N 1
ATOM 2684 C CA . LYS B 1 132 ? -13.336 -8.234 -15.703 1 89.94 132 LYS B CA 1
ATOM 2685 C C . LYS B 1 132 ? -12.391 -9.141 -16.5 1 89.94 132 LYS B C 1
ATOM 2687 O O . LYS B 1 132 ? -12.844 -10 -17.25 1 89.94 132 LYS B O 1
ATOM 2692 N N . ALA B 1 133 ? -11.188 -8.914 -16.25 1 94.31 133 ALA B N 1
ATOM 2693 C CA . ALA B 1 133 ? -10.18 -9.711 -16.953 1 94.31 133 ALA B CA 1
ATOM 2694 C C . ALA B 1 133 ? -10.117 -11.133 -16.391 1 94.31 133 ALA B C 1
ATOM 2696 O O . ALA B 1 133 ? -9.539 -12.023 -17.016 1 94.31 133 ALA B O 1
ATOM 2697 N N . GLY B 1 134 ? -10.648 -11.344 -15.148 1 94.25 134 GLY B N 1
ATOM 2698 C CA . GLY B 1 134 ? -10.742 -12.695 -14.617 1 94.25 134 GLY B CA 1
ATOM 2699 C C . GLY B 1 134 ? -10.016 -12.875 -13.305 1 94.25 134 GLY B C 1
ATOM 2700 O O . GLY B 1 134 ? -9.844 -14 -12.828 1 94.25 134 GLY B O 1
ATOM 2701 N N . ALA B 1 135 ? -9.594 -11.836 -12.672 1 95.31 135 ALA B N 1
ATOM 2702 C CA . ALA B 1 135 ? -8.906 -11.93 -11.391 1 95.31 135 ALA B CA 1
ATOM 2703 C C . ALA B 1 135 ? -9.797 -12.578 -10.336 1 95.31 135 ALA B C 1
ATOM 2705 O O . ALA B 1 135 ? -10.992 -12.312 -10.273 1 95.31 135 ALA B O 1
ATOM 2706 N N . THR B 1 136 ? -9.164 -13.492 -9.555 1 93.94 136 THR B N 1
ATOM 2707 C CA . THR B 1 136 ? -9.883 -14.109 -8.438 1 93.94 136 THR B CA 1
ATOM 2708 C C . THR B 1 136 ? -10.133 -13.086 -7.332 1 93.94 136 THR B C 1
ATOM 2710 O O . THR B 1 136 ? -11.211 -13.055 -6.746 1 93.94 136 THR B O 1
ATOM 2713 N N . ALA B 1 137 ? -9.117 -12.32 -7.023 1 91.44 137 ALA B N 1
ATOM 2714 C CA . ALA B 1 137 ? -9.242 -11.234 -6.051 1 91.44 137 ALA B CA 1
ATOM 2715 C C . ALA B 1 137 ? -8.289 -10.086 -6.375 1 91.44 137 ALA B C 1
ATOM 2717 O O . ALA B 1 137 ? -7.223 -10.305 -6.961 1 91.44 137 ALA B O 1
ATOM 2718 N N . VAL B 1 138 ? -8.82 -8.938 -5.969 1 93.25 138 VAL B N 1
ATOM 2719 C CA . VAL B 1 138 ? -8.07 -7.711 -6.191 1 93.25 138 VAL B CA 1
ATOM 2720 C C . VAL B 1 138 ? -7.781 -7.027 -4.855 1 93.25 138 VAL B C 1
ATOM 2722 O O . VAL B 1 138 ? -8.656 -6.957 -3.988 1 93.25 138 VAL B O 1
ATOM 2725 N N . VAL B 1 139 ? -6.504 -6.602 -4.684 1 92.56 139 VAL B N 1
ATOM 2726 C CA . VAL B 1 139 ? -6.102 -5.887 -3.477 1 92.56 139 VAL B CA 1
ATOM 2727 C C . VAL B 1 139 ? -5.727 -4.449 -3.832 1 92.56 139 VAL B C 1
ATOM 2729 O O . VAL B 1 139 ? -4.793 -4.219 -4.605 1 92.56 139 VAL B O 1
ATOM 2732 N N . PRO B 1 140 ? -6.449 -3.529 -3.252 1 91.94 140 PRO B N 1
ATOM 2733 C CA . PRO B 1 140 ? -6.051 -2.141 -3.496 1 91.94 140 PRO B CA 1
ATOM 2734 C C . PRO B 1 140 ? -4.699 -1.797 -2.875 1 91.94 140 PRO B C 1
ATOM 2736 O O . PRO B 1 140 ? -4.488 -2.027 -1.682 1 91.94 140 PRO B O 1
ATOM 2739 N N . GLU B 1 141 ? -3.908 -1.127 -3.588 1 93.44 141 GLU B N 1
ATOM 2740 C CA . GLU B 1 141 ? -2.543 -0.934 -3.111 1 93.44 141 GLU B CA 1
ATOM 2741 C C . GLU B 1 141 ? -2.447 0.278 -2.188 1 93.44 141 GLU B C 1
ATOM 2743 O O . GLU B 1 141 ? -1.538 0.364 -1.36 1 93.44 141 GLU B O 1
ATOM 2748 N N . THR B 1 142 ? -3.387 1.184 -2.279 1 94.06 142 THR B N 1
ATOM 2749 C CA . THR B 1 142 ? -3.203 2.438 -1.556 1 94.06 142 THR B CA 1
ATOM 2750 C C . THR B 1 142 ? -4.148 2.514 -0.36 1 94.06 142 THR B C 1
ATOM 2752 O O . THR B 1 142 ? -3.971 3.355 0.524 1 94.06 142 THR B O 1
ATOM 2755 N N . LEU B 1 143 ? -5.129 1.667 -0.294 1 93.06 143 LEU B N 1
ATOM 2756 C CA . LEU B 1 143 ? -6.184 1.845 0.698 1 93.06 143 LEU B CA 1
ATOM 2757 C C . LEU B 1 143 ? -5.633 1.693 2.111 1 93.06 143 LEU B C 1
ATOM 2759 O O . LEU B 1 143 ? -5.703 2.627 2.914 1 93.06 143 LEU B O 1
ATOM 2763 N N . GLU B 1 144 ? -5.004 0.589 2.389 1 92.25 144 GLU B N 1
ATOM 2764 C CA . GLU B 1 144 ? -4.605 0.292 3.762 1 92.25 144 GLU B CA 1
ATOM 2765 C C . GLU B 1 144 ? -3.529 1.262 4.246 1 92.25 144 GLU B C 1
ATOM 2767 O O . GLU B 1 144 ? -3.627 1.804 5.348 1 92.25 144 GLU B O 1
ATOM 2772 N N . PRO B 1 145 ? -2.494 1.523 3.434 1 93.75 145 PRO B N 1
ATOM 2773 C CA . PRO B 1 145 ? -1.545 2.537 3.9 1 93.75 145 PRO B CA 1
ATOM 2774 C C . PRO B 1 145 ? -2.195 3.904 4.102 1 93.75 145 PRO B C 1
ATOM 2776 O O . PRO B 1 145 ? -1.828 4.637 5.023 1 93.75 145 PRO B O 1
ATOM 2779 N N . SER B 1 146 ? -3.131 4.273 3.248 1 96.19 146 SER B N 1
ATOM 2780 C CA . SER B 1 146 ? -3.83 5.547 3.396 1 96.19 146 SER B CA 1
ATOM 2781 C C . SER B 1 146 ? -4.613 5.598 4.703 1 96.19 146 SER B C 1
ATOM 2783 O O . SER B 1 146 ? -4.613 6.617 5.395 1 96.19 146 SER B O 1
ATOM 2785 N N . LEU B 1 147 ? -5.242 4.535 5 1 94.75 147 LEU B N 1
ATOM 2786 C CA . LEU B 1 147 ? -6.043 4.473 6.219 1 94.75 147 LEU B CA 1
ATOM 2787 C C . LEU B 1 147 ? -5.152 4.5 7.457 1 94.75 147 LEU B C 1
ATOM 2789 O O . LEU B 1 147 ? -5.531 5.059 8.492 1 94.75 147 LEU B O 1
ATOM 2793 N N . GLN B 1 148 ? -4.012 3.924 7.348 1 93.69 148 GLN B N 1
ATOM 2794 C CA . GLN B 1 148 ? -3.047 3.994 8.438 1 93.69 148 GLN B CA 1
ATOM 2795 C C . GLN B 1 148 ? -2.586 5.43 8.672 1 93.69 148 GLN B C 1
ATOM 2797 O O . GLN B 1 148 ? -2.529 5.891 9.82 1 93.69 148 GLN B O 1
ATOM 2802 N N . LEU B 1 149 ? -2.322 6.09 7.629 1 95.5 149 LEU B N 1
ATOM 2803 C CA . LEU B 1 149 ? -1.941 7.492 7.73 1 95.5 149 LEU B CA 1
ATOM 2804 C C . LEU B 1 149 ? -3.09 8.328 8.281 1 95.5 149 LEU B C 1
ATOM 2806 O O . LEU B 1 149 ? -2.883 9.172 9.156 1 95.5 149 LEU B O 1
ATOM 2810 N N . ALA B 1 150 ? -4.227 8.055 7.793 1 96.69 150 ALA B N 1
ATOM 2811 C CA . ALA B 1 150 ? -5.41 8.781 8.242 1 96.69 150 ALA B CA 1
ATOM 2812 C C . ALA B 1 150 ? -5.641 8.578 9.742 1 96.69 150 ALA B C 1
ATOM 2814 O O . ALA B 1 150 ? -5.918 9.531 10.469 1 96.69 150 ALA B O 1
ATOM 2815 N N . ALA B 1 151 ? -5.523 7.375 10.172 1 94.75 151 ALA B N 1
ATOM 2816 C CA . ALA B 1 151 ? -5.695 7.078 11.586 1 94.75 151 ALA B CA 1
ATOM 2817 C C . ALA B 1 151 ? -4.691 7.852 12.438 1 94.75 151 ALA B C 1
ATOM 2819 O O . ALA B 1 151 ? -5.047 8.398 13.492 1 94.75 151 ALA B O 1
ATOM 2820 N N . ALA B 1 152 ? -3.51 7.918 11.969 1 93.12 152 ALA B N 1
ATOM 2821 C CA . ALA B 1 152 ? -2.447 8.617 12.688 1 93.12 152 ALA B CA 1
ATOM 2822 C C . ALA B 1 152 ? -2.742 10.109 12.789 1 93.12 152 ALA B C 1
ATOM 2824 O O . ALA B 1 152 ? -2.588 10.703 13.859 1 93.12 152 ALA B O 1
ATOM 2825 N N . VAL B 1 153 ? -3.176 10.664 11.727 1 94.69 153 VAL B N 1
ATOM 2826 C CA . VAL B 1 153 ? -3.438 12.094 11.734 1 94.69 153 VAL B CA 1
ATOM 2827 C C . VAL B 1 153 ? -4.695 12.391 12.547 1 94.69 153 VAL B C 1
ATOM 2829 O O . VAL B 1 153 ? -4.766 13.398 13.258 1 94.69 153 VAL B O 1
ATOM 2832 N N . LEU B 1 154 ? -5.664 11.539 12.492 1 94.88 154 LEU B N 1
ATOM 2833 C CA . LEU B 1 154 ? -6.883 11.719 13.273 1 94.88 154 LEU B CA 1
ATOM 2834 C C . LEU B 1 154 ? -6.574 11.695 14.766 1 94.88 154 LEU B C 1
ATOM 2836 O O . LEU B 1 154 ? -7.215 12.398 15.555 1 94.88 154 LEU B O 1
ATOM 2840 N N . ALA B 1 155 ? -5.648 10.836 15.125 1 93.12 155 ALA B N 1
ATOM 2841 C CA . ALA B 1 155 ? -5.254 10.742 16.531 1 93.12 155 ALA B CA 1
ATOM 2842 C C . ALA B 1 155 ? -4.73 12.086 17.047 1 93.12 155 ALA B C 1
ATOM 2844 O O . ALA B 1 155 ? -4.863 12.391 18.234 1 93.12 155 ALA B O 1
ATOM 2845 N N . GLN B 1 156 ? -4.23 12.898 16.141 1 93.25 156 GLN B N 1
ATOM 2846 C CA . GLN B 1 156 ? -3.697 14.203 16.516 1 93.25 156 GLN B CA 1
ATOM 2847 C C . GLN B 1 156 ? -4.809 15.25 16.609 1 93.25 156 GLN B C 1
ATOM 2849 O O . GLN B 1 156 ? -4.617 16.312 17.203 1 93.25 156 GLN B O 1
ATOM 2854 N N . ALA B 1 157 ? -5.895 15 16 1 90.44 157 ALA B N 1
ATOM 2855 C CA . ALA B 1 157 ? -7.035 15.906 16.062 1 90.44 157 ALA B CA 1
ATOM 2856 C C . ALA B 1 157 ? -7.867 15.672 17.312 1 90.44 157 ALA B C 1
ATOM 2858 O O . ALA B 1 157 ? -8.992 16.172 17.422 1 90.44 157 ALA B O 1
ATOM 2859 N N . LYS B 1 158 ? -7.41 14.844 18.266 1 86.31 158 LYS B N 1
ATOM 2860 C CA . LYS B 1 158 ? -7.973 14.633 19.594 1 86.31 158 LYS B CA 1
ATOM 2861 C C . LYS B 1 158 ? -9.32 13.914 19.516 1 86.31 158 LYS B C 1
ATOM 2863 O O . LYS B 1 158 ? -10.25 14.25 20.25 1 86.31 158 LYS B O 1
ATOM 2868 N N . LEU B 1 159 ? -9.445 13.141 18.578 1 89.62 159 LEU B N 1
ATOM 2869 C CA . LEU B 1 159 ? -10.578 12.227 18.516 1 89.62 159 LEU B CA 1
ATOM 2870 C C . LEU B 1 159 ? -10.328 11 19.391 1 89.62 159 LEU B C 1
ATOM 2872 O O . LEU B 1 159 ? -9.203 10.5 19.469 1 89.62 159 LEU B O 1
ATOM 2876 N N . PRO B 1 160 ? -11.391 10.562 20.031 1 92.06 160 PRO B N 1
ATOM 2877 C CA . PRO B 1 160 ? -11.242 9.312 20.781 1 92.06 160 PRO B CA 1
ATOM 2878 C C . PRO B 1 160 ? -10.852 8.133 19.906 1 92.06 160 PRO B C 1
ATOM 2880 O O . PRO B 1 160 ? -11.305 8.031 18.766 1 92.06 160 PRO B O 1
ATOM 2883 N N . MET B 1 161 ? -10.094 7.285 20.484 1 91.69 161 MET B N 1
ATOM 2884 C CA . MET B 1 161 ? -9.57 6.148 19.734 1 91.69 161 MET B CA 1
ATOM 2885 C C . MET B 1 161 ? -10.703 5.281 19.203 1 91.69 161 MET B C 1
ATOM 2887 O O . MET B 1 161 ? -10.602 4.715 18.109 1 91.69 161 MET B O 1
ATOM 2891 N N . SER B 1 162 ? -11.695 5.211 19.984 1 93.69 162 SER B N 1
ATOM 2892 C CA . SER B 1 162 ? -12.836 4.414 19.547 1 93.69 162 SER B CA 1
ATOM 2893 C C . SER B 1 162 ? -13.492 5.016 18.312 1 93.69 162 SER B C 1
ATOM 2895 O O . SER B 1 162 ? -13.914 4.289 17.406 1 93.69 162 SER B O 1
ATOM 2897 N N . GLU B 1 163 ? -13.57 6.277 18.312 1 94.25 163 GLU B N 1
ATOM 2898 C CA . GLU B 1 163 ? -14.148 6.957 17.172 1 94.25 163 GLU B CA 1
ATOM 2899 C C . GLU B 1 163 ? -13.25 6.836 15.938 1 94.25 163 GLU B C 1
ATOM 2901 O O . GLU B 1 163 ? -13.734 6.664 14.82 1 94.25 163 GLU B O 1
ATOM 2906 N N . ILE B 1 164 ? -11.977 6.93 16.156 1 94.94 164 ILE B N 1
ATOM 2907 C CA . ILE B 1 164 ? -11.016 6.77 15.07 1 94.94 164 ILE B CA 1
ATOM 2908 C C . ILE B 1 164 ? -11.164 5.383 14.445 1 94.94 164 ILE B C 1
ATOM 2910 O O . ILE B 1 164 ? -11.289 5.254 13.227 1 94.94 164 ILE B O 1
ATOM 2914 N N . ALA B 1 165 ? -11.211 4.383 15.305 1 93.44 165 ALA B N 1
ATOM 2915 C CA . ALA B 1 165 ? -11.352 3.008 14.836 1 93.44 165 ALA B CA 1
ATOM 2916 C C . ALA B 1 165 ? -12.633 2.824 14.039 1 93.44 165 ALA B C 1
ATOM 2918 O O . ALA B 1 165 ? -12.633 2.184 12.984 1 93.44 165 ALA B O 1
ATOM 2919 N N . ALA B 1 166 ? -13.664 3.43 14.523 1 94 166 ALA B N 1
ATOM 2920 C CA . ALA B 1 166 ? -14.953 3.322 13.844 1 94 166 ALA B CA 1
ATOM 2921 C C . ALA B 1 166 ? -14.906 3.998 12.477 1 94 166 ALA B C 1
ATOM 2923 O O . ALA B 1 166 ? -15.406 3.449 11.492 1 94 166 ALA B O 1
ATOM 2924 N N . THR B 1 167 ? -14.32 5.113 12.461 1 94.31 167 THR B N 1
ATOM 2925 C CA . THR B 1 167 ? -14.227 5.887 11.227 1 94.31 167 THR B CA 1
ATOM 2926 C C . THR B 1 167 ? -13.414 5.133 10.18 1 94.31 167 THR B C 1
ATOM 2928 O O . THR B 1 167 ? -13.82 5.031 9.023 1 94.31 167 THR B O 1
ATOM 2931 N N . ILE B 1 168 ? -12.328 4.566 10.578 1 95 168 ILE B N 1
ATOM 2932 C CA . ILE B 1 168 ? -11.43 3.844 9.695 1 95 168 ILE B CA 1
ATOM 2933 C C . ILE B 1 168 ? -12.117 2.584 9.172 1 95 168 ILE B C 1
ATOM 2935 O O . ILE B 1 168 ? -12.094 2.305 7.973 1 95 168 ILE B O 1
ATOM 2939 N N . ASN B 1 169 ? -12.781 1.939 10.031 1 93.94 169 ASN B N 1
ATOM 2940 C CA . ASN B 1 169 ? -13.461 0.703 9.648 1 93.94 169 ASN B CA 1
ATOM 2941 C C . ASN B 1 169 ? -14.625 0.97 8.703 1 93.94 169 ASN B C 1
ATOM 2943 O O . ASN B 1 169 ? -14.875 0.192 7.785 1 93.94 169 ASN B O 1
ATOM 2947 N N . GLU B 1 170 ? -15.242 1.989 8.953 1 93 170 GLU B N 1
ATOM 2948 C CA . GLU B 1 170 ? -16.359 2.359 8.078 1 93 170 GLU B CA 1
ATOM 2949 C C . GLU B 1 170 ? -15.859 2.684 6.668 1 93 170 GLU B C 1
ATOM 2951 O O . GLU B 1 170 ? -16.453 2.244 5.68 1 93 170 GLU B O 1
ATOM 2956 N N . PHE B 1 171 ? -14.836 3.4 6.645 1 93.5 171 PHE B N 1
ATOM 2957 C CA . PHE B 1 171 ? -14.281 3.779 5.352 1 93.5 171 PHE B CA 1
ATOM 2958 C C . PHE B 1 171 ? -13.75 2.559 4.609 1 93.5 171 PHE B C 1
ATOM 2960 O O . PHE B 1 171 ? -13.938 2.428 3.398 1 93.5 171 PHE B O 1
ATOM 2967 N N . ARG B 1 172 ? -13.086 1.712 5.324 1 91.19 172 ARG B N 1
ATOM 2968 C CA . ARG B 1 172 ? -12.57 0.467 4.762 1 91.19 172 ARG B CA 1
ATOM 2969 C C . ARG B 1 172 ? -13.695 -0.369 4.16 1 91.19 172 ARG B C 1
ATOM 2971 O O . ARG B 1 172 ? -13.602 -0.808 3.012 1 91.19 172 ARG B O 1
ATOM 2978 N N . SER B 1 173 ? -14.758 -0.524 4.91 1 88.06 173 SER B N 1
ATOM 2979 C CA . SER B 1 173 ? -15.891 -1.348 4.492 1 88.06 173 SER B CA 1
ATOM 2980 C C . SER B 1 173 ? -16.562 -0.775 3.246 1 88.06 173 SER B C 1
ATOM 2982 O O . SER B 1 173 ? -16.891 -1.516 2.32 1 88.06 173 SER B O 1
ATOM 2984 N N . ARG B 1 174 ? -16.703 0.421 3.236 1 85.81 174 ARG B N 1
ATOM 2985 C CA . ARG B 1 174 ? -17.344 1.073 2.104 1 85.81 174 ARG B CA 1
ATOM 2986 C C . ARG B 1 174 ? -16.516 0.93 0.836 1 85.81 174 ARG B C 1
ATOM 2988 O O . ARG B 1 174 ? -17.047 0.668 -0.242 1 85.81 174 ARG B O 1
ATOM 2995 N N . HIS B 1 175 ? -15.273 1.155 0.993 1 81.12 175 HIS B N 1
ATOM 2996 C CA . HIS B 1 175 ? -14.391 1.062 -0.161 1 81.12 175 HIS B CA 1
ATOM 2997 C C . HIS B 1 175 ? -14.289 -0.374 -0.665 1 81.12 175 HIS B C 1
ATOM 2999 O O . HIS B 1 175 ? -14.227 -0.61 -1.873 1 81.12 175 HIS B O 1
ATOM 3005 N N . LEU B 1 176 ? -14.328 -1.271 0.301 1 75.62 176 LEU B N 1
ATOM 3006 C CA . LEU B 1 176 ? -14.258 -2.682 -0.064 1 75.62 176 LEU B CA 1
ATOM 3007 C C . LEU B 1 176 ? -15.578 -3.146 -0.671 1 75.62 176 LEU B C 1
ATOM 3009 O O . LEU B 1 176 ? -15.594 -3.963 -1.595 1 75.62 176 LEU B O 1
ATOM 3013 N N . SER B 1 177 ? -16.609 -2.693 -0.111 1 74.62 177 SER B N 1
ATOM 3014 C CA . SER B 1 177 ? -17.922 -3.025 -0.66 1 74.62 177 SER B CA 1
ATOM 3015 C C . SER B 1 177 ? -18.047 -2.574 -2.111 1 74.62 177 SER B C 1
ATOM 3017 O O . SER B 1 177 ? -18.641 -3.27 -2.936 1 74.62 177 SER B O 1
ATOM 3019 N N . GLU B 1 178 ? -17.484 -1.472 -2.32 1 68.44 178 GLU B N 1
ATOM 3020 C CA . GLU B 1 178 ? -17.516 -0.979 -3.695 1 68.44 178 GLU B CA 1
ATOM 3021 C C . GLU B 1 178 ? -16.766 -1.929 -4.633 1 68.44 178 GLU B C 1
ATOM 3023 O O . GLU B 1 178 ? -17.219 -2.176 -5.754 1 68.44 178 GLU B O 1
ATOM 3028 N N . LEU B 1 179 ? -15.805 -2.469 -4.062 1 65.75 179 LEU B N 1
ATOM 3029 C CA . LEU B 1 179 ? -15.031 -3.412 -4.863 1 65.75 179 LEU B CA 1
ATOM 3030 C C . LEU B 1 179 ? -15.75 -4.754 -4.969 1 65.75 179 LEU B C 1
ATOM 3032 O O . LEU B 1 179 ? -15.766 -5.371 -6.035 1 65.75 179 LEU B O 1
ATOM 3036 N N . THR B 1 180 ? -16.344 -5.145 -3.766 1 62.72 180 THR B N 1
ATOM 3037 C CA . THR B 1 180 ? -17.094 -6.398 -3.734 1 62.72 180 THR B CA 1
ATOM 3038 C C . THR B 1 180 ? -18.328 -6.312 -4.621 1 62.72 180 THR B C 1
ATOM 3040 O O . THR B 1 180 ? -18.656 -7.266 -5.332 1 62.72 180 THR B O 1
ATOM 3043 N N . GLU B 1 181 ? -19.062 -5.289 -4.324 1 59.47 181 GLU B N 1
ATOM 3044 C CA . GLU B 1 181 ? -20.266 -5.105 -5.152 1 59.47 181 GLU B CA 1
ATOM 3045 C C . GLU B 1 181 ? -19.922 -5.188 -6.637 1 59.47 181 GLU B C 1
ATOM 3047 O O . GLU B 1 181 ? -20.672 -5.77 -7.422 1 59.47 181 GLU B O 1
ATOM 3052 N N . LEU B 1 182 ? -18.859 -4.719 -6.781 1 52.94 182 LEU B N 1
ATOM 3053 C CA . LEU B 1 182 ? -18.406 -4.773 -8.164 1 52.94 182 LEU B CA 1
ATOM 3054 C C . LEU B 1 182 ? -18.062 -6.207 -8.57 1 52.94 182 LEU B C 1
ATOM 3056 O O . LEU B 1 182 ? -18.344 -6.617 -9.703 1 52.94 182 LEU B O 1
ATOM 3060 N N . SER B 1 183 ? -17.516 -6.871 -7.555 1 53.31 183 SER B N 1
ATOM 3061 C CA . SER B 1 183 ? -17.234 -8.281 -7.805 1 53.31 183 SER B CA 1
ATOM 3062 C C . SER B 1 183 ? -18.516 -9.094 -7.953 1 53.31 183 SER B C 1
ATOM 3064 O O . SER B 1 183 ? -18.609 -9.969 -8.812 1 53.31 183 SER B O 1
ATOM 3066 N N . GLU B 1 184 ? -19.375 -8.93 -6.891 1 54.19 184 GLU B N 1
ATOM 3067 C CA . GLU B 1 184 ? -20.625 -9.68 -6.953 1 54.19 184 GLU B CA 1
ATOM 3068 C C . GLU B 1 184 ? -21.359 -9.422 -8.273 1 54.19 184 GLU B C 1
ATOM 3070 O O . GLU B 1 184 ? -21.969 -10.328 -8.836 1 54.19 184 GLU B O 1
ATOM 3075 N N . ALA B 1 185 ? -21.344 -8.227 -8.586 1 48.25 185 ALA B N 1
ATOM 3076 C CA . ALA B 1 185 ? -22 -7.965 -9.859 1 48.25 185 ALA B CA 1
ATOM 3077 C C . ALA B 1 185 ? -21.391 -8.789 -10.984 1 48.25 185 ALA B C 1
ATOM 3079 O O . ALA B 1 185 ? -22.062 -9.156 -11.945 1 48.25 185 ALA B O 1
ATOM 3080 N N . SER B 1 186 ? -20.188 -9.023 -10.781 1 44.66 186 SER B N 1
ATOM 3081 C CA . SER B 1 186 ? -19.547 -9.836 -11.805 1 44.66 186 SER B CA 1
ATOM 3082 C C . SER B 1 186 ? -19.609 -11.32 -11.453 1 44.66 186 SER B C 1
ATOM 3084 O O . SER B 1 186 ? -19.188 -12.172 -12.242 1 44.66 186 SER B O 1
ATOM 3086 N N . GLY B 1 187 ? -20.391 -11.766 -10.469 1 43.56 187 GLY B N 1
ATOM 3087 C CA . GLY B 1 187 ? -20.5 -13.164 -10.062 1 43.56 187 GLY B CA 1
ATOM 3088 C C . GLY B 1 187 ? -19.297 -13.656 -9.289 1 43.56 187 GLY B C 1
ATOM 3089 O O . GLY B 1 187 ? -19.156 -14.852 -9.047 1 43.56 187 GLY B O 1
ATOM 3090 N N . SER B 1 188 ? -18.219 -12.969 -9.25 1 38.25 188 SER B N 1
ATOM 3091 C CA . SER B 1 188 ? -17.016 -13.438 -8.57 1 38.25 188 SER B CA 1
ATOM 3092 C C . SER B 1 188 ? -16.984 -12.961 -7.125 1 38.25 188 SER B C 1
ATOM 3094 O O . SER B 1 188 ? -17.516 -11.898 -6.797 1 38.25 188 SER B O 1
ATOM 3096 N N . SER B 1 189 ? -17.312 -13.875 -6.141 1 37.41 189 SER B N 1
ATOM 3097 C CA . SER B 1 189 ? -17.156 -13.547 -4.727 1 37.41 189 SER B CA 1
ATOM 3098 C C . SER B 1 189 ? -15.781 -12.969 -4.441 1 37.41 189 SER B C 1
ATOM 3100 O O . SER B 1 189 ? -14.766 -13.57 -4.793 1 37.41 189 SER B O 1
ATOM 3102 N N . LEU B 1 190 ? -15.641 -11.828 -4.559 1 41.59 190 LEU B N 1
ATOM 3103 C CA . LEU B 1 190 ? -14.406 -11.156 -4.172 1 41.59 190 LEU B CA 1
ATOM 3104 C C . LEU B 1 190 ? -13.953 -11.602 -2.785 1 41.59 190 LEU B C 1
ATOM 3106 O O . LEU B 1 190 ? -14.703 -11.469 -1.812 1 41.59 190 LEU B O 1
ATOM 3110 N N . GLY B 1 191 ? -13.547 -12.758 -2.514 1 37.12 191 GLY B N 1
ATOM 3111 C CA . GLY B 1 191 ? -12.906 -13.039 -1.237 1 37.12 191 GLY B CA 1
ATOM 3112 C C . GLY B 1 191 ? -11.961 -11.938 -0.79 1 37.12 191 GLY B C 1
ATOM 3113 O O . GLY B 1 191 ? -10.766 -11.977 -1.082 1 37.12 191 GLY B O 1
ATOM 3114 N N . TYR B 1 192 ? -12.391 -10.805 -0.941 1 40.81 192 TYR B N 1
ATOM 3115 C CA . TYR B 1 192 ? -11.469 -9.945 -0.207 1 40.81 192 TYR B CA 1
ATOM 3116 C C . TYR B 1 192 ? -11.102 -10.555 1.139 1 40.81 192 TYR B C 1
ATOM 3118 O O . TYR B 1 192 ? -11.906 -11.281 1.735 1 40.81 192 TYR B O 1
ATOM 3126 N N . GLY B 1 193 ? -10 -10.906 1.345 1 36.78 193 GLY B N 1
ATOM 3127 C CA . GLY B 1 193 ? -9.547 -11.539 2.572 1 36.78 193 GLY B CA 1
ATOM 3128 C C . GLY B 1 193 ? -10.273 -11.039 3.807 1 36.78 193 GLY B C 1
ATOM 3129 O O . GLY B 1 193 ? -10.125 -11.609 4.891 1 36.78 193 GLY B O 1
ATOM 3130 N N . TYR B 1 194 ? -10.828 -9.828 3.742 1 34.97 194 TYR B N 1
ATOM 3131 C CA . TYR B 1 194 ? -11.422 -9.352 4.988 1 34.97 194 TYR B CA 1
ATOM 3132 C C . TYR B 1 194 ? -12.828 -9.922 5.164 1 34.97 194 TYR B C 1
ATOM 3134 O O . TYR B 1 194 ? -13.375 -9.898 6.27 1 34.97 194 TYR B O 1
ATOM 3142 N N . SER B 1 195 ? -13.5 -10.242 4.125 1 35.78 195 SER B N 1
ATOM 3143 C CA . SER B 1 195 ? -14.883 -10.617 4.387 1 35.78 195 SER B CA 1
ATOM 3144 C C . SER B 1 195 ? -14.961 -11.789 5.355 1 35.78 195 SER B C 1
ATOM 3146 O O . SER B 1 195 ? -15.875 -11.867 6.18 1 35.78 195 SER B O 1
ATOM 3148 N N . GLN B 1 196 ? -14.234 -12.758 5.121 1 34.72 196 GLN B N 1
ATOM 3149 C CA . GLN B 1 196 ? -14.469 -13.969 5.895 1 34.72 196 GLN B CA 1
ATOM 3150 C C . GLN B 1 196 ? -14.148 -13.75 7.367 1 34.72 196 GLN B C 1
ATOM 3152 O O . GLN B 1 196 ? -14.523 -14.562 8.219 1 34.72 196 GLN B O 1
ATOM 3157 N N . ILE B 1 197 ? -13.367 -12.789 7.672 1 33.19 197 ILE B N 1
ATOM 3158 C CA . ILE B 1 197 ? -13.117 -12.68 9.109 1 33.19 197 ILE B CA 1
ATOM 3159 C C . ILE B 1 197 ? -14.32 -12.039 9.789 1 33.19 197 ILE B C 1
ATOM 3161 O O . ILE B 1 197 ? -14.492 -12.172 11.008 1 33.19 197 ILE B O 1
ATOM 3165 N N . MET B 1 198 ? -14.977 -11.148 9.156 1 32.25 198 MET B N 1
ATOM 3166 C CA . MET B 1 198 ? -16.109 -10.562 9.852 1 32.25 198 MET B CA 1
ATOM 3167 C C . MET B 1 198 ? -17.359 -11.438 9.695 1 32.25 198 MET B C 1
ATOM 3169 O O . MET B 1 198 ? -18.188 -11.195 8.812 1 32.25 198 MET B O 1
ATOM 3173 N N . SER B 1 199 ? -17.141 -12.633 9.516 1 30.88 199 SER B N 1
ATOM 3174 C CA . SER B 1 199 ? -18.406 -13.367 9.547 1 30.88 199 SER B CA 1
ATOM 3175 C C . SER B 1 199 ? -19.25 -12.961 10.758 1 30.88 199 SER B C 1
ATOM 3177 O O . SER B 1 199 ? -18.719 -12.836 11.867 1 30.88 199 SER B O 1
ATOM 3179 N N . LYS B 1 200 ? -20.328 -12.383 10.539 1 34.59 200 LYS B N 1
ATOM 3180 C CA . LYS B 1 200 ? -21.359 -12.211 11.562 1 34.59 200 LYS B CA 1
ATOM 3181 C C . LYS B 1 200 ? -21.422 -13.422 12.492 1 34.59 200 LYS B C 1
ATOM 3183 O O . LYS B 1 200 ? -21.328 -14.562 12.039 1 34.59 200 LYS B O 1
ATOM 3188 N N . PRO B 1 201 ? -21.234 -13.234 13.711 1 31.53 201 PRO B N 1
ATOM 3189 C CA . PRO B 1 201 ? -21.484 -14.383 14.594 1 31.53 201 PRO B CA 1
ATOM 3190 C C . PRO B 1 201 ? -22.719 -15.188 14.172 1 31.53 201 PRO B C 1
ATOM 3192 O O . PRO B 1 201 ? -23.703 -14.625 13.719 1 31.53 201 PRO B O 1
ATOM 3195 N N . LYS B 1 202 ? -22.453 -16.359 13.727 1 31.53 202 LYS B N 1
ATOM 3196 C CA . LYS B 1 202 ? -23.594 -17.266 13.547 1 31.53 202 LYS B CA 1
ATOM 3197 C C . LYS B 1 202 ? -24.672 -17.016 14.602 1 31.53 202 LYS B C 1
ATOM 3199 O O . LYS B 1 202 ? -24.375 -17.016 15.797 1 31.53 202 LYS B O 1
ATOM 3204 N N . SER B 1 203 ? -25.656 -16.172 14.273 1 29.33 203 SER B N 1
ATOM 3205 C CA . SER B 1 203 ? -26.859 -16.172 15.102 1 29.33 203 SER B CA 1
ATOM 3206 C C . SER B 1 203 ? -27.156 -17.578 15.633 1 29.33 203 SER B C 1
ATOM 3208 O O . SER B 1 203 ? -27.172 -18.547 14.875 1 29.33 203 SER B O 1
ATOM 3210 N N . GLN B 1 204 ? -26.781 -17.875 16.828 1 29.98 204 GLN B N 1
ATOM 3211 C CA . GLN B 1 204 ? -27.156 -19.094 17.531 1 29.98 204 GLN B CA 1
ATOM 3212 C C . GLN B 1 204 ? -28.594 -19.516 17.188 1 29.98 204 GLN B C 1
ATOM 3214 O O . GLN B 1 204 ? -29.5 -18.672 17.156 1 29.98 204 GLN B O 1
ATOM 3219 N N . PRO B 1 205 ? -28.734 -20.5 16.328 1 32.22 205 PRO B N 1
ATOM 3220 C CA . PRO B 1 205 ? -30.094 -20.984 16.141 1 32.22 205 PRO B CA 1
ATOM 3221 C C . PRO B 1 205 ? -30.922 -20.953 17.438 1 32.22 205 PRO B C 1
ATOM 3223 O O . PRO B 1 205 ? -30.391 -21.219 18.516 1 32.22 205 PRO B O 1
ATOM 3226 N N . SER B 1 206 ? -31.703 -19.938 17.641 1 31.75 206 SER B N 1
ATOM 3227 C CA . SER B 1 206 ? -32.719 -20.016 18.688 1 31.75 206 SER B CA 1
ATOM 3228 C C . SER B 1 206 ? -33.281 -21.422 18.781 1 31.75 206 SER B C 1
ATOM 3230 O O . SER B 1 206 ? -33.844 -21.938 17.812 1 31.75 206 SER B O 1
ATOM 3232 N N . ASP B 1 207 ? -32.625 -22.344 19.531 1 30.72 207 ASP B N 1
ATOM 3233 C CA . ASP B 1 207 ? -33.156 -23.625 19.984 1 30.72 207 ASP B CA 1
ATOM 3234 C C . ASP B 1 207 ? -34.656 -23.516 20.312 1 30.72 207 ASP B C 1
ATOM 3236 O O . ASP B 1 207 ? -35.031 -22.781 21.234 1 30.72 207 ASP B O 1
ATOM 3240 N N . SER B 1 208 ? -35.5 -23.438 19.312 1 29.67 208 SER B N 1
ATOM 3241 C CA . SER B 1 208 ? -36.906 -23.703 19.578 1 29.67 208 SER B CA 1
ATOM 3242 C C . SER B 1 208 ? -37.094 -24.922 20.484 1 29.67 208 SER B C 1
ATOM 3244 O O . SER B 1 208 ? -36.75 -26.031 20.109 1 29.67 208 SER B O 1
ATOM 3246 N N . SER B 1 209 ? -36.781 -24.75 21.812 1 29.05 209 SER B N 1
ATOM 3247 C CA . SER B 1 209 ? -37.219 -25.688 22.844 1 29.05 209 SER B CA 1
ATOM 3248 C C . SER B 1 209 ? -38.625 -26.156 22.594 1 29.05 209 SER B C 1
ATOM 3250 O O . SER B 1 209 ? -39.594 -25.391 22.75 1 29.05 209 SER B O 1
ATOM 3252 N N . ASP B 1 210 ? -38.875 -27 21.562 1 26.56 210 ASP B N 1
ATOM 3253 C CA . ASP B 1 210 ? -40.094 -27.797 21.5 1 26.56 210 ASP B CA 1
ATOM 3254 C C . ASP B 1 210 ? -40.406 -28.391 22.859 1 26.56 210 ASP B C 1
ATOM 3256 O O . ASP B 1 210 ? -39.531 -28.922 23.531 1 26.56 210 ASP B O 1
ATOM 3260 N N . ASP B 1 211 ? -41.469 -27.875 23.547 1 27.44 211 ASP B N 1
ATOM 3261 C CA . ASP B 1 211 ? -42.219 -28.328 24.703 1 27.44 211 ASP B CA 1
ATOM 3262 C C . ASP B 1 211 ? -42.5 -29.828 24.609 1 27.44 211 ASP B C 1
ATOM 3264 O O . ASP B 1 211 ? -43.312 -30.25 23.766 1 27.44 211 ASP B O 1
ATOM 3268 N N . ILE B 1 212 ? -41.469 -30.656 24.625 1 27.28 212 ILE B N 1
ATOM 3269 C CA . ILE B 1 212 ? -41.812 -32.062 24.844 1 27.28 212 ILE B CA 1
ATOM 3270 C C . ILE B 1 212 ? -42.781 -32.188 26.016 1 27.28 212 ILE B C 1
ATOM 3272 O O . ILE B 1 212 ? -42.469 -31.703 27.109 1 27.28 212 ILE B O 1
ATOM 3276 N N . GLN B 1 213 ? -44.094 -32.281 25.734 1 24.91 213 GLN B N 1
ATOM 3277 C CA . GLN B 1 213 ? -45.219 -32.719 26.531 1 24.91 213 GLN B CA 1
ATOM 3278 C C . GLN B 1 213 ? -44.875 -33.969 27.328 1 24.91 213 GLN B C 1
ATOM 3280 O O . GLN B 1 213 ? -44.281 -34.938 26.797 1 24.91 213 GLN B O 1
ATOM 3285 N N . ILE B 1 214 ? -44.594 -33.812 28.641 1 25.23 214 ILE B N 1
ATOM 3286 C CA . ILE B 1 214 ? -44.594 -34.812 29.719 1 25.23 214 ILE B CA 1
ATOM 3287 C C . ILE B 1 214 ? -45.844 -35.719 29.594 1 25.23 214 ILE B C 1
ATOM 3289 O O . ILE B 1 214 ? -46.969 -35.281 29.812 1 25.23 214 ILE B O 1
ATOM 3293 N N . THR B 1 215 ? -46 -36.469 28.438 1 21.05 215 THR B N 1
ATOM 3294 C CA . THR B 1 215 ? -47.062 -37.469 28.516 1 21.05 215 THR B CA 1
ATOM 3295 C C . THR B 1 215 ? -46.812 -38.438 29.672 1 21.05 215 THR B C 1
ATOM 3297 O O . THR B 1 215 ? -45.688 -38.906 29.875 1 21.05 215 THR B O 1
ATOM 3300 N N . GLU B 1 216 ? -47.75 -38.5 30.734 1 23.3 216 GLU B N 1
ATOM 3301 C CA . GLU B 1 216 ? -48.094 -39.375 31.859 1 23.3 216 GLU B CA 1
ATOM 3302 C C . GLU B 1 216 ? -48.188 -40.812 31.438 1 23.3 216 GLU B C 1
ATOM 3304 O O . GLU B 1 216 ? -49.094 -41.188 30.688 1 23.3 216 GLU B O 1
ATOM 3309 N N . GLY B 1 217 ? -47.281 -41.469 30.641 1 18.55 217 GLY B N 1
ATOM 3310 C CA . GLY B 1 217 ? -47.625 -42.906 30.562 1 18.55 217 GLY B CA 1
ATOM 3311 C C . GLY B 1 217 ? -47.875 -43.531 31.922 1 18.55 217 GLY B C 1
ATOM 3312 O O . GLY B 1 217 ? -47.062 -43.344 32.844 1 18.55 217 GLY B O 1
ATOM 3313 N N . ALA B 1 218 ? -49.156 -43.781 32.25 1 21.7 218 ALA B N 1
ATOM 3314 C CA . ALA B 1 218 ? -50.031 -44.781 32.875 1 21.7 218 ALA B CA 1
ATOM 3315 C C . ALA B 1 218 ? -49.5 -46.219 32.656 1 21.7 218 ALA B C 1
ATOM 3317 O O . ALA B 1 218 ? -48.875 -46.469 31.609 1 21.7 218 ALA B O 1
ATOM 3318 N N . LEU B 1 219 ? -49.625 -47.25 33.656 1 20.05 219 LEU B N 1
ATOM 3319 C CA . LEU B 1 219 ? -49.156 -48.531 34.25 1 20.05 219 LEU B CA 1
ATOM 3320 C C . LEU B 1 219 ? -49.25 -49.656 33.219 1 20.05 219 LEU B C 1
ATOM 3322 O O . LEU B 1 219 ? -48.594 -50.656 33.344 1 20.05 219 LEU B O 1
ATOM 3326 N N . VAL B 1 220 ? -49.125 -49.688 31.906 1 20.81 220 VAL B N 1
ATOM 3327 C CA . VAL B 1 220 ? -49.406 -51.094 31.562 1 20.81 220 VAL B CA 1
ATOM 3328 C C . VAL B 1 220 ? -48.438 -52 32.312 1 20.81 220 VAL B C 1
ATOM 3330 O O . VAL B 1 220 ? -47.219 -51.812 32.25 1 20.81 220 VAL B O 1
ATOM 3333 N N . ILE B 1 221 ? -49.125 -52.875 33.344 1 20.58 221 ILE B N 1
ATOM 3334 C CA . ILE B 1 221 ? -49.094 -54.281 33.719 1 20.58 221 ILE B CA 1
ATOM 3335 C C . ILE B 1 221 ? -48.938 -55.156 32.469 1 20.58 221 ILE B C 1
ATOM 3337 O O . ILE B 1 221 ? -49.531 -54.844 31.422 1 20.58 221 ILE B O 1
#

Solvent-accessible surface area (backbone atoms only — not comparable to full-atom values): 23566 Å² total; per-residue (Å²): 111,63,66,58,48,48,49,43,45,50,29,52,63,46,37,32,67,70,26,67,81,56,63,58,23,35,37,30,32,22,51,47,76,46,26,44,53,38,49,51,54,33,55,75,68,70,47,62,57,41,33,24,22,78,46,66,67,46,26,50,57,33,42,75,69,73,40,62,41,33,60,35,53,64,51,36,66,68,50,37,54,41,62,29,40,85,41,22,36,26,32,42,41,42,49,92,41,71,66,57,41,40,45,24,36,32,39,39,41,71,77,26,68,76,34,42,34,37,32,63,16,85,43,69,69,50,36,53,52,34,44,74,39,50,38,48,27,68,41,57,42,47,55,61,44,29,50,52,50,41,50,54,49,44,55,60,64,71,48,54,66,68,56,49,53,49,52,52,51,50,52,51,48,52,58,45,42,56,52,31,55,52,22,47,73,66,70,41,70,42,63,42,77,64,58,72,71,62,56,70,75,74,72,70,75,75,76,72,76,71,77,74,75,81,78,80,81,84,83,70,129,109,62,66,57,46,47,50,44,45,50,30,52,64,46,35,34,68,72,27,65,79,56,62,58,21,36,37,30,29,23,51,48,76,46,26,43,53,38,49,50,54,33,55,76,67,70,48,61,57,41,32,26,21,78,47,66,68,47,26,50,56,32,43,74,68,72,39,62,41,33,61,36,54,63,50,36,66,67,50,37,54,41,63,31,42,84,42,22,36,25,32,43,40,44,48,94,42,71,65,58,41,41,45,24,37,31,40,39,41,72,76,26,66,76,33,41,34,36,33,65,17,83,44,71,70,51,35,53,52,35,45,74,40,49,38,49,28,69,41,55,43,46,55,62,44,30,49,53,50,38,50,54,49,42,54,58,64,71,49,54,68,69,56,48,52,50,52,51,50,49,51,50,49,53,57,46,43,55,52,32,54,51,22,47,72,67,69,42,69,43,62,44,78,62,56,73,71,63,53,70,73,75,72,69,74,77,74,74,76,72,80,75,75,83,72,80,83,77,72,89,129

InterPro domains:
  I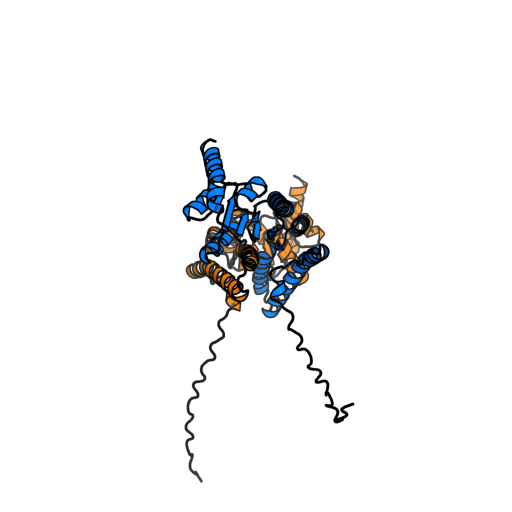PR003148 Regulator of K+ conductance, N-terminal lobe [PF02254] (26-139)
  IPR003148 Regulator of K+ conductance, N-terminal lobe [PS51201] (23-140)
  IPR036291 NAD(P)-binding domain superfamily [SSF51735] (22-164)

Nearest PDB structures (foldseek):
  3l9x-assembly1_B  TM=9.259E-01  e=1.276E-12  Escherichia coli K-12
  3l9w-assembly1_B  TM=9.267E-01  e=1.933E-12  Escherichia coli K-12
  3l9w-assembly1_A  TM=9.000E-01  e=3.498E-12  Escherichia coli K-12
  3eyw-assembly1_A  TM=8.903E-01  e=2.928E-12  Escherichia coli K-12
  8by2-assembly1_B  TM=8.583E-01  e=1.354E-12  Escherichia coli

Foldseek 3Di:
DVVLVVLVVCLQVVLLVVQVPDAQAEEEEDQPPVSVVVQVVCVVVVGHYAYEDQDPVSQVVQVVVVHRYGYDQLLDLSSCVSNPLQRYAEYEHEDDDLVSQLSNLLSCCVPRVNYAYEYEAADLVSLLSSVVSPHLAYDYDVLPVVLVVVLVVVVVVVDDNVVSVVVSVVVVVVVVCSSQVSNVVVVRRRCPVPPVVPPDPPPPPPPPPPPPPPDDDPDDD/DVVLVVLVVCLQVVLLVVQVPDAQAEEEEDQPPVSVVVQVVCVVVVGHYAYEDQDPVSQVVQVVVVHRYGYDQLLDLSSCVSNPLQRYAEYEHEDDDLVSSLSNLLSCCVPRVNYAYEYEAADLVSLLSSVVSPHLAYDYDVLPVVLVVVLVVVVVVVDDNVVSVVVSVVVVVVVVVSSQVSNVVVVRRRCPVPPVVPPPPPPPPPPPPPPPPPPPPDDDD

pLDDT: mean 79.04, std 25.48, range [18.55, 98.69]

Secondary structure (DSSP, 8-state):
-HHHHHHHHHHHHHHHHHHTT--SPEEEE--SHHHHHHHHHHHHTT--EEEEES-HHHHHHHHHTT--EEE--TT-HHHHHHTTTTT-SEEEE--SSHHHHHHHHHHHHHH-TTSEEEEEESSHHHHHHHHHHT-SEEEETTHHHHHHHHHHHHHHTT--HHHHHHHHHHHHHHHHHHHHHHHHHTT-----TTGGGS-----------------------/-HHHHHHHHHHHHHHHHHHTT--SPEEEE--SHHHHHHHHHHHHTT--EEEEES-HHHHHHHHHTT--EEE--TT-HHHHHHTTTTT-SEEEE--SSHHHHHHHHHHHHHH-TTSEEEEEESSHHHHHHHHHHT-SEEEETTHHHHHHHHHHHHHHTT--HHHHHHHHHHHHHHHHHHHHHHHHHTT-----TTGGGS-----------------------

Organism: Camellia sinensis (NCBI:txid4442)

Sequence (442 aa):
MGTMLVMDMICQSGLAYWTDDLQDHIIICGFGRVGQIIAQLLSERLIPFVALDVRSDRVAVGRALDLPVYFGDAGSREVLHKVGAERACAAAITLDTPGANYRTVWALSKYFPNVKTFVRAHDVDHGLNLEKAGATAVVPETLEPSLQLAAAVLAQAKLPMSEIAATINEFRSRHLSELTELSEASGSSLGYGYSQIMSKPKSQPSDSSDDIQITEGALVIMGTMLVMDMICQSGLAYWTDDLQDHIIICGFGRVGQIIAQLLSERLIPFVALDVRSDRVAVGRALDLPVYFGDAGSREVLHKVGAERACAAAITLDTPGANYRTVWALSKYFPNVKTFVRAHDVDHGLNLEKAGATAVVPETLEPSLQLAAAVLAQAKLPMSEIAATINEFRSRHLSELTELSEASGSSLGYGYSQIMSKPKSQPSDSSDDIQITEGALVI

Radius of gyration: 27.43 Å; Cα contacts (8 Å, |Δi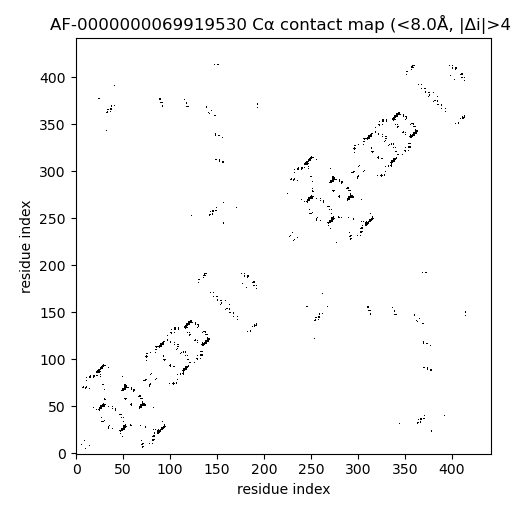|>4): 736; chains: 2; bounding box: 74×89×100 Å